Protein AF-A0A540WSQ6-F1 (afdb_monomer_lite)

Secondary structure (DSSP, 8-state):
-PPPHHHHHHHTTT--B--GGGGEEEEETTEEEEEBTTS-EEEEETTEEE-------SS--SEEEEEEETTTTEEEEEEE-SS-EEEEEEEBTS-EEEEEE-GGGHHHHHHHHHHTT-EEEBTTEEETTEE-EEEEEEEETTEEEEEEEEEETTEEEEEEEEEETTEEEEEEEEEE-SSHHHHHHHHHHHHHHHHHTT-EEEEEE-PBPSS--PPPP--SPPPPPPPPPPPSSHHHHHHHHHHHHHHHHHHS-SSEEEGGG--TTTSHHHHHHTT--SHHHHHHHTTTTTGGGS-------S-HHHHHHHHT--EEEEE---TTS--EE-SS-TTS-EEEEEE-SSS--HHHHHHT-SS--TTGGG-EEE--S--SS-EEEEETTS--TT---EEEEE-SSS----SSPPPGGGPPPHHHHHHHHHHHHHHHHHHHHHTTSPP---

Structure (mmCIF, N/CA/C/O backbone):
data_AF-A0A540WSQ6-F1
#
_entry.id   AF-A0A540WSQ6-F1
#
loop_
_atom_site.group_PDB
_atom_site.id
_atom_site.type_symbol
_atom_site.label_atom_id
_atom_site.label_alt_id
_atom_site.label_comp_id
_atom_site.label_asym_id
_atom_site.label_entity_id
_atom_site.label_seq_id
_atom_site.pdbx_PDB_ins_code
_atom_site.Cartn_x
_atom_site.Cartn_y
_atom_site.Cartn_z
_atom_site.occupancy
_atom_site.B_iso_or_equiv
_atom_site.auth_seq_id
_atom_site.auth_comp_id
_atom_site.auth_asym_id
_atom_site.auth_atom_id
_atom_site.pdbx_PDB_model_num
ATOM 1 N N . MET A 1 1 ? -1.402 -20.600 -2.752 1.00 56.25 1 MET A N 1
ATOM 2 C CA . MET A 1 1 ? -0.302 -21.273 -2.029 1.00 56.25 1 MET A CA 1
ATOM 3 C C . MET A 1 1 ? 0.990 -20.962 -2.748 1.00 56.25 1 MET A C 1
ATOM 5 O O . MET A 1 1 ? 1.060 -21.170 -3.953 1.00 56.25 1 MET A O 1
ATOM 9 N N . ALA A 1 2 ? 1.966 -20.437 -2.019 1.00 74.31 2 ALA A N 1
ATOM 10 C CA . ALA A 1 2 ? 3.270 -20.096 -2.560 1.00 74.31 2 ALA A CA 1
ATOM 11 C C . ALA A 1 2 ? 4.067 -21.390 -2.856 1.00 74.31 2 ALA A C 1
ATOM 13 O O . ALA A 1 2 ? 4.065 -22.320 -2.050 1.00 74.31 2 ALA A O 1
ATOM 14 N N . ARG A 1 3 ? 4.742 -21.471 -4.008 1.00 85.25 3 ARG A N 1
ATOM 15 C CA . ARG A 1 3 ? 5.598 -22.597 -4.429 1.00 85.25 3 ARG A CA 1
ATOM 16 C C . ARG A 1 3 ? 6.716 -22.873 -3.419 1.00 85.25 3 ARG A C 1
ATOM 18 O O . ARG A 1 3 ? 7.177 -21.964 -2.738 1.00 85.25 3 ARG A O 1
ATOM 25 N N . SER A 1 4 ? 7.208 -24.102 -3.307 1.00 87.50 4 SER A N 1
ATOM 26 C CA . SER A 1 4 ? 8.385 -24.386 -2.470 1.00 87.50 4 SER A CA 1
ATOM 27 C C . SER A 1 4 ? 9.673 -23.820 -3.092 1.00 87.50 4 SER A C 1
ATOM 29 O O . SER A 1 4 ? 9.722 -23.513 -4.283 1.00 87.50 4 SER A O 1
ATOM 31 N N . TYR A 1 5 ? 10.753 -23.736 -2.307 1.00 87.62 5 TYR A N 1
ATOM 32 C CA . TYR A 1 5 ? 12.087 -23.401 -2.829 1.00 87.62 5 TYR A CA 1
ATOM 33 C C . TYR A 1 5 ? 12.516 -24.357 -3.957 1.00 87.62 5 TYR A C 1
ATOM 35 O O . TYR A 1 5 ? 13.033 -23.916 -4.981 1.00 87.62 5 TYR A O 1
ATOM 43 N N . SER A 1 6 ? 12.263 -25.665 -3.800 1.00 89.56 6 SER A N 1
ATOM 44 C CA . SER A 1 6 ? 12.565 -26.669 -4.830 1.00 89.56 6 SER A CA 1
ATOM 45 C C . SER A 1 6 ? 11.785 -26.424 -6.121 1.00 89.56 6 SER A C 1
ATOM 47 O O . SER A 1 6 ? 12.381 -26.453 -7.192 1.00 89.56 6 SER A O 1
ATOM 49 N N . ALA A 1 7 ? 10.497 -26.087 -6.024 1.00 91.06 7 ALA A N 1
ATOM 50 C CA . ALA A 1 7 ? 9.671 -25.780 -7.186 1.00 91.06 7 ALA A CA 1
ATOM 51 C C . ALA A 1 7 ? 10.151 -24.511 -7.912 1.00 91.06 7 ALA A C 1
ATOM 53 O O . ALA A 1 7 ? 10.242 -24.503 -9.134 1.00 91.06 7 ALA A O 1
ATOM 54 N N . ILE A 1 8 ? 10.535 -23.450 -7.191 1.00 91.12 8 ILE A N 1
ATOM 55 C CA . ILE A 1 8 ? 11.112 -22.245 -7.823 1.00 91.12 8 ILE A CA 1
ATOM 56 C C . ILE A 1 8 ? 12.451 -22.575 -8.500 1.00 91.12 8 ILE A C 1
ATOM 58 O O . ILE A 1 8 ? 12.732 -22.107 -9.603 1.00 91.12 8 ILE A O 1
ATOM 62 N N . ARG A 1 9 ? 13.273 -23.428 -7.882 1.00 92.00 9 ARG A N 1
ATOM 63 C CA . ARG A 1 9 ? 14.527 -23.896 -8.481 1.00 92.00 9 ARG A CA 1
ATOM 64 C C . ARG A 1 9 ? 14.282 -24.675 -9.777 1.00 92.00 9 ARG A C 1
ATOM 66 O O . ARG A 1 9 ? 15.043 -24.508 -10.727 1.00 92.00 9 ARG A O 1
ATOM 73 N N . GLU A 1 10 ? 13.229 -25.485 -9.840 1.00 92.88 10 GLU A N 1
ATOM 74 C CA . GLU A 1 10 ? 12.800 -26.162 -11.071 1.00 92.88 10 GLU A CA 1
ATOM 75 C C . GLU A 1 10 ? 12.379 -25.159 -12.152 1.00 92.88 10 GLU A C 1
ATOM 77 O O . GLU A 1 10 ? 12.841 -25.279 -13.288 1.00 92.88 10 GLU A O 1
ATOM 82 N N . LEU A 1 11 ? 11.618 -24.110 -11.800 1.00 91.88 11 LEU A N 1
ATOM 83 C CA . LEU A 1 11 ? 11.307 -23.009 -12.727 1.00 91.88 11 LEU A CA 1
ATOM 84 C C . LEU A 1 11 ? 12.580 -22.322 -13.247 1.00 91.88 11 LEU A C 1
ATOM 86 O O . LEU A 1 11 ? 12.644 -21.939 -14.414 1.00 91.88 11 LEU A O 1
ATOM 90 N N . ASN A 1 12 ? 13.624 -22.230 -12.416 1.00 92.31 12 ASN A N 1
ATOM 91 C CA . ASN A 1 12 ? 14.951 -21.751 -12.807 1.00 92.31 12 ASN A CA 1
ATOM 92 C C . ASN A 1 12 ? 15.839 -22.828 -13.469 1.00 92.31 12 ASN A C 1
ATOM 94 O O . ASN A 1 12 ? 17.070 -22.737 -13.435 1.00 92.31 12 ASN A O 1
ATOM 98 N N . ARG A 1 13 ? 15.246 -23.876 -14.058 1.00 93.19 13 ARG A N 1
ATOM 99 C CA . ARG A 1 13 ? 15.958 -24.965 -14.758 1.00 93.19 13 ARG A CA 1
ATOM 100 C C . ARG A 1 13 ? 16.996 -25.679 -13.882 1.00 93.19 13 ARG A C 1
ATOM 102 O O . ARG A 1 13 ? 18.056 -26.081 -14.353 1.00 93.19 13 ARG A O 1
ATOM 109 N N . GLY A 1 14 ? 16.735 -25.786 -12.582 1.00 91.00 14 GLY A N 1
ATOM 110 C CA . GLY A 1 14 ? 17.633 -26.411 -11.611 1.00 91.00 14 GLY A CA 1
ATOM 111 C C . GLY A 1 14 ? 18.791 -25.526 -11.127 1.00 91.00 14 GLY A C 1
ATOM 112 O O . GLY A 1 14 ? 19.521 -25.951 -10.221 1.00 91.00 14 GLY A O 1
ATOM 113 N N . ARG A 1 15 ? 18.960 -24.310 -11.675 1.00 92.19 15 ARG A N 1
ATOM 114 C CA . ARG A 1 15 ? 20.013 -23.360 -11.271 1.00 92.19 15 ARG A CA 1
ATOM 115 C C . ARG A 1 15 ? 19.752 -22.799 -9.877 1.00 92.19 15 ARG A C 1
ATOM 117 O O . ARG A 1 15 ? 18.607 -22.682 -9.445 1.00 92.19 15 ARG A O 1
ATOM 124 N N . ALA A 1 16 ? 20.828 -22.445 -9.179 1.00 89.81 16 ALA A N 1
ATOM 125 C CA . ALA A 1 16 ? 20.742 -21.875 -7.842 1.00 89.81 16 ALA A CA 1
ATOM 126 C C . ALA A 1 16 ? 19.920 -20.573 -7.839 1.00 89.81 16 ALA A C 1
ATOM 128 O O . ALA A 1 16 ? 20.029 -19.735 -8.737 1.00 89.81 16 ALA A O 1
ATOM 129 N N . ILE A 1 17 ? 19.093 -20.424 -6.809 1.00 90.75 17 ILE A N 1
ATOM 130 C CA . ILE A 1 17 ? 18.329 -19.210 -6.514 1.00 90.75 17 ILE A CA 1
ATOM 131 C C . ILE A 1 17 ? 18.864 -18.601 -5.217 1.00 90.75 17 ILE A C 1
ATOM 133 O O . ILE A 1 17 ? 19.523 -19.306 -4.443 1.00 90.75 17 ILE A O 1
ATOM 137 N N . ALA A 1 18 ? 18.629 -17.306 -4.994 1.00 86.69 18 ALA A N 1
ATOM 138 C CA . ALA A 1 18 ? 19.075 -16.625 -3.778 1.00 86.69 18 ALA A CA 1
ATOM 139 C C . ALA A 1 18 ? 18.636 -17.414 -2.527 1.00 86.69 18 ALA A C 1
ATOM 141 O O . ALA A 1 18 ? 17.606 -18.074 -2.573 1.00 86.69 18 ALA A O 1
ATOM 142 N N . PRO A 1 19 ? 19.393 -17.431 -1.421 1.00 78.25 19 PRO A N 1
ATOM 143 C CA . PRO A 1 19 ? 18.962 -18.105 -0.197 1.00 78.25 19 PRO A CA 1
ATOM 144 C C . PRO A 1 19 ? 18.008 -17.236 0.647 1.00 78.25 19 PRO A C 1
ATOM 146 O O . PRO A 1 19 ? 18.044 -16.006 0.585 1.00 78.25 19 PRO A O 1
ATOM 149 N N . GLY A 1 20 ? 17.201 -17.887 1.492 1.00 72.56 20 GLY A N 1
ATOM 150 C CA . GLY A 1 20 ? 16.363 -17.240 2.513 1.00 72.56 20 GLY A CA 1
ATOM 151 C C . GLY A 1 20 ? 15.148 -16.481 1.970 1.00 72.56 20 GLY A C 1
ATOM 152 O O . GLY A 1 20 ? 14.646 -16.766 0.887 1.00 72.56 20 GLY A O 1
ATOM 153 N N . ASP A 1 21 ? 14.678 -15.484 2.715 1.00 65.19 21 ASP A N 1
ATOM 154 C CA . ASP A 1 21 ? 13.449 -14.738 2.384 1.00 65.19 21 ASP A CA 1
ATOM 155 C C . ASP A 1 21 ? 13.592 -13.863 1.130 1.00 65.19 21 ASP A C 1
ATOM 157 O O . ASP A 1 21 ? 12.608 -13.435 0.535 1.00 65.19 21 ASP A O 1
ATOM 161 N N . ARG A 1 22 ? 14.831 -13.644 0.672 1.00 65.88 22 ARG A N 1
ATOM 162 C CA . ARG A 1 22 ? 15.140 -12.894 -0.551 1.00 65.88 22 ARG A CA 1
ATOM 163 C C . ARG A 1 22 ? 14.907 -13.690 -1.831 1.00 65.88 22 ARG A C 1
ATOM 165 O O . ARG A 1 22 ? 15.049 -13.119 -2.903 1.00 65.88 22 ARG A O 1
ATOM 172 N N . VAL A 1 23 ? 14.571 -14.981 -1.757 1.00 73.44 23 VAL A N 1
ATOM 173 C CA . VAL A 1 23 ? 14.301 -15.799 -2.954 1.00 73.44 23 VAL A CA 1
ATOM 174 C C . VAL A 1 23 ? 13.172 -15.197 -3.776 1.00 73.44 23 VAL A C 1
ATOM 176 O O . VAL A 1 23 ? 13.278 -15.104 -4.994 1.00 73.44 23 VAL A O 1
ATOM 179 N N . ARG A 1 24 ? 12.062 -14.851 -3.122 1.00 75.31 24 ARG A N 1
ATOM 180 C CA . ARG A 1 24 ? 10.765 -14.692 -3.774 1.00 75.31 24 ARG A CA 1
ATOM 181 C C . ARG A 1 24 ? 10.317 -13.252 -3.687 1.00 75.31 24 ARG A C 1
ATOM 183 O O . ARG A 1 24 ? 10.196 -12.699 -2.602 1.00 75.31 24 ARG A O 1
ATOM 190 N N . VAL A 1 25 ? 10.038 -12.693 -4.850 1.00 77.81 25 VAL A N 1
ATOM 191 C CA . VAL A 1 25 ? 9.473 -11.357 -4.980 1.00 77.81 25 VAL A CA 1
ATOM 192 C C . VAL A 1 25 ? 7.959 -11.453 -5.070 1.00 77.81 25 VAL A C 1
ATOM 194 O O . VAL A 1 25 ? 7.256 -10.727 -4.383 1.00 77.81 25 VAL A O 1
ATOM 197 N N . TRP A 1 26 ? 7.456 -12.375 -5.892 1.00 87.62 26 TRP A N 1
ATOM 198 C CA . TRP A 1 26 ? 6.026 -12.533 -6.122 1.00 87.62 26 TRP A CA 1
ATOM 199 C C . TRP A 1 26 ? 5.721 -13.912 -6.701 1.00 87.62 26 TRP A C 1
ATOM 201 O O . TRP A 1 26 ? 6.522 -14.445 -7.467 1.00 87.62 26 TRP A O 1
ATOM 211 N N . ASP A 1 27 ? 4.603 -14.529 -6.321 1.00 87.12 27 ASP A N 1
ATOM 212 C CA . ASP A 1 27 ? 4.316 -15.908 -6.719 1.00 87.12 27 ASP A CA 1
ATOM 213 C C . ASP A 1 27 ? 2.820 -16.219 -6.741 1.00 87.12 27 ASP A C 1
ATOM 215 O O . ASP A 1 27 ? 2.157 -16.339 -5.709 1.00 87.12 27 ASP A O 1
ATOM 219 N N . VAL A 1 28 ? 2.309 -16.383 -7.954 1.00 86.81 28 VAL A N 1
ATOM 220 C CA . VAL A 1 28 ? 0.940 -16.779 -8.272 1.00 86.81 28 VAL A CA 1
ATOM 221 C C . VAL A 1 28 ? 0.972 -17.948 -9.267 1.00 86.81 28 VAL A C 1
ATOM 223 O O . VAL A 1 28 ? 1.992 -18.186 -9.917 1.00 86.81 28 VAL A O 1
ATOM 226 N N . PRO A 1 29 ? -0.116 -18.724 -9.423 1.00 86.06 29 PRO A N 1
ATOM 227 C CA . PRO A 1 29 ? -0.096 -19.927 -10.260 1.00 86.06 29 PRO A CA 1
ATOM 228 C C . PRO A 1 29 ? 0.453 -19.718 -11.683 1.00 86.06 29 PRO A C 1
ATOM 230 O O . PRO A 1 29 ? 1.185 -20.569 -12.176 1.00 86.06 29 PRO A O 1
ATOM 233 N N . GLU A 1 30 ? 0.201 -18.571 -12.311 1.00 88.31 30 GLU A N 1
ATOM 234 C CA . GLU A 1 30 ? 0.633 -18.285 -13.690 1.00 88.31 30 GLU A CA 1
ATOM 235 C C . GLU A 1 30 ? 1.926 -17.456 -13.796 1.00 88.31 30 GLU A C 1
ATOM 237 O O . GLU A 1 30 ? 2.443 -17.267 -14.899 1.00 88.31 30 GLU A O 1
ATOM 242 N N . GLU A 1 31 ? 2.465 -16.970 -12.672 1.00 91.75 31 GLU A N 1
ATOM 243 C CA . GLU A 1 31 ? 3.589 -16.032 -12.657 1.00 91.75 31 GLU A CA 1
ATOM 244 C C . GLU A 1 31 ? 4.442 -16.178 -11.385 1.00 91.75 31 GLU A C 1
ATOM 246 O O . GLU A 1 31 ? 3.918 -16.197 -10.274 1.00 91.75 31 GLU A O 1
ATOM 251 N N . CYS A 1 32 ? 5.766 -16.247 -11.523 1.00 92.56 32 CYS A N 1
ATOM 252 C CA . CYS A 1 32 ? 6.690 -16.304 -10.392 1.00 92.56 32 CYS A CA 1
ATOM 253 C C . CYS A 1 32 ? 7.906 -15.407 -10.634 1.00 92.56 32 CYS A C 1
ATOM 255 O O . CYS A 1 32 ? 8.623 -15.573 -11.620 1.00 92.56 32 CYS A O 1
ATOM 257 N N . TRP A 1 33 ? 8.131 -14.446 -9.741 1.00 93.31 33 TRP A N 1
ATOM 258 C CA . TRP A 1 33 ? 9.252 -13.512 -9.770 1.00 93.31 33 TRP A CA 1
ATOM 259 C C . TRP A 1 33 ? 10.188 -13.838 -8.611 1.00 93.31 33 TRP A C 1
ATOM 261 O O . TRP A 1 33 ? 9.767 -13.904 -7.451 1.00 93.31 33 TRP A O 1
ATOM 271 N N . PHE A 1 34 ? 11.463 -14.046 -8.912 1.00 92.38 34 PHE A N 1
ATOM 272 C CA . PHE A 1 34 ? 12.434 -14.507 -7.925 1.00 92.38 34 PHE A CA 1
ATOM 273 C C . PHE A 1 34 ? 13.844 -14.018 -8.245 1.00 92.38 34 PHE A C 1
ATOM 275 O O . PHE A 1 34 ? 14.152 -13.681 -9.386 1.00 92.38 34 PHE A O 1
ATOM 282 N N . TYR A 1 35 ? 14.708 -13.982 -7.236 1.00 92.00 35 TYR A N 1
ATOM 283 C CA . TYR A 1 35 ? 16.120 -13.672 -7.416 1.00 92.00 35 TYR A CA 1
ATOM 284 C C . TYR A 1 35 ? 16.938 -14.949 -7.624 1.00 92.00 35 TYR A C 1
ATOM 286 O O . TYR A 1 35 ? 16.806 -15.927 -6.881 1.00 92.00 35 TYR A O 1
ATOM 294 N N . ASP A 1 36 ? 17.815 -14.943 -8.625 1.00 90.81 36 ASP A N 1
ATOM 295 C CA . ASP A 1 36 ? 18.825 -15.990 -8.776 1.00 90.81 36 ASP A CA 1
ATOM 296 C C . ASP A 1 36 ? 19.957 -15.851 -7.734 1.00 90.81 36 ASP A C 1
ATOM 298 O O . ASP A 1 36 ? 19.990 -14.909 -6.938 1.00 90.81 36 ASP A O 1
ATOM 302 N N . SER A 1 37 ? 20.908 -16.789 -7.720 1.00 89.19 37 SER A N 1
ATOM 303 C CA . SER A 1 37 ? 22.056 -16.743 -6.799 1.00 89.19 37 SER A CA 1
ATOM 304 C C . SER A 1 37 ? 22.975 -15.525 -6.979 1.00 89.19 37 SER A C 1
ATOM 306 O O . SER A 1 37 ? 23.792 -15.248 -6.106 1.00 89.19 37 SER A O 1
ATOM 308 N N . GLU A 1 38 ? 22.856 -14.796 -8.090 1.00 87.38 38 GLU A N 1
ATOM 309 C CA . GLU A 1 38 ? 23.600 -13.564 -8.376 1.00 87.38 38 GLU A CA 1
ATOM 310 C C . GLU A 1 38 ? 22.791 -12.303 -8.015 1.00 87.38 38 GLU A C 1
ATOM 312 O O . GLU A 1 38 ? 23.204 -11.180 -8.314 1.00 87.38 38 GLU A O 1
ATOM 317 N N . ASN A 1 39 ? 21.644 -12.461 -7.342 1.00 85.88 39 ASN A N 1
ATOM 318 C CA . ASN A 1 39 ? 20.689 -11.393 -7.038 1.00 85.88 39 ASN A CA 1
ATOM 319 C C . ASN A 1 39 ? 20.174 -10.664 -8.289 1.00 85.88 39 ASN A C 1
ATOM 321 O O . ASN A 1 39 ? 19.888 -9.462 -8.235 1.00 85.88 39 ASN A O 1
ATOM 325 N N . ARG A 1 40 ? 20.044 -11.363 -9.421 1.00 88.75 40 ARG A N 1
ATOM 326 C CA . ARG A 1 40 ? 19.318 -10.861 -10.592 1.00 88.75 40 ARG A CA 1
ATOM 327 C C . ARG A 1 40 ? 17.868 -11.295 -10.498 1.00 88.75 40 ARG A C 1
ATOM 329 O O . ARG A 1 40 ? 17.590 -12.443 -10.153 1.00 88.75 40 ARG A O 1
ATOM 336 N N . LEU A 1 41 ? 16.957 -10.372 -10.793 1.00 91.88 41 LEU A N 1
ATOM 337 C CA . LEU A 1 41 ? 15.547 -10.714 -10.901 1.00 91.88 41 LEU A CA 1
ATOM 338 C C . LEU A 1 41 ? 15.364 -11.649 -12.104 1.00 91.88 41 LEU A C 1
ATOM 340 O O . LEU A 1 41 ? 15.999 -11.462 -13.137 1.00 91.88 41 LEU A O 1
ATOM 344 N N . GLN A 1 42 ? 14.525 -12.657 -11.933 1.00 93.38 42 GLN A N 1
ATOM 345 C CA . GLN A 1 42 ? 14.106 -13.623 -12.934 1.00 93.38 42 GLN A CA 1
ATOM 346 C C . GLN A 1 42 ? 12.580 -13.655 -12.912 1.00 93.38 42 GLN A C 1
ATOM 348 O O . GLN A 1 42 ? 11.970 -13.531 -11.843 1.00 93.38 42 GLN A O 1
ATOM 353 N N . VAL A 1 43 ? 11.960 -13.829 -14.076 1.00 94.06 43 VAL A N 1
ATOM 354 C CA . VAL A 1 43 ? 10.500 -13.907 -14.180 1.00 94.06 43 VAL A CA 1
ATOM 355 C C . VAL A 1 43 ? 10.116 -15.165 -14.931 1.00 94.06 43 VAL A C 1
ATOM 357 O O . VAL A 1 43 ? 10.388 -15.296 -16.117 1.00 94.06 43 VAL A O 1
ATOM 360 N N . TRP A 1 44 ? 9.442 -16.085 -14.258 1.00 93.88 44 TRP A N 1
ATOM 361 C CA . TRP A 1 44 ? 8.727 -17.163 -14.920 1.00 93.88 44 TRP A CA 1
ATOM 362 C C . TRP A 1 44 ? 7.285 -16.723 -15.179 1.00 93.88 44 TRP A C 1
ATOM 364 O O . TRP A 1 44 ? 6.576 -16.336 -14.251 1.00 93.88 44 TRP A O 1
ATOM 374 N N . THR A 1 45 ? 6.851 -16.769 -16.435 1.00 90.81 45 THR A N 1
ATOM 375 C CA . THR A 1 45 ? 5.500 -16.385 -16.861 1.00 90.81 45 THR A CA 1
ATOM 376 C C . THR A 1 45 ? 5.036 -17.314 -17.972 1.00 90.81 45 THR A C 1
ATOM 378 O O . THR A 1 45 ? 5.796 -17.576 -18.906 1.00 90.81 45 THR A O 1
ATOM 381 N N . ARG A 1 46 ? 3.808 -17.844 -17.867 1.00 85.06 46 ARG A N 1
ATOM 382 C CA . ARG A 1 46 ? 3.191 -18.719 -18.890 1.00 85.06 46 ARG A CA 1
ATOM 383 C C . ARG A 1 46 ? 4.161 -19.777 -19.439 1.00 85.06 46 ARG A C 1
ATOM 385 O O . ARG A 1 46 ? 4.425 -19.832 -20.637 1.00 85.06 46 ARG A O 1
ATOM 392 N N . GLU A 1 47 ? 4.747 -20.564 -18.537 1.00 84.25 47 GLU A N 1
ATOM 393 C CA . GLU A 1 47 ? 5.687 -21.658 -18.855 1.00 84.25 47 GLU A CA 1
ATOM 394 C C . GLU A 1 47 ? 7.053 -21.230 -19.415 1.00 84.25 47 GLU A C 1
ATOM 396 O O . GLU A 1 47 ? 7.914 -22.073 -19.662 1.00 84.25 47 GLU A O 1
ATOM 401 N N . THR A 1 48 ? 7.312 -19.929 -19.535 1.00 89.81 48 THR A N 1
ATOM 402 C CA . THR A 1 48 ? 8.575 -19.395 -20.045 1.00 89.81 48 THR A CA 1
ATOM 403 C C . THR A 1 48 ? 9.360 -18.712 -18.934 1.00 89.81 48 THR A C 1
ATOM 405 O O . THR A 1 48 ? 8.854 -17.830 -18.244 1.00 89.81 48 THR A O 1
ATOM 408 N N . LEU A 1 49 ? 10.633 -19.088 -18.785 1.00 92.00 49 LEU A N 1
ATOM 409 C CA . LEU A 1 49 ? 11.577 -18.357 -17.946 1.00 92.00 49 LEU A CA 1
ATOM 410 C C . LEU A 1 49 ? 12.185 -17.195 -18.739 1.00 92.00 49 LEU A C 1
ATOM 412 O O . LEU A 1 49 ? 12.892 -17.411 -19.725 1.00 92.00 49 LEU A O 1
ATOM 416 N N . LEU A 1 50 ? 11.919 -15.980 -18.281 1.00 90.31 50 LEU A N 1
ATOM 417 C CA . LEU A 1 50 ? 12.542 -14.747 -18.733 1.00 90.31 50 LEU A CA 1
ATOM 418 C C . LEU A 1 50 ? 13.746 -14.462 -17.847 1.00 90.31 50 LEU A C 1
ATOM 420 O O . LEU A 1 50 ? 13.609 -14.217 -16.644 1.00 90.31 50 LEU A O 1
ATOM 424 N N . GLU A 1 51 ? 14.919 -14.503 -18.467 1.00 82.50 51 GLU A N 1
ATOM 425 C CA . GLU A 1 51 ? 16.169 -14.212 -17.786 1.00 82.50 51 GLU A CA 1
ATOM 426 C C . GLU A 1 51 ? 16.484 -12.724 -17.806 1.00 82.50 51 GLU A C 1
ATOM 428 O O . GLU A 1 51 ? 16.091 -12.016 -18.737 1.00 82.50 51 GLU A O 1
ATOM 433 N N . PHE A 1 52 ? 17.213 -12.250 -16.789 1.00 79.69 52 PHE A N 1
ATOM 434 C CA . PHE A 1 52 ? 17.750 -10.895 -16.799 1.00 79.69 52 PHE A CA 1
ATOM 435 C C . PHE A 1 52 ? 18.497 -10.645 -18.110 1.00 79.69 52 PHE A C 1
ATOM 437 O O . PHE A 1 52 ? 19.524 -11.266 -18.388 1.00 79.69 52 PHE A O 1
ATOM 444 N N . ASN A 1 53 ? 17.983 -9.706 -18.895 1.00 76.50 53 ASN A N 1
ATOM 445 C CA . ASN A 1 53 ? 18.596 -9.294 -20.137 1.00 76.50 53 ASN A CA 1
ATOM 446 C C . ASN A 1 53 ? 18.489 -7.777 -20.251 1.00 76.50 53 ASN A C 1
ATOM 448 O O . ASN A 1 53 ? 17.386 -7.234 -20.195 1.00 76.50 53 ASN A O 1
ATOM 452 N N . ALA A 1 54 ? 19.628 -7.102 -20.386 1.00 78.88 54 ALA A N 1
ATOM 453 C CA . ALA A 1 54 ? 19.642 -5.690 -20.731 1.00 78.88 54 ALA A CA 1
ATOM 454 C C . ALA A 1 54 ? 19.270 -5.572 -22.210 1.00 78.88 54 ALA A C 1
ATOM 456 O O . ALA A 1 54 ? 19.970 -6.095 -23.079 1.00 78.88 54 ALA A O 1
ATOM 457 N N . MET A 1 55 ? 18.149 -4.918 -22.497 1.00 85.75 55 MET A N 1
ATOM 458 C CA . MET A 1 55 ? 17.654 -4.763 -23.859 1.00 85.75 55 MET A CA 1
ATOM 459 C C . MET A 1 55 ? 17.711 -3.285 -24.239 1.00 85.75 55 MET A C 1
ATOM 461 O O . MET A 1 55 ? 16.847 -2.536 -23.786 1.00 85.75 55 MET A O 1
ATOM 465 N N . PRO A 1 56 ? 18.699 -2.849 -25.043 1.00 85.12 56 PRO A N 1
ATOM 466 C CA . PRO A 1 56 ? 18.748 -1.461 -25.484 1.00 85.12 56 PRO A CA 1
ATOM 467 C C . PRO A 1 56 ? 17.516 -1.144 -26.337 1.00 85.12 56 PRO A C 1
ATOM 469 O O . PRO A 1 56 ? 17.105 -1.964 -27.172 1.00 85.12 56 PRO A O 1
ATOM 472 N N . ALA A 1 57 ? 16.931 0.036 -26.139 1.00 89.69 57 ALA A N 1
ATOM 473 C CA . ALA A 1 57 ? 15.828 0.500 -26.959 1.00 89.69 57 ALA A CA 1
ATOM 474 C C . ALA A 1 57 ? 16.270 0.651 -28.424 1.00 89.69 57 ALA A C 1
ATOM 476 O O . ALA A 1 57 ? 17.334 1.213 -28.700 1.00 89.69 57 ALA A O 1
ATOM 477 N N . PRO A 1 58 ? 15.448 0.186 -29.382 1.00 93.06 58 PRO A N 1
ATOM 478 C CA . PRO A 1 58 ? 15.752 0.326 -30.804 1.00 93.06 58 PRO A CA 1
ATOM 479 C C . PRO A 1 58 ? 15.572 1.766 -31.308 1.00 93.06 58 PRO A C 1
ATOM 481 O O . PRO A 1 58 ? 16.197 2.158 -32.288 1.00 93.06 58 PRO A O 1
ATOM 484 N N . SER A 1 59 ? 14.716 2.551 -30.653 1.00 95.44 59 SER A N 1
ATOM 485 C CA . SER A 1 59 ? 14.406 3.943 -30.986 1.00 95.44 59 SER A CA 1
ATOM 486 C C . SER A 1 59 ? 13.862 4.662 -29.750 1.00 95.44 59 SER A C 1
ATOM 488 O O . SER A 1 59 ? 13.686 4.053 -28.694 1.00 95.44 59 SER A O 1
ATOM 490 N N . VAL A 1 60 ? 13.524 5.946 -29.879 1.00 96.56 60 VAL A N 1
ATOM 491 C CA . VAL A 1 60 ? 12.692 6.636 -28.883 1.00 96.56 60 VAL A CA 1
ATOM 492 C C . VAL A 1 60 ? 11.348 5.907 -28.773 1.00 96.56 60 VAL A C 1
ATOM 494 O O . VAL A 1 60 ? 10.761 5.528 -29.792 1.00 96.56 60 VAL A O 1
ATOM 497 N N . ALA A 1 61 ? 10.883 5.665 -27.545 1.00 96.31 61 ALA A N 1
ATOM 498 C CA . ALA A 1 61 ? 9.588 5.034 -27.319 1.00 96.31 61 ALA A CA 1
ATOM 499 C C . ALA A 1 61 ? 8.468 6.003 -27.714 1.00 96.31 61 ALA A C 1
ATOM 501 O O . ALA A 1 61 ? 8.479 7.171 -27.330 1.00 96.31 61 ALA A O 1
ATOM 502 N N . ARG A 1 62 ? 7.482 5.514 -28.466 1.00 95.19 62 ARG A N 1
ATOM 503 C CA . ARG A 1 62 ? 6.321 6.319 -28.874 1.00 95.19 62 ARG A CA 1
ATOM 504 C C . ARG A 1 62 ? 5.298 6.451 -27.750 1.00 95.19 62 ARG A C 1
ATOM 506 O O . ARG A 1 62 ? 4.584 7.443 -27.667 1.00 95.19 62 ARG A O 1
ATOM 513 N N . GLN A 1 63 ? 5.204 5.420 -26.914 1.00 93.00 63 GLN A N 1
ATOM 514 C CA . GLN A 1 63 ? 4.248 5.325 -25.819 1.00 93.00 63 GLN A CA 1
ATOM 515 C C . GLN A 1 63 ? 4.750 4.324 -24.777 1.00 93.00 63 GLN A C 1
ATOM 517 O O . GLN A 1 63 ? 5.490 3.392 -25.100 1.00 93.00 63 GLN A O 1
ATOM 522 N N . ARG A 1 64 ? 4.304 4.487 -23.529 1.00 94.25 64 ARG A N 1
ATOM 523 C CA . ARG A 1 64 ? 4.494 3.501 -22.463 1.00 94.25 64 ARG A CA 1
ATOM 524 C C . ARG A 1 64 ? 3.170 3.172 -21.789 1.00 94.25 64 ARG A C 1
ATOM 526 O O . ARG A 1 64 ? 2.429 4.078 -21.410 1.00 94.25 64 ARG A O 1
ATOM 533 N N . HIS A 1 65 ? 2.926 1.886 -21.576 1.00 92.88 65 HIS A N 1
ATOM 534 C CA . HIS A 1 65 ? 1.959 1.411 -20.592 1.00 92.88 65 HIS A CA 1
ATOM 535 C C . HIS A 1 65 ? 2.706 1.163 -19.288 1.00 92.88 65 HIS A C 1
ATOM 537 O O . HIS A 1 65 ? 3.691 0.428 -19.286 1.00 92.88 65 HIS A O 1
ATOM 543 N N . PHE A 1 66 ? 2.260 1.765 -18.190 1.00 93.88 66 PHE A N 1
ATOM 544 C CA . PHE A 1 66 ? 2.832 1.518 -16.872 1.00 93.88 66 PHE A CA 1
ATOM 545 C C . PHE A 1 66 ? 1.768 0.893 -15.981 1.00 93.88 66 PHE A C 1
ATOM 547 O O . PHE A 1 66 ? 0.687 1.448 -15.814 1.00 93.88 66 PHE A O 1
ATOM 554 N N . LEU A 1 67 ? 2.073 -0.271 -15.427 1.00 93.12 67 LEU A N 1
ATOM 555 C CA . LEU A 1 67 ? 1.203 -1.062 -14.576 1.00 93.12 67 LEU A CA 1
ATOM 556 C C . LEU A 1 67 ? 1.871 -1.216 -13.215 1.00 93.12 67 LEU A C 1
ATOM 558 O O . LEU A 1 67 ? 3.058 -1.529 -13.144 1.00 93.12 67 LEU A O 1
ATOM 562 N N . VAL A 1 68 ? 1.128 -1.025 -12.128 1.00 90.06 68 VAL A N 1
ATOM 563 C CA . VAL A 1 68 ? 1.689 -1.072 -10.772 1.00 90.06 68 VAL A CA 1
ATOM 564 C C . VAL A 1 68 ? 0.827 -1.903 -9.829 1.00 90.06 68 VAL A C 1
ATOM 566 O O . VAL A 1 68 ? -0.389 -1.732 -9.753 1.00 90.06 68 VAL A O 1
ATOM 569 N N . SER A 1 69 ? 1.466 -2.788 -9.069 1.00 87.56 69 SER A N 1
ATOM 570 C CA . SER A 1 69 ? 0.887 -3.382 -7.868 1.00 87.56 69 SER A CA 1
ATOM 571 C C . SER A 1 69 ? 1.525 -2.700 -6.666 1.00 87.56 69 SER A C 1
ATOM 573 O O . SER A 1 69 ? 2.626 -3.044 -6.240 1.00 87.56 69 SER A O 1
ATOM 575 N N . ARG A 1 70 ? 0.859 -1.657 -6.159 1.00 77.75 70 ARG A N 1
ATOM 576 C CA . ARG A 1 70 ? 1.405 -0.807 -5.091 1.00 77.75 70 ARG A CA 1
ATOM 577 C C . ARG A 1 70 ? 1.618 -1.560 -3.788 1.00 77.75 70 ARG A C 1
ATOM 579 O O . ARG A 1 70 ? 2.623 -1.334 -3.128 1.00 77.75 70 ARG A O 1
ATOM 586 N N . LEU A 1 71 ? 0.687 -2.451 -3.455 1.00 76.62 71 LEU A N 1
ATOM 587 C CA . LEU A 1 71 ? 0.747 -3.259 -2.243 1.00 76.62 71 LEU A CA 1
ATOM 588 C C . LEU A 1 71 ? 1.981 -4.167 -2.231 1.00 76.62 71 LEU A C 1
ATOM 590 O O . LEU A 1 71 ? 2.670 -4.270 -1.226 1.00 76.62 71 LEU A O 1
ATOM 594 N N . GLU A 1 72 ? 2.262 -4.776 -3.380 1.00 80.75 72 GLU A N 1
ATOM 595 C CA . GLU A 1 72 ? 3.382 -5.698 -3.571 1.00 80.75 72 GLU A CA 1
ATOM 596 C C . GLU A 1 72 ? 4.695 -4.962 -3.890 1.00 80.75 72 GLU A C 1
ATOM 598 O O . GLU A 1 72 ? 5.754 -5.577 -3.997 1.00 80.75 72 GLU A O 1
ATOM 603 N N . GLY A 1 73 ? 4.640 -3.644 -4.114 1.00 85.88 73 GLY A N 1
ATOM 604 C CA . GLY A 1 73 ? 5.782 -2.861 -4.577 1.00 85.88 73 GLY A CA 1
ATOM 605 C C . GLY A 1 73 ? 6.301 -3.307 -5.948 1.00 85.88 73 GLY A C 1
ATOM 606 O O . GLY A 1 73 ? 7.505 -3.252 -6.184 1.00 85.88 73 GLY A O 1
ATOM 607 N N . LEU A 1 74 ? 5.427 -3.762 -6.851 1.00 91.56 74 LEU A N 1
ATOM 608 C CA . LEU A 1 74 ? 5.798 -4.289 -8.171 1.00 91.56 74 LEU A CA 1
ATOM 609 C C . LEU A 1 74 ? 5.338 -3.368 -9.291 1.00 91.56 74 LEU A C 1
ATOM 611 O O . LEU A 1 74 ? 4.316 -2.688 -9.180 1.00 91.56 74 LEU A O 1
ATOM 615 N N . PHE A 1 75 ? 6.043 -3.413 -10.415 1.00 94.75 75 PHE A N 1
ATOM 616 C CA . PHE A 1 75 ? 5.620 -2.751 -11.637 1.00 94.75 75 PHE A CA 1
ATOM 617 C C . PHE A 1 75 ? 5.897 -3.591 -12.882 1.00 94.75 75 PHE A C 1
ATOM 619 O O . PHE A 1 75 ? 6.827 -4.401 -12.937 1.00 94.75 75 PHE A O 1
ATOM 626 N N . VAL A 1 76 ? 5.082 -3.343 -13.900 1.00 95.69 76 VAL A N 1
ATOM 627 C CA . VAL A 1 76 ? 5.284 -3.798 -15.269 1.00 95.69 76 VAL A CA 1
ATOM 628 C C . VAL A 1 76 ? 5.168 -2.587 -16.176 1.00 95.69 76 VAL A C 1
ATOM 630 O O . VAL A 1 76 ? 4.185 -1.861 -16.144 1.00 95.69 76 VAL A O 1
ATOM 633 N N . GLU A 1 77 ? 6.170 -2.365 -17.003 1.00 96.62 77 GLU A N 1
ATOM 634 C CA . GLU A 1 77 ? 6.173 -1.313 -18.003 1.00 96.62 77 GLU A CA 1
ATOM 635 C C . GLU A 1 77 ? 6.289 -1.936 -19.387 1.00 96.62 77 GLU A C 1
ATOM 637 O O . GLU A 1 77 ? 7.113 -2.822 -19.597 1.00 96.62 77 GLU A O 1
ATOM 642 N N . VAL A 1 78 ? 5.491 -1.469 -20.341 1.00 96.81 78 VAL A N 1
ATOM 643 C CA . VAL A 1 78 ? 5.587 -1.861 -21.748 1.00 96.81 78 VAL A CA 1
ATOM 644 C C . VAL A 1 78 ? 5.860 -0.612 -22.574 1.00 96.81 78 VAL A C 1
ATOM 646 O O . VAL A 1 78 ? 4.973 0.222 -22.746 1.00 96.81 78 VAL A O 1
ATOM 649 N N . ALA A 1 79 ? 7.090 -0.476 -23.065 1.00 96.88 79 ALA A N 1
ATOM 650 C CA . ALA A 1 79 ? 7.495 0.594 -23.969 1.00 96.88 79 ALA A CA 1
ATOM 651 C C . ALA A 1 79 ? 7.272 0.165 -25.423 1.00 96.88 79 ALA A C 1
ATOM 653 O O . ALA A 1 79 ? 7.741 -0.902 -25.829 1.00 96.88 79 ALA A O 1
ATOM 654 N N . LEU A 1 80 ? 6.549 0.985 -26.187 1.00 96.94 80 LEU A N 1
ATOM 655 C CA . LEU A 1 80 ? 6.190 0.731 -27.581 1.00 96.94 80 LEU A CA 1
ATOM 656 C C . LEU A 1 80 ? 7.130 1.464 -28.539 1.00 96.94 80 LEU A C 1
ATOM 658 O O . LEU A 1 80 ? 7.377 2.663 -28.392 1.00 96.94 80 LEU A O 1
ATOM 662 N N . TYR A 1 81 ? 7.590 0.744 -29.557 1.00 95.44 81 TYR A N 1
ATOM 663 C CA . TYR A 1 81 ? 8.454 1.228 -30.633 1.00 95.44 81 TYR A CA 1
ATOM 664 C C . TYR A 1 81 ? 7.809 0.947 -31.998 1.00 95.44 81 TYR A C 1
ATOM 666 O O . TYR A 1 81 ? 6.662 0.505 -32.070 1.00 95.44 81 TYR A O 1
ATOM 674 N N . GLU A 1 82 ? 8.534 1.215 -33.088 1.00 90.12 82 GLU A N 1
ATOM 675 C CA . GLU A 1 82 ? 8.019 1.023 -34.450 1.00 90.12 82 GLU A CA 1
ATOM 676 C C . GLU A 1 82 ? 7.646 -0.425 -34.759 1.00 90.12 82 GLU A C 1
ATOM 678 O O . GLU A 1 82 ? 6.512 -0.689 -35.154 1.00 90.12 82 GLU A O 1
ATOM 683 N N . ASP A 1 83 ? 8.571 -1.344 -34.484 1.00 87.75 83 ASP A N 1
ATOM 684 C CA . ASP A 1 83 ? 8.480 -2.746 -34.901 1.00 87.75 83 ASP A CA 1
ATOM 685 C C . ASP A 1 83 ? 8.371 -3.722 -33.719 1.00 87.75 83 ASP A C 1
ATOM 687 O O . ASP A 1 83 ? 8.579 -4.931 -33.854 1.00 87.75 83 ASP A O 1
ATOM 691 N N . GLY A 1 84 ? 8.083 -3.222 -32.516 1.00 94.19 84 GLY A N 1
ATOM 692 C CA . GLY A 1 84 ? 8.050 -4.064 -31.327 1.00 94.19 84 GLY A CA 1
ATOM 693 C C . GLY A 1 84 ? 7.828 -3.310 -30.029 1.00 94.19 84 GLY A C 1
ATOM 694 O O . GLY A 1 84 ? 7.698 -2.089 -29.998 1.00 94.19 84 GLY A O 1
ATOM 695 N N . ALA A 1 85 ? 7.819 -4.068 -28.939 1.00 96.88 85 ALA A N 1
ATOM 696 C CA . ALA A 1 85 ? 7.744 -3.543 -27.590 1.00 96.88 85 ALA A CA 1
ATOM 697 C C . ALA A 1 85 ? 8.807 -4.183 -26.691 1.00 96.88 85 ALA A C 1
ATOM 699 O O . ALA A 1 85 ? 9.214 -5.334 -26.890 1.00 96.88 85 ALA A O 1
ATOM 700 N N . ILE A 1 86 ? 9.235 -3.441 -25.673 1.00 96.25 86 ILE A N 1
ATOM 701 C CA . ILE A 1 86 ? 10.041 -3.970 -24.570 1.00 96.25 86 ILE A CA 1
ATOM 702 C C . ILE A 1 86 ? 9.180 -3.931 -23.316 1.00 96.25 86 ILE A C 1
ATOM 704 O O . ILE A 1 86 ? 8.689 -2.876 -22.921 1.00 96.25 86 ILE A O 1
ATOM 708 N N . CYS A 1 87 ? 9.001 -5.094 -22.695 1.00 95.88 87 CYS A N 1
ATOM 709 C CA . CYS A 1 87 ? 8.361 -5.205 -21.396 1.00 95.88 87 CYS A CA 1
ATOM 710 C C . CYS A 1 87 ? 9.422 -5.307 -20.302 1.00 95.88 87 CYS A C 1
ATOM 712 O O . CYS A 1 87 ? 10.215 -6.249 -20.295 1.00 95.88 87 CYS A O 1
ATOM 714 N N . THR A 1 88 ? 9.402 -4.352 -19.380 1.00 95.62 88 THR A N 1
ATOM 715 C CA . THR A 1 88 ? 10.229 -4.293 -18.178 1.00 95.62 88 THR A CA 1
ATOM 716 C C . THR A 1 88 ? 9.377 -4.693 -16.978 1.00 95.62 88 THR A C 1
ATOM 718 O O . THR A 1 88 ? 8.304 -4.140 -16.766 1.00 95.62 88 THR A O 1
ATOM 721 N N . ARG A 1 89 ? 9.849 -5.641 -16.172 1.00 95.38 89 ARG A N 1
ATOM 722 C CA . ARG A 1 89 ? 9.190 -6.104 -14.941 1.00 95.38 89 ARG A CA 1
ATOM 723 C C . ARG A 1 89 ? 10.133 -5.897 -13.777 1.00 95.38 89 ARG A C 1
ATOM 725 O O . ARG A 1 89 ? 11.317 -6.199 -13.918 1.00 95.38 89 ARG A O 1
ATOM 732 N N . GLY A 1 90 ? 9.646 -5.419 -12.642 1.00 93.88 90 GLY A N 1
ATOM 733 C CA . GLY A 1 90 ? 10.517 -5.251 -11.489 1.00 93.88 90 GLY A CA 1
ATOM 734 C C . GLY A 1 90 ? 9.835 -4.792 -10.221 1.00 93.88 90 GLY A C 1
ATOM 735 O O . GLY A 1 90 ? 8.631 -4.550 -10.175 1.00 93.88 90 GLY A O 1
ATOM 736 N N . MET A 1 91 ? 10.647 -4.669 -9.179 1.00 90.69 91 MET A N 1
ATOM 737 C CA . MET A 1 91 ? 10.230 -4.081 -7.912 1.00 90.69 91 MET A CA 1
ATOM 738 C C . MET A 1 91 ? 10.479 -2.575 -7.924 1.00 90.69 91 MET A C 1
ATOM 740 O O . MET A 1 91 ? 11.507 -2.115 -8.427 1.00 90.69 91 MET A O 1
ATOM 744 N N . LEU A 1 92 ? 9.585 -1.808 -7.308 1.00 89.56 92 LEU A N 1
ATOM 745 C CA . LEU A 1 92 ? 9.816 -0.399 -7.016 1.00 89.56 92 LEU A CA 1
ATOM 746 C C . LEU A 1 92 ? 11.038 -0.273 -6.089 1.00 89.56 92 LEU A C 1
ATOM 748 O O . LEU A 1 92 ? 11.064 -0.843 -5.002 1.00 89.56 92 LEU A O 1
ATOM 752 N N . GLY A 1 93 ? 12.076 0.433 -6.536 1.00 88.00 93 GLY A N 1
ATOM 753 C CA . GLY A 1 93 ? 13.368 0.542 -5.851 1.00 88.00 93 GLY A CA 1
ATOM 754 C C . GLY A 1 93 ? 14.247 -0.719 -5.908 1.00 88.00 93 GLY A C 1
ATOM 755 O O . GLY A 1 93 ? 15.323 -0.729 -5.312 1.00 88.00 93 GLY A O 1
ATOM 756 N N . GLY A 1 94 ? 13.822 -1.779 -6.606 1.00 87.38 94 GLY A N 1
ATOM 757 C CA . GLY A 1 94 ? 14.579 -3.023 -6.785 1.00 87.38 94 GLY A CA 1
ATOM 758 C C . GLY A 1 94 ? 14.950 -3.309 -8.241 1.00 87.38 94 GLY A C 1
ATOM 759 O O . GLY A 1 94 ? 14.729 -2.486 -9.123 1.00 87.38 94 GLY A O 1
ATOM 760 N N . ARG A 1 95 ? 15.544 -4.478 -8.506 1.00 89.12 95 ARG A N 1
ATOM 761 C CA . ARG A 1 95 ? 16.014 -4.819 -9.859 1.00 89.12 95 ARG A CA 1
ATOM 762 C C . ARG A 1 95 ? 14.863 -5.092 -10.825 1.00 89.12 95 ARG A C 1
ATOM 764 O O . ARG A 1 95 ? 13.745 -5.408 -10.416 1.00 89.12 95 ARG A O 1
ATOM 771 N N . VAL A 1 96 ? 15.187 -5.027 -12.113 1.00 92.62 96 VAL A N 1
ATOM 772 C CA . VAL A 1 96 ? 14.266 -5.294 -13.221 1.00 92.62 96 VAL A CA 1
ATOM 773 C C . VAL A 1 96 ? 14.736 -6.446 -14.102 1.00 92.62 96 VAL A C 1
ATOM 775 O O . VAL A 1 96 ? 15.897 -6.840 -14.063 1.00 92.62 96 VAL A O 1
ATOM 778 N N . THR A 1 97 ? 13.831 -6.963 -14.926 1.00 93.50 97 THR A N 1
ATOM 779 C CA . THR A 1 97 ? 14.087 -7.862 -16.058 1.00 93.50 97 THR A CA 1
ATOM 780 C C . THR A 1 97 ? 13.347 -7.344 -17.280 1.00 93.50 97 THR A C 1
ATOM 782 O O . THR A 1 97 ? 12.214 -6.878 -17.154 1.00 93.50 97 THR A O 1
ATOM 785 N N . GLN A 1 98 ? 13.967 -7.432 -18.457 1.00 94.38 98 GLN A N 1
ATOM 786 C CA . GLN A 1 98 ? 13.371 -6.984 -19.714 1.00 94.38 98 GLN A CA 1
ATOM 787 C C . GLN A 1 98 ? 13.170 -8.149 -20.687 1.00 94.38 98 GLN A C 1
ATOM 789 O O . GLN A 1 98 ? 13.932 -9.113 -20.702 1.00 94.38 98 GLN A O 1
ATOM 794 N N . SER A 1 99 ? 12.138 -8.047 -21.521 1.00 94.00 99 SER A N 1
ATOM 795 C CA . SER A 1 99 ? 11.843 -9.009 -22.586 1.00 94.00 99 SER A CA 1
ATOM 796 C C . SER A 1 99 ? 11.231 -8.313 -23.798 1.00 94.00 99 SER A C 1
ATOM 798 O O . SER A 1 99 ? 10.422 -7.397 -23.631 1.00 94.00 99 SER A O 1
ATOM 800 N N . ARG A 1 100 ? 11.515 -8.807 -25.006 1.00 93.62 100 ARG A N 1
ATOM 801 C CA . ARG A 1 100 ? 10.793 -8.398 -26.220 1.00 93.62 100 ARG A CA 1
ATOM 802 C C . ARG A 1 100 ? 9.368 -8.930 -26.212 1.00 93.62 100 ARG A C 1
ATOM 804 O O . ARG A 1 100 ? 9.131 -10.081 -25.856 1.00 93.62 100 ARG A O 1
ATOM 811 N N . VAL A 1 101 ? 8.446 -8.092 -26.662 1.00 93.06 101 VAL A N 1
ATOM 812 C CA . VAL A 1 101 ? 7.032 -8.414 -26.843 1.00 93.06 101 VAL A CA 1
ATOM 813 C C . VAL A 1 101 ? 6.636 -7.962 -28.244 1.00 93.06 101 VAL A C 1
ATOM 815 O O . VAL A 1 101 ? 7.035 -6.886 -28.696 1.00 93.06 101 VAL A O 1
ATOM 818 N N . ARG A 1 102 ? 5.890 -8.799 -28.968 1.00 93.94 102 ARG A N 1
ATOM 819 C CA . ARG A 1 102 ? 5.326 -8.396 -30.263 1.00 93.94 102 ARG A CA 1
ATOM 820 C C . ARG A 1 102 ? 4.224 -7.377 -30.015 1.00 93.94 102 ARG A C 1
ATOM 822 O O . ARG A 1 102 ? 3.477 -7.522 -29.053 1.00 93.94 102 ARG A O 1
ATOM 829 N N . LEU A 1 103 ? 4.076 -6.396 -30.903 1.00 94.19 103 LEU A N 1
ATOM 830 C CA . LEU A 1 103 ? 3.026 -5.378 -30.766 1.00 94.19 103 LEU A CA 1
ATOM 831 C C . LEU A 1 103 ? 1.627 -6.004 -30.637 1.00 94.19 103 LEU A C 1
ATOM 833 O O . LEU A 1 103 ? 0.840 -5.560 -29.811 1.00 94.19 103 LEU A O 1
ATOM 837 N N . SER A 1 104 ? 1.362 -7.094 -31.367 1.00 94.88 104 SER A N 1
ATOM 838 C CA . SER A 1 104 ? 0.098 -7.846 -31.303 1.00 94.88 104 SER A CA 1
ATOM 839 C C . SER A 1 104 ? -0.231 -8.435 -29.929 1.00 94.88 104 SER A C 1
ATOM 841 O O . SER A 1 104 ? -1.384 -8.754 -29.664 1.00 94.88 104 SER A O 1
ATOM 843 N N . ASP A 1 105 ? 0.773 -8.616 -29.069 1.00 93.94 105 ASP A N 1
ATOM 844 C CA . ASP A 1 105 ? 0.634 -9.302 -27.785 1.00 93.94 105 ASP A CA 1
ATOM 845 C C . ASP A 1 105 ? 0.553 -8.312 -26.605 1.00 93.94 105 ASP A C 1
ATOM 847 O O . ASP A 1 105 ? 0.341 -8.733 -25.466 1.00 93.94 105 ASP A O 1
ATOM 851 N N . VAL A 1 106 ? 0.721 -7.004 -26.853 1.00 93.94 106 VAL A N 1
ATOM 852 C CA . VAL A 1 106 ? 0.763 -5.960 -25.812 1.00 93.94 106 VAL A CA 1
ATOM 853 C C . VAL A 1 106 ? -0.543 -5.902 -25.030 1.00 93.94 106 VAL A C 1
ATOM 855 O O . VAL A 1 106 ? -0.510 -5.987 -23.805 1.00 93.94 106 VAL A O 1
ATOM 858 N N . ASP A 1 107 ? -1.688 -5.828 -25.708 1.00 92.62 107 ASP A N 1
ATOM 859 C CA . ASP A 1 107 ? -2.989 -5.723 -25.035 1.00 92.62 107 ASP A CA 1
ATOM 860 C C . ASP A 1 107 ? -3.280 -6.963 -24.185 1.00 92.62 107 ASP A C 1
ATOM 862 O O . ASP A 1 107 ? -3.722 -6.860 -23.040 1.00 92.62 107 ASP A O 1
ATOM 866 N N . ALA A 1 108 ? -2.943 -8.149 -24.699 1.00 92.75 108 ALA A N 1
ATOM 867 C CA . ALA A 1 108 ? -3.078 -9.401 -23.962 1.00 92.75 108 ALA A CA 1
ATOM 868 C C . ALA A 1 108 ? -2.159 -9.458 -22.728 1.00 92.75 108 ALA A C 1
ATOM 870 O O . ALA A 1 108 ? -2.515 -10.082 -21.725 1.00 92.75 108 ALA A O 1
ATOM 871 N N . LEU A 1 109 ? -0.983 -8.824 -22.787 1.00 93.06 109 LEU A N 1
ATOM 872 C CA . LEU A 1 109 ? -0.054 -8.710 -21.664 1.00 93.06 109 LEU A CA 1
ATOM 873 C C . LEU A 1 109 ? -0.538 -7.697 -20.620 1.00 93.06 109 LEU A C 1
ATOM 875 O O . LEU A 1 109 ? -0.469 -7.971 -19.423 1.00 93.06 109 LEU A O 1
ATOM 879 N N . VAL A 1 110 ? -1.057 -6.549 -21.055 1.00 91.62 110 VAL A N 1
ATOM 880 C CA . VAL A 1 110 ? -1.642 -5.541 -20.162 1.00 91.62 110 VAL A CA 1
ATOM 881 C C . VAL A 1 110 ? -2.850 -6.127 -19.433 1.00 91.62 110 VAL A C 1
ATOM 883 O O . VAL A 1 110 ? -2.922 -6.057 -18.206 1.00 91.62 110 VAL A O 1
ATOM 886 N N . LEU A 1 111 ? -3.745 -6.798 -20.164 1.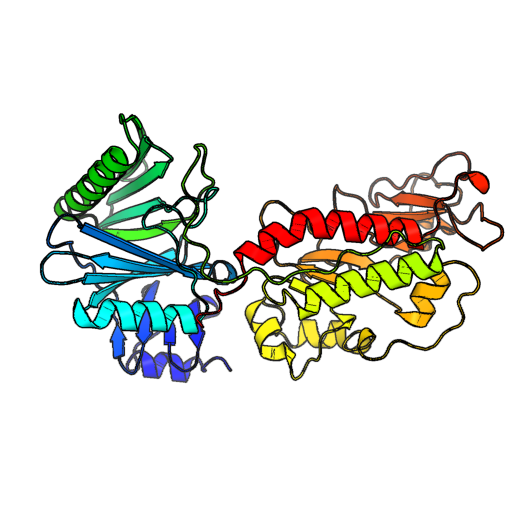00 90.00 111 LEU A N 1
ATOM 887 C CA . LEU A 1 111 ? -4.904 -7.484 -19.595 1.00 90.00 111 LEU A CA 1
ATOM 888 C C . LEU A 1 111 ? -4.495 -8.585 -18.609 1.00 90.00 111 LEU A C 1
ATOM 890 O O . LEU A 1 111 ? -5.122 -8.752 -17.565 1.00 90.00 111 LEU A O 1
ATOM 894 N N . HIS A 1 112 ? -3.428 -9.329 -18.913 1.00 91.56 112 HIS A N 1
ATOM 895 C CA . HIS A 1 112 ? -2.880 -10.352 -18.020 1.00 91.56 112 HIS A CA 1
ATOM 896 C C . HIS A 1 112 ? -2.516 -9.782 -16.655 1.00 91.56 112 HIS A C 1
ATOM 898 O O . HIS A 1 112 ? -3.029 -10.254 -15.644 1.00 91.56 112 HIS A O 1
ATOM 904 N N . TYR A 1 113 ? -1.686 -8.740 -16.624 1.00 91.44 113 TYR A N 1
ATOM 905 C CA . TYR A 1 113 ? -1.284 -8.120 -15.363 1.00 91.44 113 TYR A CA 1
ATOM 906 C C . TYR A 1 113 ? -2.437 -7.391 -14.673 1.00 91.44 113 TYR A C 1
ATOM 908 O O . TYR A 1 113 ? -2.494 -7.413 -13.445 1.00 91.44 113 TYR A O 1
ATOM 916 N N . GLY A 1 114 ? -3.396 -6.847 -15.430 1.00 87.56 114 GLY A N 1
ATOM 917 C CA . GLY A 1 114 ? -4.659 -6.349 -14.881 1.00 87.56 114 GLY A CA 1
ATOM 918 C C . GLY A 1 114 ? -5.404 -7.420 -14.077 1.00 87.56 114 GLY A C 1
ATOM 919 O O . GLY A 1 114 ? -5.741 -7.200 -12.916 1.00 87.56 114 GLY A O 1
ATOM 920 N N . ARG A 1 115 ? -5.560 -8.633 -14.632 1.00 85.62 115 ARG A N 1
ATOM 921 C CA . ARG A 1 115 ? -6.173 -9.776 -13.920 1.00 85.62 115 ARG A CA 1
ATOM 922 C C . ARG A 1 115 ? -5.368 -10.237 -12.704 1.00 85.62 115 ARG A C 1
ATOM 924 O O . ARG A 1 115 ? -5.944 -10.772 -11.762 1.00 85.62 115 ARG A O 1
ATOM 931 N N . LEU A 1 116 ? -4.053 -10.020 -12.706 1.00 85.50 116 LEU A N 1
ATOM 932 C CA . LEU A 1 116 ? -3.185 -10.296 -11.559 1.00 85.50 116 LEU A CA 1
ATOM 933 C C . LEU A 1 116 ? -3.155 -9.155 -10.522 1.00 85.50 116 LEU A C 1
ATOM 935 O O . LEU A 1 116 ? -2.408 -9.239 -9.549 1.00 85.50 116 LEU A O 1
ATOM 939 N N . GLY A 1 117 ? -3.976 -8.113 -10.698 1.00 81.25 117 GLY A N 1
ATOM 940 C CA . GLY A 1 117 ? -4.156 -7.025 -9.735 1.00 81.25 117 GLY A CA 1
ATOM 941 C C . GLY A 1 117 ? -3.241 -5.816 -9.938 1.00 81.25 117 GLY A C 1
ATOM 942 O O . GLY A 1 117 ? -3.130 -4.985 -9.037 1.00 81.25 117 GLY A O 1
ATOM 943 N N . PHE A 1 118 ? -2.573 -5.695 -11.088 1.00 88.12 118 PHE A N 1
ATOM 944 C CA . PHE A 1 118 ? -1.834 -4.481 -11.432 1.00 88.12 118 PHE A CA 1
ATOM 945 C C . PHE A 1 118 ? -2.777 -3.403 -11.972 1.00 88.12 118 PHE A C 1
ATOM 947 O O . PHE A 1 118 ? -3.717 -3.686 -12.709 1.00 88.12 118 PHE A O 1
ATOM 954 N N . HIS A 1 119 ? -2.472 -2.148 -11.657 1.00 82.81 119 HIS A N 1
ATOM 955 C CA . HIS A 1 119 ? -3.278 -0.986 -12.021 1.00 82.81 119 HIS A CA 1
ATOM 956 C C . HIS A 1 119 ? -2.606 -0.202 -13.128 1.00 82.81 119 HIS A C 1
ATOM 958 O O . HIS A 1 119 ? -1.400 0.038 -13.060 1.00 82.81 119 HIS A O 1
ATOM 964 N N . SER A 1 120 ? -3.390 0.258 -14.098 1.00 85.12 120 SER A N 1
ATOM 965 C CA . SER A 1 120 ? -2.889 1.131 -15.157 1.00 85.12 120 SER A CA 1
ATOM 966 C C . SER A 1 120 ? -2.625 2.536 -14.624 1.00 85.12 120 SER A C 1
ATOM 968 O O . SER A 1 120 ? -3.537 3.237 -14.197 1.00 85.12 120 SER A O 1
ATOM 970 N N . GLY A 1 121 ? -1.366 2.951 -14.681 1.00 83.56 121 GLY A N 1
ATOM 971 C CA . GLY A 1 121 ? -0.964 4.347 -14.616 1.00 83.56 121 GLY A CA 1
ATOM 972 C C . GLY A 1 121 ? -0.833 4.954 -16.011 1.00 83.56 121 GLY A C 1
ATOM 973 O O . GLY A 1 121 ? -0.962 4.281 -17.037 1.00 83.56 121 GLY A O 1
ATOM 974 N N . LEU A 1 122 ? -0.514 6.243 -16.047 1.00 87.44 122 LEU A N 1
ATOM 975 C CA . LEU A 1 122 ? 0.051 6.862 -17.239 1.00 87.44 122 LEU A CA 1
ATOM 976 C C . LEU A 1 122 ? 1.541 6.523 -17.317 1.00 87.44 122 LEU A C 1
ATOM 978 O O . LEU A 1 122 ? 2.183 6.230 -16.307 1.00 87.44 122 LEU A O 1
ATOM 982 N N . GLY A 1 123 ? 2.119 6.624 -18.515 1.00 90.44 123 GLY A N 1
ATOM 983 C CA . GLY A 1 123 ? 3.535 6.323 -18.733 1.00 90.44 123 GLY A CA 1
ATOM 984 C C . GLY A 1 123 ? 4.488 7.082 -17.801 1.00 90.44 123 GLY A C 1
ATOM 985 O O . GLY A 1 123 ? 5.575 6.596 -17.535 1.00 90.44 123 GLY A O 1
ATOM 986 N N . TRP A 1 124 ? 4.108 8.237 -17.251 1.00 94.56 124 TRP A N 1
ATOM 987 C CA . TRP A 1 124 ? 4.993 9.055 -16.411 1.00 94.56 124 TRP A CA 1
ATOM 988 C C . TRP A 1 124 ? 4.438 9.386 -15.022 1.00 94.56 124 TRP A C 1
ATOM 990 O O . TRP A 1 124 ? 5.116 10.052 -14.240 1.00 94.56 124 TRP A O 1
ATOM 1000 N N . ASN A 1 125 ? 3.248 8.891 -14.675 1.00 92.12 125 ASN A N 1
ATOM 1001 C CA . ASN A 1 125 ? 2.655 9.070 -13.353 1.00 92.12 125 ASN A CA 1
ATOM 1002 C C . ASN A 1 125 ? 1.597 7.990 -13.069 1.00 92.12 125 ASN A C 1
ATOM 1004 O O . ASN A 1 125 ? 0.782 7.656 -13.924 1.00 92.12 125 ASN A O 1
ATOM 1008 N N . VAL A 1 126 ? 1.613 7.432 -11.857 1.00 86.81 126 VAL A N 1
ATOM 1009 C CA . VAL A 1 126 ? 0.677 6.368 -11.438 1.00 86.81 126 VAL A CA 1
ATOM 1010 C C . VAL A 1 126 ? -0.642 6.922 -10.896 1.00 86.81 126 VAL A C 1
ATOM 1012 O O . VAL A 1 126 ? -1.620 6.196 -10.785 1.00 86.81 126 VAL A O 1
ATOM 1015 N N . SER A 1 127 ? -0.657 8.200 -10.536 1.00 84.06 127 SER A N 1
ATOM 1016 C CA . SER A 1 127 ? -1.813 8.979 -10.087 1.00 84.06 127 SER A CA 1
ATOM 1017 C C . SER A 1 127 ? -1.494 10.465 -10.291 1.00 84.06 127 SER A C 1
ATOM 1019 O O . SER A 1 127 ? -0.377 10.808 -10.689 1.00 84.06 127 SER A O 1
ATOM 1021 N N . SER A 1 128 ? -2.439 11.368 -10.027 1.00 85.38 128 SER A N 1
ATOM 1022 C CA . SER A 1 128 ? -2.186 12.819 -10.103 1.00 85.38 128 SER A CA 1
ATOM 1023 C C . SER A 1 128 ? -1.149 13.309 -9.080 1.00 85.38 128 SER A C 1
ATOM 1025 O O . SER A 1 128 ? -0.486 14.313 -9.301 1.00 85.38 128 SER A O 1
ATOM 1027 N N . ASN A 1 129 ? -0.971 12.578 -7.976 1.00 86.62 129 ASN A N 1
ATOM 1028 C CA . ASN A 1 129 ? -0.076 12.921 -6.867 1.00 86.62 129 ASN A CA 1
ATOM 1029 C C . ASN A 1 129 ? 1.230 12.097 -6.828 1.00 86.62 129 ASN A C 1
ATOM 1031 O O . ASN A 1 129 ? 2.028 12.271 -5.904 1.00 86.62 129 ASN A O 1
ATOM 1035 N N . ARG A 1 130 ? 1.465 11.172 -7.772 1.00 89.12 130 ARG A N 1
ATOM 1036 C CA . ARG A 1 130 ? 2.645 10.285 -7.769 1.00 89.12 130 ARG A CA 1
ATOM 1037 C C . ARG A 1 130 ? 3.191 10.061 -9.172 1.00 89.12 130 ARG A C 1
ATOM 1039 O O . ARG A 1 130 ? 2.493 9.558 -10.053 1.00 89.12 130 ARG A O 1
ATOM 1046 N N . LEU A 1 131 ? 4.471 10.362 -9.344 1.00 94.06 131 LEU A N 1
ATOM 1047 C CA . LEU A 1 131 ? 5.179 10.249 -10.618 1.00 94.06 131 LEU A CA 1
ATOM 1048 C C . LEU A 1 131 ? 5.703 8.829 -10.845 1.00 94.06 131 LEU A C 1
ATOM 1050 O O . LEU A 1 131 ? 5.718 8.010 -9.931 1.00 94.06 131 LEU A O 1
ATOM 1054 N N . VAL A 1 132 ? 6.195 8.563 -12.051 1.00 95.75 132 VAL A N 1
ATOM 1055 C CA . VAL A 1 132 ? 7.109 7.453 -12.335 1.00 95.75 132 VAL A CA 1
ATOM 1056 C C . VAL A 1 132 ? 8.502 8.042 -12.534 1.00 95.75 132 VAL A C 1
ATOM 1058 O O . VAL A 1 132 ? 8.726 8.848 -13.438 1.00 95.75 132 VAL A O 1
ATOM 1061 N N . ARG A 1 133 ? 9.446 7.645 -11.680 1.00 96.88 133 ARG A N 1
ATOM 1062 C CA . ARG A 1 133 ? 10.870 7.962 -11.820 1.00 96.88 133 ARG A CA 1
ATOM 1063 C C . ARG A 1 133 ? 11.620 6.702 -12.215 1.00 96.88 133 ARG A C 1
ATOM 1065 O O . ARG A 1 133 ? 11.602 5.728 -11.466 1.00 96.88 133 ARG A O 1
ATOM 1072 N N . ARG A 1 134 ? 12.305 6.747 -13.352 1.00 97.25 134 ARG A N 1
ATOM 1073 C CA . ARG A 1 134 ? 13.110 5.641 -13.884 1.00 97.25 134 ARG A CA 1
ATOM 1074 C C . ARG A 1 134 ? 14.562 5.849 -13.523 1.00 97.25 134 ARG A C 1
ATOM 1076 O O . ARG A 1 134 ? 15.047 6.964 -13.661 1.00 97.25 134 ARG A O 1
ATOM 1083 N N . GLU A 1 135 ? 15.240 4.797 -13.093 1.00 95.56 135 GLU A N 1
ATOM 1084 C CA . GLU A 1 135 ? 16.688 4.782 -12.915 1.00 95.56 135 GLU A CA 1
ATOM 1085 C C . GLU A 1 135 ? 17.318 3.869 -13.960 1.00 95.56 135 GLU A C 1
ATOM 1087 O O . GLU A 1 135 ? 16.951 2.697 -14.096 1.00 95.56 135 GLU A O 1
ATOM 1092 N N . LEU A 1 136 ? 18.294 4.419 -14.671 1.00 95.06 136 LEU A N 1
ATOM 1093 C CA . LEU A 1 136 ? 19.178 3.695 -15.562 1.00 95.06 136 LEU A CA 1
ATOM 1094 C C . LEU A 1 136 ? 20.575 3.691 -14.947 1.00 95.06 136 LEU A C 1
ATOM 1096 O O . LEU A 1 136 ? 20.983 4.658 -14.303 1.00 95.06 136 LEU A O 1
ATOM 1100 N N . ARG A 1 137 ? 21.322 2.602 -15.128 1.00 91.81 137 ARG A N 1
ATOM 1101 C CA . ARG A 1 137 ? 22.628 2.428 -14.490 1.00 91.81 137 ARG A CA 1
ATOM 1102 C C . ARG A 1 137 ? 23.612 1.697 -15.393 1.00 91.81 137 ARG A C 1
ATOM 1104 O O . ARG A 1 137 ? 23.257 0.713 -16.036 1.00 91.81 137 ARG A O 1
ATOM 1111 N N . VAL A 1 138 ? 24.872 2.128 -15.365 1.00 88.12 138 VAL A N 1
ATOM 1112 C CA . VAL A 1 138 ? 26.011 1.294 -15.770 1.00 88.12 138 VAL A CA 1
ATOM 1113 C C . VAL A 1 138 ? 26.552 0.606 -14.521 1.00 88.12 138 VAL A C 1
ATOM 1115 O O . VAL A 1 138 ? 26.881 1.268 -13.533 1.00 88.12 138 VAL A O 1
ATOM 1118 N N . THR A 1 139 ? 26.652 -0.723 -14.556 1.00 67.75 139 THR A N 1
ATOM 1119 C CA . THR A 1 139 ? 27.324 -1.495 -13.502 1.00 67.75 139 THR A CA 1
ATOM 1120 C C . THR A 1 139 ? 28.549 -2.175 -14.096 1.00 67.75 139 THR A C 1
ATOM 1122 O O . THR A 1 139 ? 28.478 -3.310 -14.554 1.00 67.75 139 THR A O 1
ATOM 1125 N N . GLN A 1 140 ? 29.669 -1.456 -14.115 1.00 72.75 140 GLN A N 1
ATOM 1126 C CA . GLN A 1 140 ? 30.988 -2.014 -14.408 1.00 72.75 140 GLN A CA 1
ATOM 1127 C C . GLN A 1 140 ? 31.790 -2.075 -13.105 1.00 72.75 140 GLN A C 1
ATOM 1129 O O . GLN A 1 140 ? 31.593 -1.255 -12.205 1.00 72.75 140 GLN A O 1
ATOM 1134 N N . SER A 1 141 ? 32.689 -3.049 -12.970 1.00 66.00 141 SER A N 1
ATOM 1135 C CA . SER A 1 141 ? 33.553 -3.137 -11.788 1.00 66.00 141 SER A CA 1
ATOM 1136 C C . SER A 1 141 ? 34.338 -1.834 -11.596 1.00 66.00 141 SER A C 1
ATOM 1138 O O . SER A 1 141 ? 35.071 -1.417 -12.487 1.00 66.00 141 SER A O 1
ATOM 1140 N N . GLY A 1 142 ? 34.176 -1.187 -10.436 1.00 68.50 142 GLY A N 1
ATOM 1141 C CA . GLY A 1 142 ? 34.879 0.053 -10.075 1.00 68.50 142 GLY A CA 1
ATOM 1142 C C . GLY A 1 142 ? 34.250 1.364 -10.570 1.00 68.50 142 GLY A C 1
ATOM 1143 O O . GLY A 1 142 ? 34.728 2.430 -10.184 1.00 68.50 142 GLY A O 1
ATOM 1144 N N . LEU A 1 143 ? 33.170 1.312 -11.361 1.00 72.31 143 LEU A N 1
ATOM 1145 C CA . LEU A 1 143 ? 32.443 2.494 -11.830 1.00 72.31 143 LEU A CA 1
ATOM 1146 C C . LEU A 1 143 ? 30.935 2.297 -11.665 1.00 72.31 143 LEU A C 1
ATOM 1148 O O . LEU A 1 143 ? 30.325 1.429 -12.293 1.00 72.31 143 LEU A O 1
ATOM 1152 N N . LEU A 1 144 ? 30.321 3.157 -10.857 1.00 83.75 144 LEU A N 1
ATOM 1153 C CA . LEU A 1 144 ? 28.871 3.250 -10.746 1.00 83.75 144 LEU A CA 1
ATOM 1154 C C . LEU A 1 144 ? 28.448 4.591 -11.329 1.00 83.75 144 LEU A C 1
ATOM 1156 O O . LEU A 1 144 ? 28.807 5.641 -10.807 1.00 83.75 144 LEU A O 1
ATOM 1160 N N . ARG A 1 145 ? 27.673 4.552 -12.407 1.00 91.88 145 ARG A N 1
ATOM 1161 C CA . ARG A 1 145 ? 26.955 5.719 -12.923 1.00 91.88 145 ARG A CA 1
ATOM 1162 C C . ARG A 1 145 ? 25.479 5.376 -12.944 1.00 91.88 145 ARG A C 1
ATOM 1164 O O . ARG A 1 145 ? 25.122 4.373 -13.559 1.00 91.88 145 ARG A O 1
ATOM 1171 N N . SER A 1 146 ? 24.652 6.190 -12.304 1.00 94.25 146 SER A N 1
ATOM 1172 C CA . SER A 1 146 ? 23.203 6.114 -12.441 1.00 94.25 146 SER A CA 1
ATOM 1173 C C . SER A 1 146 ? 22.614 7.455 -12.844 1.00 94.25 146 SER A C 1
ATOM 1175 O O . SER A 1 146 ? 23.140 8.520 -12.532 1.00 94.25 146 SER A O 1
ATOM 1177 N N . GLU A 1 147 ? 21.526 7.376 -13.590 1.00 96.62 147 GLU A N 1
ATOM 1178 C CA . GLU A 1 147 ? 20.781 8.511 -14.105 1.00 96.62 147 GLU A CA 1
ATOM 1179 C C . GLU A 1 147 ? 19.317 8.242 -13.798 1.00 96.62 147 GLU A C 1
ATOM 1181 O O . GLU A 1 147 ? 18.789 7.184 -14.151 1.00 96.62 147 GLU A O 1
ATOM 1186 N N . THR A 1 148 ? 18.663 9.181 -13.126 1.00 97.25 148 THR A N 1
ATOM 1187 C CA . THR A 1 148 ? 17.224 9.109 -12.894 1.00 97.25 148 THR A CA 1
ATOM 1188 C C . THR A 1 148 ? 16.501 10.140 -13.731 1.00 97.25 148 THR A C 1
ATOM 1190 O O . THR A 1 148 ? 16.976 11.265 -13.847 1.00 97.25 148 THR A O 1
ATOM 1193 N N . VAL A 1 149 ? 15.362 9.758 -14.304 1.00 98.12 149 VAL A N 1
ATOM 1194 C CA . VAL A 1 149 ? 14.536 10.615 -15.161 1.00 98.12 149 VAL A CA 1
ATOM 1195 C C . VAL A 1 149 ? 13.089 10.558 -14.676 1.00 98.12 149 VAL A C 1
ATOM 1197 O O . VAL A 1 149 ? 12.548 9.478 -14.421 1.00 98.12 149 VAL A O 1
ATOM 1200 N N . SER A 1 150 ? 12.454 11.720 -14.538 1.00 97.69 150 SER A N 1
ATOM 1201 C CA . SER A 1 150 ? 11.035 11.867 -14.187 1.00 97.69 150 SER A CA 1
ATOM 1202 C C . SER A 1 150 ? 10.446 13.128 -14.818 1.00 97.69 150 SER A C 1
ATOM 1204 O O . SER A 1 150 ? 11.187 14.071 -15.088 1.00 97.69 150 SER A O 1
ATOM 1206 N N . VAL A 1 151 ? 9.127 13.156 -15.023 1.00 97.50 151 VAL A N 1
ATOM 1207 C CA . VAL A 1 151 ? 8.414 14.336 -15.536 1.00 97.50 151 VAL A CA 1
ATOM 1208 C C . VAL A 1 151 ? 7.316 14.733 -14.562 1.00 97.50 151 VAL A C 1
ATOM 1210 O O . VAL A 1 151 ? 6.424 13.930 -14.294 1.00 97.50 151 VAL A O 1
ATOM 1213 N N . ASP A 1 152 ? 7.367 15.969 -14.076 1.00 96.38 152 ASP A N 1
ATOM 1214 C CA . ASP A 1 152 ? 6.420 16.553 -13.122 1.00 96.38 152 ASP A CA 1
ATOM 1215 C C . ASP A 1 152 ? 5.772 17.787 -13.762 1.00 96.38 152 ASP A C 1
ATOM 1217 O O . ASP A 1 152 ? 6.450 18.790 -13.991 1.00 96.38 152 ASP A O 1
ATOM 1221 N N . GLY A 1 153 ? 4.500 17.693 -14.162 1.00 94.94 153 GLY A N 1
ATOM 1222 C CA . GLY A 1 153 ? 3.868 18.738 -14.971 1.00 94.94 153 GLY A CA 1
ATOM 1223 C C . GLY A 1 153 ? 4.616 18.949 -16.296 1.00 94.94 153 GLY A C 1
ATOM 1224 O O . GLY A 1 153 ? 4.805 17.992 -17.055 1.00 94.94 153 GLY A O 1
ATOM 1225 N N . ALA A 1 154 ? 5.056 20.185 -16.549 1.00 96.94 154 ALA A N 1
ATOM 1226 C CA . ALA A 1 154 ? 5.872 20.587 -17.704 1.00 96.94 154 ALA A CA 1
ATOM 1227 C C . ALA A 1 154 ? 7.385 20.642 -17.403 1.00 96.94 154 ALA A C 1
ATOM 1229 O O . ALA A 1 154 ? 8.137 21.328 -18.093 1.00 96.94 154 ALA A O 1
ATOM 1230 N N . VAL A 1 155 ? 7.852 19.946 -16.362 1.00 97.50 155 VAL A N 1
ATOM 1231 C CA . VAL A 1 155 ? 9.265 19.935 -15.962 1.00 97.50 155 VAL A CA 1
ATOM 1232 C C . VAL A 1 155 ? 9.857 18.541 -16.131 1.00 97.50 155 VAL A C 1
ATOM 1234 O O . VAL A 1 155 ? 9.398 17.577 -15.514 1.00 97.50 155 VAL A O 1
ATOM 1237 N N . LEU A 1 156 ? 10.929 18.446 -16.918 1.00 97.88 156 LEU A N 1
ATOM 1238 C CA . LEU A 1 156 ? 11.816 17.286 -16.930 1.00 97.88 156 LEU A CA 1
ATOM 1239 C C . LEU A 1 156 ? 12.801 17.408 -15.772 1.00 97.88 156 LEU A C 1
ATOM 1241 O O . LEU A 1 156 ? 13.499 18.410 -15.640 1.00 97.88 156 LEU A O 1
ATOM 1245 N N . HIS A 1 157 ? 12.884 16.372 -14.951 1.00 97.69 157 HIS A N 1
ATOM 1246 C CA . HIS A 1 157 ? 13.812 16.305 -13.838 1.00 97.69 157 HIS A CA 1
ATOM 1247 C C . HIS A 1 157 ? 14.767 15.125 -14.019 1.00 97.69 157 HIS A C 1
ATOM 1249 O O . HIS A 1 157 ? 14.325 13.972 -14.094 1.00 97.69 157 HIS A O 1
ATOM 1255 N N . THR A 1 158 ? 16.064 15.436 -14.060 1.00 97.06 158 THR A N 1
ATOM 1256 C CA . THR A 1 158 ? 17.155 14.467 -14.192 1.00 97.06 158 THR A CA 1
ATOM 1257 C C . THR A 1 158 ? 18.087 14.553 -12.986 1.00 97.06 158 THR A C 1
ATOM 1259 O O . THR A 1 158 ? 18.478 15.647 -12.584 1.00 97.06 158 THR A O 1
ATOM 1262 N N . VAL A 1 159 ? 18.472 13.407 -12.420 1.00 96.06 159 VAL A N 1
ATOM 1263 C CA . VAL A 1 159 ? 19.526 13.335 -11.392 1.00 96.06 159 VAL A CA 1
ATOM 1264 C C . VAL A 1 159 ? 20.602 12.364 -11.842 1.00 96.06 159 VAL A C 1
ATOM 1266 O O . VAL A 1 159 ? 20.314 11.184 -12.044 1.00 96.06 159 VAL A O 1
ATOM 1269 N N . SER A 1 160 ? 21.832 12.850 -11.942 1.00 94.69 160 SER A N 1
ATOM 1270 C CA . SER A 1 160 ? 23.005 12.079 -12.340 1.00 94.69 160 SER A CA 1
ATOM 1271 C C . SER A 1 160 ? 23.873 11.810 -11.117 1.00 94.69 160 SER A C 1
ATOM 1273 O O . SER A 1 160 ? 24.308 12.741 -10.440 1.00 94.69 160 SER A O 1
ATOM 1275 N N . VAL A 1 161 ? 24.150 10.540 -10.832 1.00 92.38 161 VAL A N 1
ATOM 1276 C CA . VAL A 1 161 ? 25.039 10.114 -9.746 1.00 92.38 161 VAL A CA 1
ATOM 1277 C C . VAL A 1 161 ? 26.208 9.343 -10.334 1.00 92.38 161 VAL A C 1
ATOM 1279 O O . VAL A 1 161 ? 26.026 8.381 -11.081 1.00 92.38 161 VAL A O 1
ATOM 1282 N N . ARG A 1 162 ? 27.426 9.729 -9.960 1.00 89.44 162 ARG A N 1
ATOM 1283 C CA . ARG A 1 162 ? 28.646 9.021 -10.347 1.00 89.44 162 ARG A CA 1
ATOM 1284 C C . ARG A 1 162 ? 29.464 8.690 -9.110 1.00 89.44 162 ARG A C 1
ATOM 1286 O O . ARG A 1 162 ? 29.710 9.550 -8.272 1.00 89.44 162 ARG A O 1
ATOM 1293 N N . VAL A 1 163 ? 29.895 7.439 -9.015 1.00 84.25 163 VAL A N 1
ATOM 1294 C CA . VAL A 1 163 ? 30.856 6.969 -8.022 1.00 84.25 163 VAL A CA 1
ATOM 1295 C C . VAL A 1 163 ? 32.073 6.428 -8.754 1.00 84.25 163 VAL A C 1
ATOM 1297 O O . VAL A 1 163 ? 31.962 5.503 -9.565 1.00 84.25 163 VAL A O 1
ATOM 1300 N N . ALA A 1 164 ? 33.225 7.022 -8.464 1.00 80.25 164 ALA A N 1
ATOM 1301 C CA . ALA A 1 164 ? 34.527 6.596 -8.954 1.00 80.25 164 ALA A CA 1
ATOM 1302 C C . ALA A 1 164 ? 35.453 6.415 -7.744 1.00 80.25 164 ALA A C 1
ATOM 1304 O O . ALA A 1 164 ? 35.839 7.382 -7.090 1.00 80.25 164 ALA A O 1
ATOM 1305 N N . GLY A 1 165 ? 35.767 5.164 -7.397 1.00 80.06 165 GLY A N 1
ATOM 1306 C CA . GLY A 1 165 ? 36.467 4.861 -6.146 1.00 80.06 165 GLY A CA 1
ATOM 1307 C C . GLY A 1 165 ? 35.627 5.234 -4.918 1.00 80.06 165 GLY A C 1
ATOM 1308 O O . GLY A 1 165 ? 34.542 4.688 -4.729 1.00 80.06 165 GLY A O 1
ATOM 1309 N N . LEU A 1 166 ? 36.137 6.148 -4.085 1.00 78.69 166 LEU A N 1
ATOM 1310 C CA . LEU A 1 166 ? 35.463 6.641 -2.872 1.00 78.69 166 LEU A CA 1
ATOM 1311 C C . LEU A 1 166 ? 34.680 7.944 -3.096 1.00 78.69 166 LEU A C 1
ATOM 1313 O O . LEU A 1 166 ? 33.907 8.352 -2.230 1.00 78.69 166 LEU A O 1
ATOM 1317 N N . GLU A 1 167 ? 34.869 8.606 -4.236 1.00 82.12 167 GLU A N 1
ATOM 1318 C CA . GLU A 1 167 ? 34.210 9.875 -4.526 1.00 82.12 167 GLU A CA 1
ATOM 1319 C C . GLU A 1 167 ? 32.824 9.635 -5.117 1.00 82.12 167 GLU A C 1
ATOM 1321 O O . GLU A 1 167 ? 32.671 8.898 -6.094 1.00 82.12 167 GLU A O 1
ATOM 1326 N N . LYS A 1 168 ? 31.815 10.288 -4.533 1.00 88.94 168 LYS A N 1
ATOM 1327 C CA . LYS A 1 168 ? 30.439 10.313 -5.029 1.00 88.94 168 LYS A CA 1
ATOM 1328 C C . LYS A 1 168 ? 30.076 11.739 -5.424 1.00 88.94 168 LYS A C 1
ATOM 1330 O O . LYS A 1 168 ? 30.016 12.616 -4.566 1.00 88.94 168 LYS A O 1
ATOM 1335 N N . THR A 1 169 ? 29.768 11.951 -6.697 1.00 90.00 169 THR A N 1
ATOM 1336 C CA . THR A 1 169 ? 29.211 13.207 -7.204 1.00 90.00 169 THR A CA 1
ATOM 1337 C C . THR A 1 169 ? 27.743 13.024 -7.570 1.00 90.00 169 THR A C 1
ATOM 1339 O O . THR A 1 169 ? 27.323 11.951 -8.011 1.00 90.00 169 THR A O 1
ATOM 1342 N N . SER A 1 170 ? 26.947 14.067 -7.336 1.00 93.38 170 SER A N 1
ATOM 1343 C CA . SER A 1 170 ? 25.521 14.108 -7.658 1.00 93.38 170 SER A CA 1
ATOM 1344 C C . SER A 1 170 ? 25.196 15.456 -8.281 1.00 93.38 170 SER A C 1
ATOM 1346 O O . SER A 1 170 ? 25.568 16.488 -7.727 1.00 93.38 170 SER A O 1
ATOM 1348 N N . GLN A 1 171 ? 24.490 15.441 -9.405 1.00 95.31 171 GLN A N 1
ATOM 1349 C CA . GLN A 1 171 ? 24.008 16.633 -10.092 1.00 95.31 171 GLN A CA 1
ATOM 1350 C C . GLN A 1 171 ? 22.507 16.492 -10.336 1.00 95.31 171 GLN A C 1
ATOM 1352 O O . GLN A 1 171 ? 22.048 15.434 -10.755 1.00 95.31 171 GLN A O 1
ATOM 1357 N N . GLU A 1 172 ? 21.756 17.553 -10.058 1.00 96.06 172 GLU A N 1
ATOM 1358 C CA . GLU A 1 172 ? 20.318 17.639 -10.309 1.00 96.06 172 GLU A CA 1
ATOM 1359 C C . GLU A 1 172 ? 20.056 18.721 -11.359 1.00 96.06 172 GLU A C 1
ATOM 1361 O O . GLU A 1 172 ? 20.598 19.823 -11.270 1.00 96.06 172 GLU A O 1
ATOM 1366 N N . GLU A 1 173 ? 19.225 18.403 -12.348 1.00 96.69 173 GLU A N 1
ATOM 1367 C CA . GLU A 1 173 ? 18.799 19.321 -13.400 1.00 96.69 173 GLU A CA 1
ATOM 1368 C C . GLU A 1 173 ? 17.273 19.299 -13.532 1.00 96.69 173 GLU A C 1
ATOM 1370 O O . GLU A 1 173 ? 16.652 18.237 -13.621 1.00 96.69 173 GLU A O 1
ATOM 1375 N N . ARG A 1 174 ? 16.668 20.490 -13.555 1.00 97.19 174 ARG A N 1
ATOM 1376 C CA . ARG A 1 174 ? 15.232 20.696 -13.768 1.00 97.19 174 ARG A CA 1
ATOM 1377 C C . ARG A 1 174 ? 15.050 21.588 -14.988 1.00 97.19 174 ARG A C 1
ATOM 1379 O O . ARG A 1 174 ? 15.347 22.779 -14.926 1.00 97.19 174 ARG A O 1
ATOM 1386 N N . THR A 1 175 ? 14.551 21.016 -16.072 1.00 97.81 175 THR A N 1
ATOM 1387 C CA . THR A 1 175 ? 14.378 21.708 -17.349 1.00 97.81 175 THR A CA 1
ATOM 1388 C C . THR A 1 175 ? 12.889 21.985 -17.566 1.00 97.81 175 THR A C 1
ATOM 1390 O O . THR A 1 175 ? 12.120 21.032 -17.725 1.00 97.81 175 THR A O 1
ATOM 1393 N N . PRO A 1 176 ? 12.446 23.255 -17.526 1.00 97.19 176 PRO A N 1
ATOM 1394 C CA . PRO A 1 176 ? 11.061 23.609 -17.808 1.00 97.19 176 PRO A CA 1
ATOM 1395 C C . PRO A 1 176 ? 10.781 23.602 -19.316 1.00 97.19 176 PRO A C 1
ATOM 1397 O O . PRO A 1 176 ? 11.631 23.993 -20.116 1.00 97.19 176 PRO A O 1
ATOM 1400 N N . PHE A 1 177 ? 9.567 23.205 -19.684 1.00 97.94 177 PHE A N 1
ATOM 1401 C CA . PHE A 1 177 ? 9.028 23.230 -21.045 1.00 97.94 177 PHE A CA 1
ATOM 1402 C C . PHE A 1 177 ? 7.738 24.052 -21.092 1.00 97.94 177 PHE A C 1
ATOM 1404 O O . PHE A 1 177 ? 7.167 24.377 -20.048 1.00 97.94 177 PHE A O 1
ATOM 1411 N N . ALA A 1 178 ? 7.269 24.399 -22.295 1.00 96.88 178 ALA A N 1
ATOM 1412 C CA . ALA A 1 178 ? 6.027 25.155 -22.437 1.00 96.88 178 ALA A CA 1
ATOM 1413 C C . ALA A 1 178 ? 4.800 24.286 -22.125 1.00 96.88 178 ALA A C 1
ATOM 1415 O O . ALA A 1 178 ? 3.799 24.784 -21.611 1.00 96.88 178 ALA A O 1
ATOM 1416 N N . THR A 1 179 ? 4.885 22.986 -22.418 1.00 96.81 179 THR A N 1
ATOM 1417 C CA . THR A 1 179 ? 3.811 22.015 -22.186 1.00 96.81 179 THR A CA 1
ATOM 1418 C C . THR A 1 179 ? 4.330 20.737 -21.535 1.00 96.81 179 THR A C 1
ATOM 1420 O O . THR A 1 179 ? 5.522 20.419 -21.575 1.00 96.81 179 THR A O 1
ATOM 1423 N N . ARG A 1 180 ? 3.413 19.968 -20.937 1.00 95.06 180 ARG A N 1
ATOM 1424 C CA . ARG A 1 180 ? 3.725 18.639 -20.406 1.00 95.06 180 ARG A CA 1
ATOM 1425 C C . ARG A 1 180 ? 4.168 17.700 -21.520 1.00 95.06 180 ARG A C 1
ATOM 1427 O O . ARG A 1 180 ? 5.143 16.980 -21.349 1.00 95.06 180 ARG A O 1
ATOM 1434 N N . GLU A 1 181 ? 3.480 17.721 -22.649 1.00 95.62 181 GLU A N 1
ATOM 1435 C CA . GLU A 1 181 ? 3.745 16.875 -23.809 1.00 95.62 181 GLU A CA 1
ATOM 1436 C C . GLU A 1 181 ? 5.178 17.063 -24.325 1.00 95.62 181 GLU A C 1
ATOM 1438 O O . GLU A 1 181 ? 5.869 16.078 -24.583 1.00 95.62 181 GLU A O 1
ATOM 1443 N N . GLU A 1 182 ? 5.667 18.304 -24.384 1.00 97.62 182 GLU A N 1
ATOM 1444 C CA . GLU A 1 182 ? 7.067 18.597 -24.713 1.00 97.62 182 GLU A CA 1
ATOM 1445 C C . GLU A 1 182 ? 8.044 17.989 -23.700 1.00 97.62 182 GLU A C 1
ATOM 1447 O O . GLU A 1 182 ? 9.029 17.358 -24.094 1.00 97.62 182 GLU A O 1
ATOM 1452 N N . ALA A 1 183 ? 7.756 18.117 -22.400 1.00 97.38 183 ALA A N 1
ATOM 1453 C CA . ALA A 1 183 ? 8.583 17.524 -21.353 1.00 97.38 183 ALA A CA 1
ATOM 1454 C C . ALA A 1 183 ? 8.604 15.986 -21.436 1.00 97.38 183 ALA A C 1
ATOM 1456 O O . ALA A 1 183 ? 9.651 15.374 -21.221 1.00 97.38 183 ALA A O 1
ATOM 1457 N N . LEU A 1 184 ? 7.478 15.352 -21.792 1.00 96.56 184 LEU A N 1
ATOM 1458 C CA . LEU A 1 184 ? 7.391 13.905 -22.016 1.00 96.56 184 LEU A CA 1
ATOM 1459 C C . LEU A 1 184 ? 8.254 13.465 -23.207 1.00 96.56 184 LEU A C 1
ATOM 1461 O O . LEU A 1 184 ? 9.024 12.514 -23.078 1.00 96.56 184 LEU A O 1
ATOM 1465 N N . ILE A 1 185 ? 8.175 14.172 -24.339 1.00 97.19 185 ILE A N 1
ATOM 1466 C CA . IL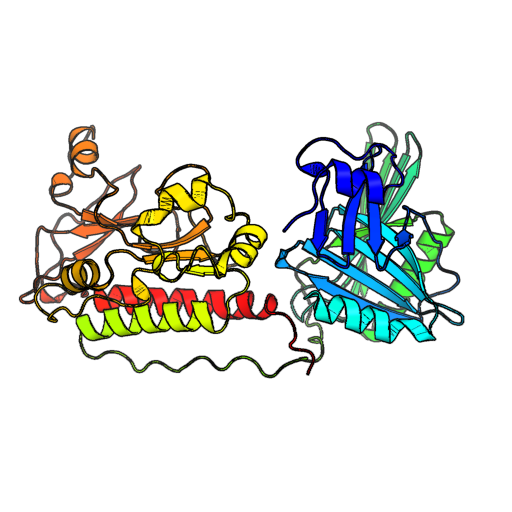E A 1 185 ? 8.999 13.893 -25.528 1.00 97.19 185 ILE A CA 1
ATOM 1467 C C . ILE A 1 185 ? 10.489 14.022 -25.186 1.00 97.19 185 ILE A C 1
ATOM 1469 O O . ILE A 1 185 ? 11.281 13.131 -25.503 1.00 97.19 185 ILE A O 1
ATOM 1473 N N . ALA A 1 186 ? 10.873 15.095 -24.489 1.00 98.06 186 ALA A N 1
ATOM 1474 C CA . ALA A 1 186 ? 12.249 15.306 -24.053 1.00 98.06 186 ALA A CA 1
ATOM 1475 C C . ALA A 1 186 ? 12.732 14.203 -23.095 1.00 98.06 186 ALA A C 1
ATOM 1477 O O . ALA A 1 186 ? 13.878 13.756 -23.188 1.00 98.06 186 ALA A O 1
ATOM 1478 N N . ALA A 1 187 ? 11.861 13.721 -22.206 1.00 98.00 187 ALA A N 1
ATOM 1479 C CA . ALA A 1 187 ? 12.177 12.639 -21.283 1.00 98.00 187 ALA A CA 1
ATOM 1480 C C . ALA A 1 187 ? 12.411 11.303 -22.004 1.00 98.00 187 ALA A C 1
ATOM 1482 O O . ALA A 1 187 ? 13.385 10.612 -21.703 1.00 98.00 187 ALA A O 1
ATOM 1483 N N . GLU A 1 188 ? 11.569 10.949 -22.980 1.00 97.62 188 GLU A N 1
ATOM 1484 C CA . GLU A 1 188 ? 11.760 9.740 -23.794 1.00 97.62 188 GLU A CA 1
ATOM 1485 C C . GLU A 1 188 ? 13.047 9.815 -24.623 1.00 97.62 188 GLU A C 1
ATOM 1487 O O . GLU A 1 188 ? 13.806 8.844 -24.682 1.00 97.62 188 GLU A O 1
ATOM 1492 N N . GLN A 1 189 ? 13.351 10.985 -25.194 1.00 97.94 189 GLN A N 1
ATOM 1493 C CA . GLN A 1 189 ? 14.615 11.214 -25.892 1.00 97.94 189 GLN A CA 1
ATOM 1494 C C . GLN A 1 189 ? 15.816 11.067 -24.947 1.00 97.94 189 GLN A C 1
ATOM 1496 O O . GLN A 1 189 ? 16.825 10.464 -25.318 1.00 97.94 189 GLN A O 1
ATOM 1501 N N . ARG A 1 190 ? 15.719 11.583 -23.713 1.00 97.62 190 ARG A N 1
ATOM 1502 C CA . ARG A 1 190 ? 16.776 11.444 -22.703 1.00 97.62 190 ARG A CA 1
ATOM 1503 C C . ARG A 1 190 ? 17.002 9.982 -22.333 1.00 97.62 190 ARG A C 1
ATOM 1505 O O . ARG A 1 190 ? 18.155 9.562 -22.302 1.00 97.62 190 ARG A O 1
ATOM 1512 N N . LEU A 1 191 ? 15.940 9.210 -22.091 1.00 96.81 191 LEU A N 1
ATOM 1513 C CA . LEU A 1 191 ? 16.047 7.774 -21.813 1.00 96.81 191 LEU A CA 1
ATOM 1514 C C . LEU A 1 191 ? 16.741 7.033 -22.957 1.00 96.81 191 LEU A C 1
ATOM 1516 O O . LEU A 1 191 ? 17.686 6.290 -22.710 1.00 96.81 191 LEU A O 1
ATOM 1520 N N . PHE A 1 192 ? 16.324 7.285 -24.201 1.00 96.56 192 PHE A N 1
ATOM 1521 C CA . PHE A 1 192 ? 16.949 6.678 -25.373 1.00 96.56 192 PHE A CA 1
ATOM 1522 C C . PHE A 1 192 ? 18.446 7.008 -25.456 1.00 96.56 192 PHE A C 1
ATOM 1524 O O . PHE A 1 192 ? 19.262 6.100 -25.590 1.00 96.56 192 PHE A O 1
ATOM 1531 N N . ASN A 1 193 ? 18.824 8.282 -25.300 1.00 96.75 193 ASN A N 1
ATOM 1532 C CA . ASN A 1 193 ? 20.228 8.702 -25.333 1.00 96.75 193 ASN A CA 1
ATOM 1533 C C . ASN A 1 193 ? 21.061 8.008 -24.243 1.00 96.75 193 ASN A C 1
ATOM 1535 O O . ASN A 1 193 ? 22.160 7.540 -24.522 1.00 96.75 193 ASN A O 1
ATOM 1539 N N . LEU A 1 194 ? 20.528 7.888 -23.023 1.00 95.25 194 LEU A N 1
ATOM 1540 C CA . LEU A 1 194 ? 21.204 7.203 -21.917 1.00 95.25 194 LEU A CA 1
ATOM 1541 C C . LEU A 1 194 ? 21.443 5.716 -22.203 1.00 95.25 194 LEU A C 1
ATOM 1543 O O . LEU A 1 194 ? 22.492 5.181 -21.845 1.00 95.25 194 LEU A O 1
ATOM 1547 N N . GLU A 1 195 ? 20.502 5.047 -22.865 1.00 93.75 195 GLU A N 1
ATOM 1548 C CA . GLU A 1 195 ? 20.691 3.658 -23.285 1.00 93.75 195 GLU A CA 1
ATOM 1549 C C . GLU A 1 195 ? 21.735 3.529 -24.402 1.00 93.75 195 GLU A C 1
ATOM 1551 O O . GLU A 1 195 ? 22.552 2.609 -24.363 1.00 93.75 195 GLU A O 1
ATOM 1556 N N . GLN A 1 196 ? 21.790 4.485 -25.340 1.00 93.38 196 GLN A N 1
ATOM 1557 C CA . GLN A 1 196 ? 22.863 4.545 -26.346 1.00 93.38 196 GLN A CA 1
ATOM 1558 C C . GLN A 1 196 ? 24.241 4.831 -25.721 1.00 93.38 196 GLN A C 1
ATOM 1560 O O . GLN A 1 196 ? 25.260 4.367 -26.226 1.00 93.38 196 GLN A O 1
ATOM 1565 N N . GLU A 1 197 ? 24.285 5.539 -24.588 1.00 92.06 197 GLU A N 1
ATOM 1566 C CA . GLU A 1 197 ? 25.492 5.723 -23.767 1.00 92.06 197 GLU A CA 1
ATOM 1567 C C . GLU A 1 197 ? 25.885 4.459 -22.967 1.00 92.06 197 GLU A C 1
ATOM 1569 O O . GLU A 1 197 ? 26.898 4.459 -22.263 1.00 92.06 197 GLU A O 1
ATOM 1574 N N . GLY A 1 198 ? 25.105 3.376 -23.059 1.00 91.12 198 GLY A N 1
ATOM 1575 C CA . GLY A 1 198 ? 25.387 2.088 -22.424 1.00 91.12 198 GLY A CA 1
ATOM 1576 C C . GLY A 1 198 ? 24.794 1.913 -21.025 1.00 91.12 198 GLY A C 1
ATOM 1577 O O . GLY A 1 198 ? 25.137 0.943 -20.343 1.00 91.12 198 GLY A O 1
ATOM 1578 N N . LEU A 1 199 ? 23.919 2.816 -20.568 1.00 93.00 199 LEU A N 1
ATOM 1579 C CA . LEU A 1 199 ? 23.147 2.580 -19.351 1.00 93.00 199 LEU A CA 1
ATOM 1580 C C . LEU A 1 199 ? 22.010 1.596 -19.635 1.00 93.00 199 LEU A C 1
ATOM 1582 O O . LEU A 1 199 ? 21.469 1.534 -20.732 1.00 93.00 199 LEU A O 1
ATOM 1586 N N . SER A 1 200 ? 21.618 0.822 -18.629 1.00 92.12 200 SER A N 1
ATOM 1587 C CA . SER A 1 200 ? 20.482 -0.095 -18.738 1.00 92.12 200 SER A CA 1
ATOM 1588 C C . SER A 1 200 ? 19.467 0.183 -17.645 1.00 92.12 200 SER A C 1
ATOM 1590 O O . SER A 1 200 ? 19.836 0.641 -16.560 1.00 92.12 200 SER A O 1
ATOM 1592 N N . ALA A 1 201 ? 18.195 -0.107 -17.918 1.00 92.44 201 ALA A N 1
ATOM 1593 C CA . ALA A 1 201 ? 17.134 -0.002 -16.925 1.00 92.44 201 ALA A CA 1
ATOM 1594 C C . ALA A 1 201 ? 17.514 -0.767 -15.647 1.00 92.44 201 ALA A C 1
ATOM 1596 O O . ALA A 1 201 ? 17.923 -1.929 -15.697 1.00 92.44 201 ALA A O 1
ATOM 1597 N N . PHE A 1 202 ? 17.393 -0.098 -14.502 1.00 91.38 202 PHE A N 1
ATOM 1598 C CA . PHE A 1 202 ? 17.762 -0.657 -13.207 1.00 91.38 202 PHE A CA 1
ATOM 1599 C C . PHE A 1 202 ? 16.561 -0.778 -12.276 1.00 91.38 202 PHE A C 1
ATOM 1601 O O . PHE A 1 202 ? 16.326 -1.864 -11.751 1.00 91.38 202 PHE A O 1
ATOM 1608 N N . THR A 1 203 ? 15.805 0.309 -12.090 1.00 91.38 203 THR A N 1
ATOM 1609 C CA . THR A 1 203 ? 14.608 0.327 -11.239 1.00 91.38 203 THR A CA 1
ATOM 1610 C C . THR A 1 203 ? 13.636 1.450 -11.609 1.00 91.38 203 THR A C 1
ATOM 1612 O O . THR A 1 203 ? 13.959 2.343 -12.393 1.00 91.38 203 THR A O 1
ATOM 1615 N N . CYS A 1 204 ? 12.443 1.414 -11.017 1.00 94.56 204 CYS A N 1
ATOM 1616 C CA . CYS A 1 204 ? 11.502 2.528 -10.979 1.00 94.56 204 CYS A CA 1
ATOM 1617 C C . CYS A 1 204 ? 11.158 2.885 -9.531 1.00 94.56 204 CYS A C 1
ATOM 1619 O O . CYS A 1 204 ? 11.212 2.047 -8.640 1.00 94.56 204 CYS A O 1
ATOM 1621 N N . SER A 1 205 ? 10.747 4.123 -9.291 1.00 93.31 205 SER A N 1
ATOM 1622 C CA . SER A 1 205 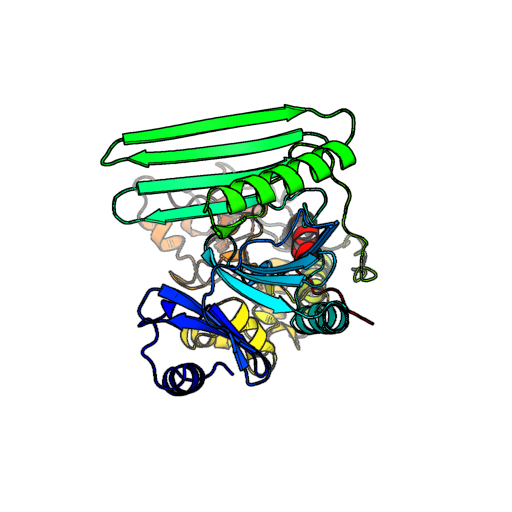? 10.169 4.563 -8.018 1.00 93.31 205 SER A CA 1
ATOM 1623 C C . SER A 1 205 ? 8.995 5.505 -8.270 1.00 93.31 205 SER A C 1
ATOM 1625 O O . SER A 1 205 ? 8.867 6.062 -9.362 1.00 93.31 205 SER A O 1
ATOM 1627 N N . THR A 1 206 ? 8.138 5.690 -7.263 1.00 92.06 206 THR A N 1
ATOM 1628 C CA . THR A 1 206 ? 6.936 6.529 -7.372 1.00 92.06 206 THR A CA 1
ATOM 1629 C C . THR A 1 206 ? 6.954 7.701 -6.384 1.00 92.06 206 THR A C 1
ATOM 1631 O O . THR A 1 206 ? 6.229 7.678 -5.381 1.00 92.06 206 THR A O 1
ATOM 1634 N N . PRO A 1 207 ? 7.813 8.717 -6.595 1.00 92.12 207 PRO A N 1
ATOM 1635 C CA . PRO A 1 207 ? 7.887 9.866 -5.698 1.00 92.12 207 PRO A CA 1
ATOM 1636 C C . PRO A 1 207 ? 6.597 10.711 -5.755 1.00 92.12 207 PRO A C 1
ATOM 1638 O O . PRO A 1 207 ? 5.868 10.647 -6.749 1.00 92.12 207 PRO A O 1
ATOM 1641 N N . PRO A 1 208 ? 6.297 11.506 -4.707 1.00 90.69 208 PRO A N 1
ATOM 1642 C CA . PRO A 1 208 ? 5.222 12.495 -4.769 1.00 90.69 208 PRO A CA 1
ATOM 1643 C C . PRO A 1 208 ? 5.441 13.493 -5.911 1.00 90.69 208 PRO A C 1
ATOM 1645 O O . PRO A 1 208 ? 6.573 13.920 -6.146 1.00 90.69 208 PRO A O 1
ATOM 1648 N N . ALA A 1 209 ? 4.355 13.852 -6.591 1.00 90.81 209 ALA A N 1
ATOM 1649 C CA . ALA A 1 209 ? 4.324 14.962 -7.536 1.00 90.81 209 ALA A CA 1
ATOM 1650 C C . ALA A 1 209 ? 4.352 16.301 -6.785 1.00 90.81 209 ALA A C 1
ATOM 1652 O O . ALA A 1 209 ? 3.830 16.399 -5.670 1.00 90.81 209 ALA A O 1
ATOM 1653 N N . ARG A 1 210 ? 4.975 17.316 -7.385 1.00 92.44 210 ARG A N 1
ATOM 1654 C CA . ARG A 1 210 ? 4.959 18.703 -6.894 1.00 92.44 210 ARG A CA 1
ATOM 1655 C C . ARG A 1 210 ? 4.079 19.598 -7.757 1.00 92.44 210 ARG A C 1
ATOM 1657 O O . ARG A 1 210 ? 3.580 20.593 -7.247 1.00 92.44 210 ARG A O 1
ATOM 1664 N N . GLU A 1 211 ? 3.883 19.226 -9.017 1.00 89.44 211 GLU A N 1
ATOM 1665 C CA . GLU A 1 211 ? 3.008 19.916 -9.957 1.00 89.44 211 GLU A CA 1
ATOM 1666 C C . GLU A 1 211 ? 1.689 19.153 -10.137 1.00 89.44 211 GLU A C 1
ATOM 1668 O O . GLU A 1 211 ? 1.566 17.963 -9.816 1.00 89.44 211 GLU A O 1
ATOM 1673 N N . GLU A 1 212 ? 0.693 19.829 -10.705 1.00 84.56 212 GLU A N 1
ATOM 1674 C CA . GLU A 1 212 ? -0.542 19.177 -11.125 1.00 84.56 212 GLU A CA 1
ATOM 1675 C C . GLU A 1 212 ? -0.256 18.221 -12.293 1.00 84.56 212 GLU A C 1
ATOM 1677 O O . GLU A 1 212 ? 0.244 18.613 -13.350 1.00 84.56 212 GLU A O 1
ATOM 1682 N N . ASN A 1 213 ? -0.553 16.936 -12.095 1.00 89.94 213 A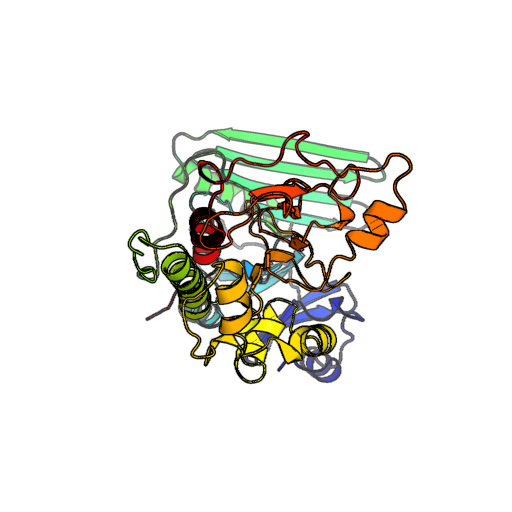SN A N 1
ATOM 1683 C CA . ASN A 1 213 ? -0.420 15.911 -13.123 1.00 89.94 213 ASN A CA 1
ATOM 1684 C C . ASN A 1 213 ? -1.791 15.286 -13.416 1.00 89.94 213 ASN A C 1
ATOM 1686 O O . ASN A 1 213 ? -2.598 15.111 -12.497 1.00 89.94 213 ASN A O 1
ATOM 1690 N N . PRO A 1 214 ? -2.062 14.896 -14.675 1.00 89.00 214 PRO A N 1
ATOM 1691 C CA . PRO A 1 214 ? -3.331 14.277 -15.034 1.00 89.00 214 PRO A CA 1
ATOM 1692 C C . PRO A 1 214 ? -3.528 12.961 -14.278 1.00 89.00 214 PRO A C 1
ATOM 1694 O O . PRO A 1 214 ? -2.602 12.157 -14.153 1.00 89.00 214 PRO A O 1
ATOM 1697 N N . ALA A 1 215 ? -4.744 12.712 -13.798 1.00 81.62 215 ALA A N 1
ATOM 1698 C CA . ALA A 1 215 ? -5.096 11.405 -13.261 1.00 81.62 215 ALA A CA 1
ATOM 1699 C C . ALA A 1 215 ? -5.168 10.371 -14.405 1.00 81.62 215 ALA A C 1
ATOM 1701 O O . ALA A 1 215 ? -5.684 10.695 -15.480 1.00 81.62 215 ALA A O 1
ATOM 1702 N N . PRO A 1 216 ? -4.686 9.129 -14.207 1.00 78.25 216 PRO A N 1
ATOM 1703 C CA . PRO A 1 216 ? -4.963 8.044 -15.138 1.00 78.25 216 PRO A CA 1
ATOM 1704 C C . PRO A 1 216 ? -6.480 7.872 -15.314 1.00 78.25 216 PRO A C 1
ATOM 1706 O O . PRO A 1 216 ? -7.228 8.100 -14.357 1.00 78.25 216 PRO A O 1
ATOM 1709 N N . PRO A 1 217 ? -6.959 7.467 -16.503 1.00 68.38 217 PRO A N 1
ATOM 1710 C CA . PRO A 1 217 ? -8.378 7.216 -16.711 1.00 68.38 217 PRO A CA 1
ATOM 1711 C C . PRO A 1 217 ? -8.884 6.181 -15.697 1.00 68.38 217 PRO A C 1
ATOM 1713 O O . PRO A 1 217 ? -8.350 5.078 -15.601 1.00 68.38 217 PRO A O 1
ATOM 1716 N N . SER A 1 218 ? -9.901 6.564 -14.919 1.00 58.59 218 SER A N 1
ATOM 1717 C CA . SER A 1 218 ? -10.539 5.716 -13.907 1.00 58.59 218 SER A CA 1
ATOM 1718 C C . SER A 1 218 ? -11.092 4.450 -14.559 1.00 58.59 218 SER A C 1
ATOM 1720 O O . SER A 1 218 ? -12.041 4.531 -15.336 1.00 58.59 218 SER A O 1
ATOM 1722 N N . GLN A 1 219 ? -10.522 3.284 -14.247 1.00 53.69 219 GLN A N 1
ATOM 1723 C CA . GLN A 1 219 ? -10.928 2.017 -14.872 1.00 53.69 219 GLN A CA 1
ATOM 1724 C C . GLN A 1 219 ? -12.135 1.341 -14.201 1.00 53.69 219 GLN A C 1
ATOM 1726 O O . GLN A 1 219 ? -12.675 0.395 -14.764 1.00 53.69 219 GLN A O 1
ATOM 1731 N N . SER A 1 220 ? -12.627 1.826 -13.054 1.00 53.69 220 SER A N 1
ATOM 1732 C CA . SER A 1 220 ? -13.831 1.260 -12.425 1.00 53.69 220 SER A CA 1
ATOM 1733 C C . SER A 1 220 ? -14.658 2.320 -11.693 1.00 53.69 220 SER A C 1
ATOM 1735 O O . SER A 1 220 ? -14.078 3.247 -11.123 1.00 53.69 220 SER A O 1
ATOM 1737 N N . PRO A 1 221 ? -16.000 2.206 -11.668 1.00 54.62 221 PRO A N 1
ATOM 1738 C CA . PRO A 1 221 ? -16.811 2.988 -10.747 1.00 54.62 221 PRO A CA 1
ATOM 1739 C C . PRO A 1 221 ? -16.395 2.640 -9.316 1.00 54.62 221 PRO A C 1
ATOM 1741 O O . PRO A 1 221 ? -16.294 1.470 -8.943 1.00 54.62 221 PRO A O 1
ATOM 1744 N N . TRP A 1 222 ? -16.098 3.670 -8.530 1.00 65.19 222 TRP A N 1
ATOM 1745 C CA . TRP A 1 222 ? -15.686 3.512 -7.142 1.00 65.19 222 TRP A CA 1
ATOM 1746 C C . TRP A 1 222 ? -16.763 2.780 -6.347 1.00 65.19 222 TRP A C 1
ATOM 1748 O O . TRP A 1 222 ? -17.950 3.065 -6.501 1.00 65.19 222 TRP A O 1
ATOM 1758 N N . VAL A 1 223 ? -16.348 1.883 -5.450 1.00 72.81 223 VAL A N 1
ATOM 1759 C CA . VAL A 1 223 ? -17.277 1.277 -4.497 1.00 72.81 223 VAL A CA 1
ATOM 1760 C C . VAL A 1 223 ? -17.879 2.388 -3.636 1.00 72.81 223 VAL A C 1
ATOM 1762 O O . VAL A 1 223 ? -17.165 3.095 -2.909 1.00 72.81 223 VAL A O 1
ATOM 1765 N N . GLU A 1 224 ? -19.193 2.564 -3.754 1.00 81.06 224 GLU A N 1
ATOM 1766 C CA . GLU A 1 224 ? -19.937 3.531 -2.963 1.00 81.06 224 GLU A CA 1
ATOM 1767 C C . GLU A 1 224 ? -20.019 3.032 -1.518 1.00 81.06 224 GLU A C 1
ATOM 1769 O O . GLU A 1 224 ? -20.483 1.921 -1.219 1.00 81.06 224 GLU A O 1
ATOM 1774 N N . LEU A 1 225 ? -19.501 3.857 -0.613 1.00 85.50 225 LEU A N 1
ATOM 1775 C CA . LEU A 1 225 ? -19.586 3.613 0.814 1.00 85.50 225 LEU A CA 1
ATOM 1776 C C . LEU A 1 225 ? -20.803 4.351 1.360 1.00 85.50 225 LEU A C 1
ATOM 1778 O O . LEU A 1 225 ? -21.111 5.459 0.926 1.00 85.50 225 LEU A O 1
ATOM 1782 N N . SER A 1 226 ? -21.469 3.746 2.330 1.00 84.94 226 SER A N 1
ATOM 1783 C CA . SER A 1 226 ? -22.709 4.262 2.887 1.00 84.94 226 SER A CA 1
ATOM 1784 C C . SER A 1 226 ? -22.439 5.569 3.629 1.00 84.94 226 SER A C 1
ATOM 1786 O O . SER A 1 226 ? -21.436 5.717 4.344 1.00 84.94 226 SER A O 1
ATOM 1788 N N . SER A 1 227 ? -23.349 6.529 3.473 1.00 81.75 227 SER A N 1
ATOM 1789 C CA . SER A 1 227 ? -23.461 7.651 4.399 1.00 81.75 227 SER A CA 1
ATOM 1790 C C . SER A 1 227 ? -24.069 7.134 5.697 1.00 81.75 227 SER A C 1
ATOM 1792 O O . SER A 1 227 ? -25.144 6.534 5.671 1.00 81.75 227 SER A O 1
ATOM 1794 N N . VAL A 1 228 ? -23.408 7.365 6.826 1.00 77.12 228 VAL A N 1
ATOM 1795 C CA . VAL A 1 228 ? -23.947 6.986 8.134 1.00 77.12 228 VAL A CA 1
ATOM 1796 C C . VAL A 1 228 ? -24.521 8.230 8.791 1.00 77.12 228 VAL A C 1
ATOM 1798 O O . VAL A 1 228 ? -23.828 9.237 8.933 1.00 77.12 228 VAL A O 1
ATOM 1801 N N . ALA A 1 229 ? -25.809 8.174 9.132 1.00 86.25 229 ALA A N 1
ATOM 1802 C CA . ALA A 1 229 ? -26.463 9.237 9.883 1.00 86.25 229 ALA A CA 1
ATOM 1803 C C . ALA A 1 229 ? -25.775 9.407 11.242 1.00 86.25 229 ALA A C 1
ATOM 1805 O O . ALA A 1 229 ? -25.288 8.436 11.823 1.00 86.25 229 ALA A O 1
ATOM 1806 N N . ARG A 1 230 ? -25.736 10.642 11.753 1.00 89.81 230 ARG A N 1
ATOM 1807 C CA . ARG A 1 230 ? -25.156 10.887 13.073 1.00 89.81 230 ARG A CA 1
ATOM 1808 C C . ARG A 1 230 ? -26.001 10.149 14.126 1.00 89.81 230 ARG A C 1
ATOM 1810 O O . ARG A 1 230 ? -27.209 10.387 14.165 1.00 89.81 230 ARG A O 1
ATOM 1817 N N . PRO A 1 231 ? -25.398 9.275 14.948 1.00 95.38 231 PRO A N 1
ATOM 1818 C CA . PRO A 1 231 ? -26.115 8.553 15.994 1.00 95.38 231 PRO A CA 1
ATOM 1819 C C . PRO A 1 231 ? -26.687 9.531 17.023 1.00 95.38 231 PRO A C 1
ATOM 1821 O O . PRO A 1 231 ? -26.114 10.600 17.251 1.00 95.38 231 PRO A O 1
ATOM 1824 N N . THR A 1 232 ? -27.812 9.168 17.641 1.00 95.88 232 THR A N 1
ATOM 1825 C CA . THR A 1 232 ? -28.486 10.020 18.637 1.00 95.88 232 THR A CA 1
ATOM 1826 C C . THR A 1 232 ? -28.221 9.582 20.071 1.00 95.88 232 THR A C 1
ATOM 1828 O O . THR A 1 232 ? -28.348 10.392 20.988 1.00 95.88 232 THR A O 1
ATOM 1831 N N . THR A 1 233 ? -27.785 8.336 20.268 1.00 96.31 233 THR A N 1
ATOM 1832 C CA . THR A 1 233 ? -27.378 7.794 21.571 1.00 96.31 233 THR A CA 1
ATOM 1833 C C . THR A 1 233 ? -25.959 7.223 21.532 1.00 96.31 233 THR A C 1
ATOM 1835 O O . THR A 1 233 ? -25.442 6.874 20.470 1.00 96.31 233 THR A O 1
ATOM 1838 N N . ALA A 1 234 ? -25.325 7.092 22.701 1.00 97.00 234 ALA A N 1
ATOM 1839 C CA . ALA A 1 234 ? -23.981 6.526 22.809 1.00 97.00 234 ALA A CA 1
ATOM 1840 C C . ALA A 1 234 ? -23.933 5.051 22.355 1.00 97.00 234 ALA A C 1
ATOM 1842 O O . ALA A 1 234 ? -23.009 4.650 21.655 1.00 97.00 234 ALA A O 1
ATOM 1843 N N . HIS A 1 235 ? -24.955 4.251 22.671 1.00 97.00 235 HIS A N 1
ATOM 1844 C CA . HIS A 1 235 ? -25.052 2.858 22.214 1.00 97.00 235 HIS A CA 1
ATOM 1845 C C . HIS A 1 235 ? -25.198 2.748 20.689 1.00 97.00 235 HIS A C 1
ATOM 1847 O O . HIS A 1 235 ? -24.467 1.989 20.055 1.00 97.00 235 HIS A O 1
ATOM 1853 N N . GLU A 1 236 ? -26.069 3.565 20.083 1.00 96.12 236 GLU A N 1
ATOM 1854 C CA . GLU A 1 236 ? -26.187 3.654 18.619 1.00 96.12 236 GLU A CA 1
ATOM 1855 C C . GLU A 1 236 ? -24.868 4.076 17.968 1.00 96.12 236 GLU A C 1
ATOM 1857 O O . GLU A 1 236 ? -24.536 3.609 16.881 1.00 96.12 236 GLU A O 1
ATOM 1862 N N . ALA A 1 237 ? -24.100 4.948 18.626 1.00 97.25 237 ALA A N 1
ATOM 1863 C CA . ALA A 1 237 ? -22.812 5.396 18.121 1.00 97.25 237 ALA A CA 1
ATOM 1864 C C . ALA A 1 237 ? -21.768 4.272 18.087 1.00 97.25 237 ALA A C 1
ATOM 1866 O O . ALA A 1 237 ? -21.016 4.178 17.113 1.00 97.25 237 ALA A O 1
ATOM 1867 N N . VAL A 1 238 ? -21.779 3.367 19.073 1.00 96.62 238 VAL A N 1
ATOM 1868 C CA . VAL A 1 238 ? -20.968 2.138 19.037 1.00 96.62 238 VAL A CA 1
ATOM 1869 C C . VAL A 1 238 ? -21.340 1.284 17.824 1.00 96.62 238 VAL A C 1
ATOM 1871 O O . VAL A 1 238 ? -20.465 0.908 17.042 1.00 96.62 238 VAL A O 1
ATOM 1874 N N . ASP A 1 239 ? -22.631 1.004 17.637 1.00 95.69 239 ASP A N 1
ATOM 1875 C CA . ASP A 1 239 ? -23.102 0.162 16.532 1.00 95.69 239 ASP A CA 1
ATOM 1876 C C . ASP A 1 239 ? -22.791 0.789 15.165 1.00 95.69 239 ASP A C 1
ATOM 1878 O O . ASP A 1 239 ? -22.336 0.103 14.248 1.00 95.69 239 ASP A O 1
ATOM 1882 N N . ALA A 1 240 ? -22.953 2.107 15.038 1.00 96.06 240 ALA A N 1
ATOM 1883 C CA . ALA A 1 240 ? -22.607 2.855 13.836 1.00 96.06 240 ALA A CA 1
ATOM 1884 C C . ALA A 1 240 ? -21.098 2.804 13.531 1.00 96.06 240 ALA A C 1
ATOM 1886 O O . ALA A 1 240 ? -20.707 2.639 12.373 1.00 96.06 240 ALA A O 1
ATOM 1887 N N . ALA A 1 241 ? -20.241 2.902 14.553 1.00 95.62 241 ALA A N 1
ATOM 1888 C CA . ALA A 1 241 ? -18.793 2.791 14.393 1.00 95.62 241 ALA A CA 1
ATOM 1889 C C . ALA A 1 241 ? -18.384 1.392 13.903 1.00 95.62 241 ALA A C 1
ATOM 1891 O O . ALA A 1 241 ? -17.628 1.264 12.936 1.00 95.62 241 ALA A O 1
ATOM 1892 N N . VAL A 1 242 ? -18.932 0.335 14.510 1.00 95.44 242 VAL A N 1
ATOM 1893 C CA . VAL A 1 242 ? -18.681 -1.055 14.094 1.00 95.44 242 VAL A CA 1
ATOM 1894 C C . VAL A 1 242 ? -19.208 -1.319 12.682 1.00 95.44 242 VAL A C 1
ATOM 1896 O O . VAL A 1 242 ? -18.525 -1.964 11.881 1.00 95.44 242 VAL A O 1
ATOM 1899 N N . ALA A 1 243 ? -20.376 -0.778 12.326 1.00 94.69 243 ALA A N 1
ATOM 1900 C CA . ALA A 1 243 ? -20.928 -0.893 10.979 1.00 94.69 243 ALA A CA 1
ATOM 1901 C C . ALA A 1 243 ? -20.019 -0.243 9.921 1.00 94.69 243 ALA A C 1
ATOM 1903 O O . ALA A 1 243 ? -19.808 -0.828 8.860 1.00 94.69 243 ALA A O 1
ATOM 1904 N N . LEU A 1 244 ? -19.421 0.919 10.215 1.00 94.44 244 LEU A N 1
ATOM 1905 C CA . LEU A 1 244 ? -18.449 1.572 9.329 1.00 94.44 244 LEU A CA 1
ATOM 1906 C C . LEU A 1 244 ? -17.188 0.723 9.123 1.00 94.44 244 LEU A C 1
ATOM 1908 O O . LEU A 1 244 ? -16.727 0.569 7.991 1.00 94.44 244 LEU A O 1
ATOM 1912 N N . LEU A 1 245 ? -16.637 0.157 10.200 1.00 94.38 245 LEU A N 1
ATOM 1913 C CA . LEU A 1 245 ? -15.475 -0.736 10.131 1.00 94.38 245 LEU A CA 1
ATOM 1914 C C . LEU A 1 245 ? -15.785 -1.996 9.314 1.00 94.38 245 LEU A C 1
ATOM 1916 O O . LEU A 1 245 ? -14.992 -2.399 8.459 1.00 94.38 245 LEU A O 1
ATOM 1920 N N . THR A 1 246 ? -16.964 -2.574 9.542 1.00 95.00 246 THR A N 1
ATOM 1921 C CA . THR A 1 246 ? -17.465 -3.749 8.823 1.00 95.00 246 THR A CA 1
ATOM 1922 C C . THR A 1 246 ? -17.642 -3.452 7.341 1.00 95.00 246 THR A C 1
ATOM 1924 O O . THR A 1 246 ? -17.151 -4.196 6.494 1.00 95.00 246 THR A O 1
ATOM 1927 N N . GLU A 1 247 ? -18.261 -2.321 7.005 1.00 93.75 247 GLU A N 1
ATOM 1928 C CA . GLU A 1 247 ? -18.412 -1.894 5.619 1.00 93.75 247 GLU A CA 1
ATOM 1929 C C . GLU A 1 247 ? -17.055 -1.799 4.917 1.00 93.75 247 GLU A C 1
ATOM 1931 O O . GLU A 1 247 ? -16.894 -2.374 3.843 1.00 93.75 247 GLU A O 1
ATOM 1936 N N . LEU A 1 248 ? -16.072 -1.117 5.515 1.00 91.56 248 LEU A N 1
ATOM 1937 C CA . LEU A 1 248 ? -14.741 -0.986 4.919 1.00 91.56 248 LEU A CA 1
ATOM 1938 C C . LEU A 1 248 ? -14.071 -2.346 4.738 1.00 91.56 248 LEU A C 1
ATOM 1940 O O . LEU A 1 248 ? -13.539 -2.614 3.664 1.00 91.56 248 LEU A O 1
ATOM 1944 N N . HIS A 1 249 ? -14.137 -3.212 5.756 1.00 92.25 249 HIS A N 1
ATOM 1945 C CA . HIS A 1 249 ? -13.555 -4.552 5.708 1.00 92.25 249 HIS A CA 1
ATOM 1946 C C . HIS A 1 249 ? -14.022 -5.334 4.475 1.00 92.25 249 HIS A C 1
ATOM 1948 O O . HIS A 1 249 ? -13.203 -5.993 3.832 1.00 92.25 249 HIS A O 1
ATOM 1954 N N . HIS A 1 250 ? -15.317 -5.259 4.157 1.00 90.88 250 HIS A N 1
ATOM 1955 C CA . HIS A 1 250 ? -15.921 -6.014 3.061 1.00 90.88 250 HIS A CA 1
ATOM 1956 C C . HIS A 1 250 ? -15.858 -5.290 1.711 1.00 90.88 250 HIS A C 1
ATOM 1958 O O . HIS A 1 250 ? -15.637 -5.932 0.687 1.00 90.88 250 HIS A O 1
ATOM 1964 N N . LYS A 1 251 ? -16.058 -3.967 1.685 1.00 89.38 251 LYS A N 1
ATOM 1965 C CA . LYS A 1 251 ? -16.142 -3.178 0.446 1.00 89.38 251 LYS A CA 1
ATOM 1966 C C . LYS A 1 251 ? -14.784 -2.731 -0.098 1.00 89.38 251 LYS A C 1
ATOM 1968 O O . LYS A 1 251 ? -14.683 -2.494 -1.298 1.00 89.38 251 LYS A O 1
ATOM 1973 N N . LEU A 1 252 ? -13.760 -2.597 0.748 1.00 87.00 252 LEU A N 1
ATOM 1974 C CA . LEU A 1 252 ? -12.408 -2.164 0.361 1.00 87.00 252 LEU A CA 1
ATOM 1975 C C . LEU A 1 252 ? -11.319 -3.103 0.918 1.00 87.00 252 LEU A C 1
ATOM 1977 O O . LEU A 1 252 ? -10.373 -2.644 1.548 1.00 87.00 252 LEU A O 1
ATOM 1981 N N . PRO A 1 253 ? -11.380 -4.421 0.663 1.00 86.31 253 PRO A N 1
ATOM 1982 C CA . PRO A 1 253 ? -10.612 -5.421 1.413 1.00 86.31 253 PRO A CA 1
ATOM 1983 C C . PRO A 1 253 ? -9.083 -5.355 1.228 1.00 86.31 253 PRO A C 1
ATOM 1985 O O . PRO A 1 253 ? -8.341 -6.005 1.969 1.00 86.31 253 PRO A O 1
ATOM 1988 N N . VAL A 1 254 ? -8.583 -4.614 0.236 1.00 83.81 254 VAL A N 1
ATOM 1989 C CA . VAL A 1 254 ? -7.144 -4.496 -0.046 1.00 83.81 254 VAL A CA 1
ATOM 1990 C C . VAL A 1 254 ? -6.482 -3.427 0.827 1.00 83.81 254 VAL A C 1
ATOM 1992 O O . VAL A 1 254 ? -6.961 -2.300 0.910 1.00 83.81 254 VAL A O 1
ATOM 1995 N N . GLY A 1 255 ? -5.341 -3.769 1.437 1.00 82.69 255 GLY A N 1
ATOM 1996 C CA . GLY A 1 255 ? -4.503 -2.835 2.202 1.00 82.69 255 GLY A CA 1
ATOM 1997 C C . GLY A 1 255 ? -4.867 -2.681 3.679 1.00 82.69 255 GLY A C 1
ATOM 1998 O O . GLY A 1 255 ? -4.133 -2.027 4.415 1.00 82.69 255 GLY A O 1
ATOM 1999 N N . HIS A 1 256 ? -5.948 -3.309 4.141 1.00 88.94 256 HIS A N 1
ATOM 2000 C CA . HIS A 1 256 ? -6.345 -3.311 5.549 1.00 88.94 256 HIS A CA 1
ATOM 2001 C C . HIS A 1 256 ? -7.226 -4.520 5.886 1.00 88.94 256 HIS A C 1
ATOM 2003 O O . HIS A 1 256 ? -7.716 -5.198 4.983 1.00 88.94 256 HIS A O 1
ATOM 2009 N N . PHE A 1 257 ? -7.472 -4.754 7.175 1.00 91.19 257 PHE A N 1
ATOM 2010 C CA . PHE A 1 257 ? -8.539 -5.621 7.679 1.00 91.19 257 PHE A CA 1
ATOM 2011 C C . PHE A 1 257 ? -8.889 -5.295 9.136 1.00 91.19 257 PHE A C 1
ATOM 2013 O O . PHE A 1 257 ? -8.155 -4.606 9.838 1.00 91.19 257 PHE A O 1
ATOM 2020 N N . VAL A 1 258 ? -10.020 -5.829 9.587 1.00 93.06 258 VAL A N 1
ATOM 2021 C CA . VAL A 1 258 ? -10.448 -5.827 10.993 1.00 93.06 258 VAL A CA 1
ATOM 2022 C C . VAL A 1 258 ? -10.341 -7.261 11.484 1.00 93.06 258 VAL A C 1
ATOM 2024 O O . VAL A 1 258 ? -10.966 -8.135 10.883 1.00 93.06 258 VAL A O 1
ATOM 2027 N N . VAL A 1 259 ? -9.532 -7.504 12.516 1.00 92.31 259 VAL A N 1
ATOM 2028 C CA . VAL A 1 259 ? -9.228 -8.851 13.030 1.00 92.31 259 VAL A CA 1
ATOM 2029 C C . VAL A 1 259 ? -10.507 -9.599 13.397 1.00 92.31 259 VAL A C 1
ATOM 2031 O O . VAL A 1 259 ? -10.664 -10.762 13.044 1.00 92.31 259 VAL A O 1
ATOM 2034 N N . GLU A 1 260 ? -11.462 -8.926 14.031 1.00 94.31 260 GLU A N 1
ATOM 2035 C CA . GLU A 1 260 ? -12.708 -9.527 14.509 1.00 94.31 260 GLU A CA 1
ATOM 2036 C C . GLU A 1 260 ? -13.658 -9.991 13.393 1.00 94.31 260 GLU A C 1
ATOM 2038 O O . GLU A 1 260 ? -14.610 -10.729 13.652 1.00 94.31 260 GLU A O 1
ATOM 2043 N N . LEU A 1 261 ? -13.396 -9.588 12.147 1.00 95.12 261 LEU A N 1
ATOM 2044 C CA . LEU A 1 261 ? -14.147 -9.990 10.955 1.00 95.12 261 LEU A CA 1
ATOM 2045 C C . LEU A 1 261 ? -13.408 -11.018 10.091 1.00 95.12 261 LEU A C 1
ATOM 2047 O O . LEU A 1 261 ? -13.999 -11.538 9.150 1.00 95.12 261 LEU A O 1
ATOM 2051 N N . ILE A 1 262 ? -12.142 -11.316 10.396 1.00 93.12 262 ILE A N 1
ATOM 2052 C CA . ILE A 1 262 ? -11.352 -12.297 9.646 1.00 93.12 262 ILE A CA 1
ATOM 2053 C C . ILE A 1 262 ? -11.921 -13.700 9.848 1.00 93.12 262 ILE A C 1
ATOM 2055 O O . ILE A 1 262 ? -12.093 -14.153 10.983 1.00 93.12 262 ILE A O 1
ATOM 2059 N N . ASP A 1 263 ? -12.115 -14.411 8.739 1.00 89.12 263 ASP A N 1
ATOM 2060 C CA . ASP A 1 263 ? -12.252 -15.862 8.705 1.00 89.12 263 ASP A CA 1
ATOM 2061 C C . ASP A 1 263 ? -10.891 -16.461 8.298 1.00 89.12 263 ASP A C 1
ATOM 2063 O O . ASP A 1 263 ? -10.474 -16.329 7.144 1.00 89.12 263 ASP A O 1
ATOM 2067 N N . PRO A 1 264 ? -10.173 -17.159 9.199 1.00 81.19 264 PRO A N 1
ATOM 2068 C CA . PRO A 1 264 ? -8.839 -17.695 8.912 1.00 81.19 264 PRO A CA 1
ATOM 2069 C C . PRO A 1 264 ? -8.771 -18.645 7.712 1.00 81.19 264 PRO A C 1
ATOM 2071 O O . PRO A 1 264 ? -7.690 -18.851 7.153 1.00 81.19 264 PRO A O 1
ATOM 2074 N N . THR A 1 265 ? -9.898 -19.250 7.325 1.00 82.00 265 THR A N 1
ATOM 2075 C CA . THR A 1 265 ? -9.977 -20.139 6.165 1.00 82.00 265 THR A CA 1
ATOM 2076 C C . THR A 1 265 ? -10.173 -19.359 4.867 1.00 82.00 265 THR A C 1
ATOM 2078 O O . THR A 1 265 ? -9.479 -19.640 3.887 1.00 82.00 265 THR A O 1
ATOM 2081 N N . GLN A 1 266 ? -11.049 -18.351 4.865 1.00 87.50 266 GLN A N 1
ATOM 2082 C CA . GLN A 1 266 ? -11.387 -17.567 3.671 1.00 87.50 266 GLN A CA 1
ATOM 2083 C C . GLN A 1 266 ? -10.375 -16.444 3.406 1.00 87.50 266 GLN A C 1
ATOM 2085 O O . GLN A 1 266 ? -9.993 -16.205 2.260 1.00 87.50 266 GLN A O 1
ATOM 2090 N N . ASP A 1 267 ? -9.868 -15.800 4.457 1.00 88.12 267 ASP A N 1
ATOM 2091 C CA . ASP A 1 267 ? -8.954 -14.659 4.366 1.00 88.12 267 ASP A CA 1
ATOM 2092 C C . ASP A 1 267 ? -7.475 -15.058 4.305 1.00 88.12 267 ASP A C 1
ATOM 2094 O O . ASP A 1 267 ? -6.604 -14.189 4.235 1.00 88.12 267 ASP A O 1
ATOM 2098 N N . ARG A 1 268 ? -7.140 -16.356 4.288 1.00 85.44 268 ARG A N 1
ATOM 2099 C CA . ARG A 1 268 ? -5.741 -16.823 4.304 1.00 85.44 268 ARG A CA 1
ATOM 2100 C C . ARG A 1 268 ? -4.869 -16.128 3.254 1.00 85.44 268 ARG A C 1
ATOM 2102 O O . ARG A 1 268 ? -3.784 -15.658 3.577 1.00 85.44 268 ARG A O 1
ATOM 2109 N N . ALA A 1 269 ? -5.342 -16.040 2.011 1.00 82.19 269 ALA A N 1
ATOM 2110 C CA . ALA A 1 269 ? -4.587 -15.410 0.928 1.00 82.19 269 ALA A CA 1
ATOM 2111 C C . ALA A 1 269 ? -4.407 -13.895 1.135 1.00 82.19 269 ALA A C 1
ATOM 2113 O O . ALA A 1 269 ? -3.366 -13.347 0.780 1.00 82.19 269 ALA A O 1
ATOM 2114 N N . ARG A 1 270 ? -5.405 -13.221 1.720 1.00 84.12 270 ARG A N 1
ATOM 2115 C CA . ARG A 1 270 ? -5.350 -11.793 2.066 1.00 84.12 270 ARG A CA 1
ATOM 2116 C C . ARG A 1 270 ? -4.335 -11.547 3.180 1.00 84.12 270 ARG A C 1
ATOM 2118 O O . ARG A 1 270 ? -3.508 -10.649 3.052 1.00 84.12 270 ARG A O 1
ATOM 2125 N N . LEU A 1 271 ? -4.352 -12.379 4.221 1.00 84.06 271 LEU A N 1
ATOM 2126 C CA . LEU A 1 271 ? -3.387 -12.323 5.318 1.00 84.06 271 LEU A CA 1
ATOM 2127 C C . LEU A 1 271 ? -1.962 -12.595 4.825 1.00 84.06 271 LEU A C 1
ATOM 2129 O O . LEU A 1 271 ? -1.063 -11.823 5.139 1.00 84.06 271 LEU A O 1
ATOM 2133 N N . GLU A 1 272 ? -1.752 -13.645 4.019 1.00 79.56 272 GLU A N 1
ATOM 2134 C CA . GLU A 1 272 ? -0.451 -13.955 3.401 1.00 79.56 272 GLU A CA 1
ATOM 2135 C C . GLU A 1 272 ? 0.084 -12.749 2.614 1.00 79.56 272 GLU A C 1
ATOM 2137 O O . GLU A 1 272 ? 1.230 -12.351 2.810 1.00 79.56 272 GLU A O 1
ATOM 2142 N N . ARG A 1 273 ? -0.769 -12.114 1.801 1.00 76.12 273 ARG A N 1
ATOM 2143 C CA . ARG A 1 273 ? -0.417 -10.933 1.002 1.00 76.12 273 ARG A CA 1
ATOM 2144 C C . ARG A 1 273 ? -0.016 -9.722 1.839 1.00 76.12 273 ARG A C 1
ATOM 2146 O O . ARG A 1 273 ? 0.863 -8.963 1.460 1.00 76.12 273 ARG A O 1
ATOM 2153 N N . MET A 1 274 ? -0.674 -9.532 2.976 1.00 77.31 274 MET A N 1
ATOM 2154 C CA . MET A 1 274 ? -0.387 -8.420 3.880 1.00 77.31 274 MET A CA 1
ATOM 2155 C C . MET A 1 274 ? 0.755 -8.717 4.864 1.00 77.31 274 MET A C 1
ATOM 2157 O O . MET A 1 274 ? 1.024 -7.899 5.735 1.00 77.31 274 MET A O 1
ATOM 2161 N N . GLY A 1 275 ? 1.415 -9.878 4.761 1.00 77.06 275 GLY A N 1
ATOM 2162 C CA . GLY A 1 275 ? 2.484 -10.286 5.680 1.00 77.06 275 GLY A CA 1
ATOM 2163 C C . GLY A 1 275 ? 1.998 -10.846 7.025 1.00 77.06 275 GLY A C 1
ATOM 2164 O O . GLY A 1 275 ? 2.812 -11.139 7.894 1.00 77.06 275 GLY A O 1
ATOM 2165 N N . TYR A 1 276 ? 0.690 -11.063 7.188 1.00 78.62 276 TYR A N 1
ATOM 2166 C CA . TYR A 1 276 ? 0.043 -11.558 8.413 1.00 78.62 276 TYR A CA 1
ATOM 2167 C C . TYR A 1 276 ? -0.454 -13.009 8.300 1.00 78.62 276 TYR A C 1
ATOM 2169 O O . TYR A 1 276 ? -1.220 -13.489 9.130 1.00 78.62 276 TYR A O 1
ATOM 2177 N N . GLY A 1 277 ? -0.025 -13.745 7.270 1.00 75.69 277 GLY A N 1
ATOM 2178 C CA . GLY A 1 277 ? -0.390 -15.155 7.065 1.00 75.69 277 GLY A CA 1
ATOM 2179 C C . GLY A 1 277 ? 0.338 -16.147 7.982 1.00 75.69 277 GLY A C 1
ATOM 2180 O O . GLY A 1 277 ? 0.122 -17.356 7.872 1.00 75.69 277 GLY A O 1
ATOM 2181 N N . SER A 1 278 ? 1.224 -15.669 8.863 1.00 77.44 278 SER A N 1
ATOM 2182 C CA . SER A 1 278 ? 2.022 -16.523 9.744 1.00 77.44 278 SER A CA 1
ATOM 2183 C C . SER A 1 278 ? 1.146 -17.279 10.751 1.00 77.44 278 SER A C 1
ATOM 2185 O O . SER A 1 278 ? 0.032 -16.882 11.093 1.00 77.44 278 SER A O 1
ATOM 2187 N N . GLU A 1 279 ? 1.627 -18.429 11.221 1.00 82.38 279 GLU A N 1
ATOM 2188 C CA . GLU A 1 279 ? 0.973 -19.151 12.320 1.00 82.38 279 GLU A CA 1
ATOM 2189 C C . GLU A 1 279 ? 0.980 -18.340 13.619 1.00 82.38 279 GLU A C 1
ATOM 2191 O O . GLU A 1 279 ? -0.024 -18.323 14.321 1.00 82.38 279 GLU A O 1
ATOM 2196 N N . PHE A 1 280 ? 2.054 -17.586 13.872 1.00 81.44 280 PHE A N 1
ATOM 2197 C CA . PHE A 1 280 ? 2.168 -16.700 15.029 1.00 81.44 280 PHE A CA 1
ATOM 2198 C C . PHE A 1 280 ? 1.033 -15.668 15.093 1.00 81.44 280 PHE A C 1
ATOM 2200 O O . PHE A 1 280 ? 0.324 -15.609 16.095 1.00 81.44 280 PHE A O 1
ATOM 2207 N N . PHE A 1 281 ? 0.802 -14.917 14.007 1.00 83.12 281 PHE A N 1
ATOM 2208 C CA . PHE A 1 281 ? -0.281 -13.928 13.949 1.00 83.12 281 PHE A CA 1
ATOM 2209 C C . PHE A 1 281 ? -1.649 -14.579 14.189 1.00 83.12 281 PHE A C 1
ATOM 2211 O O . PHE A 1 281 ? -2.476 -14.079 14.949 1.00 83.12 281 PHE A O 1
ATOM 2218 N N . ARG A 1 282 ? -1.877 -15.741 13.566 1.00 84.75 282 ARG A N 1
ATOM 2219 C CA . ARG A 1 282 ? -3.146 -16.464 13.684 1.00 84.75 282 ARG A CA 1
ATOM 2220 C C . ARG A 1 282 ? -3.387 -17.007 15.091 1.00 84.75 282 ARG A C 1
ATOM 2222 O O . ARG A 1 282 ? -4.499 -16.887 15.585 1.00 84.75 282 ARG A O 1
ATOM 2229 N N . SER A 1 283 ? -2.365 -17.562 15.738 1.00 84.62 283 SER A N 1
ATOM 2230 C CA . SER A 1 283 ? -2.459 -18.058 17.115 1.00 84.62 283 SER A CA 1
ATOM 2231 C C . SER A 1 283 ? -2.724 -16.920 18.106 1.00 84.62 283 SER A C 1
ATOM 2233 O O . SER A 1 283 ? -3.570 -17.056 18.985 1.00 84.62 283 SER A O 1
ATOM 2235 N N . MET A 1 284 ? -2.073 -15.768 17.924 1.00 82.06 284 MET A N 1
ATOM 2236 C CA . MET A 1 284 ? -2.258 -14.597 18.786 1.00 82.06 284 MET A CA 1
ATOM 2237 C C . MET A 1 284 ? -3.700 -14.065 18.761 1.00 82.06 284 MET A C 1
ATOM 2239 O O . MET A 1 284 ? -4.258 -13.722 19.803 1.00 82.06 284 MET A O 1
ATOM 2243 N N . HIS A 1 285 ? -4.322 -14.018 17.581 1.00 85.94 285 HIS A N 1
ATOM 2244 C CA . HIS A 1 285 ? -5.662 -13.456 17.398 1.00 85.94 285 HIS A CA 1
ATOM 2245 C C . HIS A 1 285 ? -6.786 -14.499 17.337 1.00 85.94 285 HIS A C 1
ATOM 2247 O O . HIS A 1 285 ? -7.937 -14.136 17.095 1.00 85.94 285 HIS A O 1
ATOM 2253 N N . GLU A 1 286 ? -6.491 -15.773 17.608 1.00 88.25 286 GLU A N 1
ATOM 2254 C CA . GLU A 1 286 ? -7.428 -16.894 17.460 1.00 88.25 286 GLU A CA 1
ATOM 2255 C C . GLU A 1 286 ? -8.777 -16.641 18.152 1.00 88.25 286 GLU A C 1
ATOM 2257 O O . GLU A 1 286 ? -9.832 -16.877 17.572 1.00 88.25 286 GLU A O 1
ATOM 2262 N N . LYS A 1 287 ? -8.754 -16.077 19.366 1.00 87.56 287 LYS A N 1
ATOM 2263 C CA . LYS A 1 287 ? -9.965 -15.781 20.154 1.00 87.56 287 LYS A CA 1
ATOM 2264 C C . LYS A 1 287 ? -10.785 -14.592 19.638 1.00 87.56 287 LYS A C 1
ATOM 2266 O O . LYS A 1 287 ? -11.899 -14.379 20.112 1.00 87.56 287 LYS A O 1
ATOM 2271 N N . ARG A 1 288 ? -10.222 -13.779 18.742 1.00 88.38 288 ARG A N 1
ATOM 2272 C CA . ARG A 1 288 ? -10.860 -12.574 18.184 1.00 88.38 288 ARG A CA 1
ATOM 2273 C C . ARG A 1 288 ? -11.486 -12.856 16.820 1.00 88.38 288 ARG A C 1
ATOM 2275 O O . ARG A 1 288 ? -12.502 -12.250 16.494 1.00 88.38 288 ARG A O 1
ATOM 2282 N N . PHE A 1 289 ? -10.902 -13.763 16.036 1.00 91.19 289 PHE A N 1
ATOM 2283 C CA . PHE A 1 289 ? -11.359 -14.065 14.680 1.00 91.19 289 PHE A CA 1
ATOM 2284 C C . PHE A 1 289 ? -12.841 -14.434 14.617 1.00 91.19 289 PHE A C 1
ATOM 2286 O O . PHE A 1 289 ? -13.360 -15.187 15.438 1.00 91.19 289 PHE A O 1
ATOM 2293 N N . GLY A 1 290 ? -13.526 -13.879 13.619 1.00 89.25 290 GLY A N 1
ATOM 2294 C CA . GLY A 1 290 ? -14.940 -14.120 13.365 1.00 89.25 290 GLY A CA 1
ATOM 2295 C C . GLY A 1 290 ? -15.910 -13.599 14.431 1.00 89.25 290 GLY A C 1
ATOM 2296 O O . GLY A 1 290 ? -17.118 -13.750 14.243 1.00 89.25 290 GLY A O 1
ATOM 2297 N N . ARG A 1 291 ? -15.451 -12.968 15.521 1.00 90.44 291 ARG A N 1
ATOM 2298 C CA . ARG A 1 291 ? -16.316 -12.513 16.622 1.00 90.44 291 ARG A CA 1
ATOM 2299 C C . ARG A 1 291 ? -17.428 -11.571 16.159 1.00 90.44 291 ARG A C 1
ATOM 2301 O O . ARG A 1 291 ? -18.545 -11.642 16.660 1.00 90.44 291 ARG A O 1
ATOM 2308 N N . TRP A 1 292 ? -17.153 -10.718 15.176 1.00 93.69 292 TRP A N 1
ATOM 2309 C CA . TRP A 1 292 ? -18.134 -9.767 14.644 1.00 93.69 292 TRP A CA 1
ATOM 2310 C C . TRP A 1 292 ? -18.996 -10.335 13.515 1.00 93.69 292 TRP A C 1
ATOM 2312 O O . TRP A 1 292 ? -19.927 -9.670 13.071 1.00 93.69 292 TRP A O 1
ATOM 2322 N N . THR A 1 293 ? -18.750 -11.568 13.059 1.00 87.75 293 THR A N 1
ATOM 2323 C CA . THR A 1 293 ? -19.619 -12.206 12.050 1.00 87.75 293 THR A CA 1
ATOM 2324 C C . THR A 1 293 ? -21.011 -12.504 12.610 1.00 87.75 293 THR A C 1
ATOM 2326 O O . THR A 1 293 ? -21.996 -12.499 11.871 1.00 87.75 293 THR A O 1
ATOM 2329 N N . LYS A 1 294 ? -21.097 -12.741 13.926 1.00 85.56 294 LYS A N 1
ATOM 2330 C CA . LYS A 1 294 ? -22.333 -12.915 14.695 1.00 85.56 294 LYS A CA 1
ATOM 2331 C C . LYS A 1 294 ? -22.154 -12.280 16.082 1.00 85.56 294 LYS A C 1
ATOM 2333 O O . LYS A 1 294 ? -21.877 -13.010 17.033 1.00 85.56 294 LYS A O 1
ATOM 2338 N N . PRO A 1 295 ? -22.267 -10.944 16.200 1.00 85.94 295 PRO A N 1
ATOM 2339 C CA . PRO A 1 295 ? -22.109 -10.272 17.483 1.00 85.94 295 PRO A CA 1
ATOM 2340 C C . PRO A 1 295 ? -23.203 -10.720 18.458 1.00 85.94 295 PRO A C 1
ATOM 2342 O O . PRO A 1 295 ? -24.317 -11.062 18.046 1.00 85.94 295 PRO A O 1
ATOM 2345 N N . GLU A 1 296 ? -22.892 -10.712 19.752 1.00 84.62 296 GLU A N 1
ATOM 2346 C CA . GLU A 1 296 ? -23.842 -11.142 20.775 1.00 84.62 296 GLU A CA 1
ATOM 2347 C C . GLU A 1 296 ? -25.036 -10.183 20.853 1.00 84.62 296 GLU A C 1
ATOM 2349 O O . GLU A 1 296 ? -24.893 -8.959 20.831 1.00 84.62 296 GLU A O 1
ATOM 2354 N N . ALA A 1 297 ? -26.246 -10.730 20.966 1.00 88.50 297 ALA A N 1
ATOM 2355 C CA . ALA A 1 297 ? -27.419 -9.918 21.249 1.00 88.50 297 ALA A CA 1
ATOM 2356 C C . ALA A 1 297 ? -27.401 -9.529 22.733 1.00 88.50 297 ALA A C 1
ATOM 2358 O O . ALA A 1 297 ? -27.703 -10.348 23.597 1.00 88.50 297 ALA A O 1
ATOM 2359 N N . VAL A 1 298 ? -27.039 -8.279 23.017 1.00 90.94 298 VAL A N 1
ATOM 2360 C CA . VAL A 1 298 ? -26.993 -7.726 24.377 1.00 90.94 298 VAL A CA 1
ATOM 2361 C C . VAL A 1 298 ? -27.881 -6.491 24.486 1.00 90.94 298 VAL A C 1
ATOM 2363 O O . VAL A 1 298 ? -28.059 -5.759 23.510 1.00 90.94 298 VAL A O 1
ATOM 2366 N N . GLU A 1 299 ? -28.434 -6.257 25.674 1.00 90.94 299 GLU A N 1
ATOM 2367 C CA . GLU A 1 299 ? -29.218 -5.057 25.963 1.00 90.94 299 GLU A CA 1
ATOM 2368 C C . GLU A 1 299 ? -28.323 -3.808 26.038 1.00 90.94 299 GLU A C 1
ATOM 2370 O O . GLU A 1 299 ? -27.199 -3.843 26.552 1.00 90.94 299 GLU A O 1
ATOM 2375 N N . ALA A 1 300 ? -28.841 -2.688 25.531 1.00 90.56 300 ALA A N 1
ATOM 2376 C CA . ALA A 1 300 ? -28.195 -1.379 25.573 1.00 90.56 300 ALA A CA 1
ATOM 2377 C C . ALA A 1 300 ? -28.361 -0.741 26.965 1.00 90.56 300 ALA A C 1
ATOM 2379 O O . ALA A 1 300 ? -29.236 0.099 27.177 1.00 90.56 300 ALA A O 1
ATOM 2380 N N . ALA A 1 301 ? -27.552 -1.190 27.926 1.00 87.81 301 ALA A N 1
ATOM 2381 C CA . ALA A 1 301 ? -27.612 -0.765 29.323 1.00 87.81 301 ALA A CA 1
ATOM 2382 C C . ALA A 1 301 ? -26.223 -0.471 29.909 1.00 87.81 301 ALA A C 1
ATOM 2384 O O . ALA A 1 301 ? -25.259 -1.176 29.607 1.00 87.81 301 ALA A O 1
ATOM 2385 N N . GLY A 1 302 ? -26.154 0.489 30.833 1.00 91.75 302 GLY A N 1
ATOM 2386 C CA . GLY A 1 302 ? -24.897 0.949 31.429 1.00 91.75 302 GLY A CA 1
ATOM 2387 C C . GLY A 1 302 ? -24.096 1.831 30.474 1.00 91.75 302 GLY A C 1
ATOM 2388 O O . GLY A 1 302 ? -24.670 2.431 29.563 1.00 91.75 302 GLY A O 1
ATOM 2389 N N . SER A 1 303 ? -22.781 1.891 30.691 1.00 94.62 303 SER A N 1
ATOM 2390 C CA . SER A 1 303 ? -21.897 2.678 29.839 1.00 94.62 303 SER A CA 1
ATOM 2391 C C . SER A 1 303 ? -21.822 2.076 28.435 1.00 94.62 303 SER A C 1
ATOM 2393 O O . SER A 1 303 ? -21.843 0.854 28.241 1.00 94.62 303 SER A O 1
ATOM 2395 N N . SER A 1 304 ? -21.669 2.931 27.429 1.00 96.56 304 SER A N 1
ATOM 2396 C CA . SER A 1 304 ? -21.470 2.495 26.048 1.00 96.56 304 SER A CA 1
ATOM 2397 C C . SER A 1 304 ? -20.167 1.709 25.858 1.00 96.56 304 SER A C 1
ATOM 2399 O O . SER A 1 304 ? -20.091 0.873 24.954 1.00 96.56 304 SER A O 1
ATOM 2401 N N . PHE A 1 305 ? -19.173 1.894 26.734 1.00 93.50 305 PHE A N 1
ATOM 2402 C CA . PHE A 1 305 ? -17.989 1.037 26.793 1.00 93.50 305 PHE A CA 1
ATOM 2403 C C . PHE A 1 305 ? -18.340 -0.389 27.241 1.00 93.50 305 PHE A C 1
ATOM 2405 O O . PHE A 1 305 ? -17.990 -1.347 26.553 1.00 93.50 305 PHE A O 1
ATOM 2412 N N . ASP A 1 306 ? -19.101 -0.555 28.326 1.00 92.31 306 ASP A N 1
ATOM 2413 C CA . ASP A 1 306 ? -19.535 -1.880 28.793 1.00 92.31 306 ASP A CA 1
ATOM 2414 C C . ASP A 1 306 ? -20.411 -2.585 27.751 1.00 92.31 306 ASP A C 1
ATOM 2416 O O . ASP A 1 306 ? -20.277 -3.790 27.517 1.00 92.31 306 ASP A O 1
ATOM 2420 N N . TYR A 1 307 ? -21.289 -1.834 27.080 1.00 95.56 307 TYR A N 1
ATOM 2421 C CA . TYR A 1 307 ? -22.053 -2.339 25.943 1.00 95.56 307 TYR A CA 1
ATOM 2422 C C . TYR A 1 307 ? -21.142 -2.849 24.821 1.00 95.56 307 TYR A C 1
ATOM 2424 O O . TYR A 1 307 ? -21.312 -3.988 24.378 1.00 95.56 307 TYR A O 1
ATOM 2432 N N . PHE A 1 308 ? -20.150 -2.055 24.401 1.00 94.56 308 PHE A N 1
ATOM 2433 C CA . PHE A 1 308 ? -19.171 -2.462 23.392 1.00 94.56 308 PHE A CA 1
ATOM 2434 C C . PHE A 1 308 ? -18.429 -3.739 23.806 1.00 94.56 308 PHE A C 1
ATOM 2436 O O . PHE A 1 308 ? -18.358 -4.687 23.023 1.00 94.56 308 PHE A O 1
ATOM 2443 N N . MET A 1 309 ? -17.935 -3.810 25.044 1.00 91.38 309 MET A N 1
ATOM 2444 C CA . MET A 1 309 ? -17.185 -4.964 25.546 1.00 91.38 309 MET A CA 1
ATOM 2445 C C . MET A 1 309 ? -18.029 -6.245 25.596 1.00 91.38 309 MET A C 1
ATOM 2447 O O . MET A 1 309 ? -17.535 -7.322 25.255 1.00 91.38 309 MET A O 1
ATOM 2451 N N . ARG A 1 310 ? -19.310 -6.154 25.974 1.00 92.56 310 ARG A N 1
ATOM 2452 C CA . ARG A 1 310 ? -20.215 -7.316 25.965 1.00 92.56 310 ARG A CA 1
ATOM 2453 C C . ARG A 1 310 ? -20.573 -7.747 24.542 1.00 92.56 310 ARG A C 1
ATOM 2455 O O . ARG A 1 310 ? -20.486 -8.926 24.227 1.00 92.56 310 ARG A O 1
ATOM 2462 N N . ARG A 1 311 ? -20.937 -6.800 23.673 1.00 94.31 311 ARG A N 1
ATOM 2463 C CA . ARG A 1 311 ? -21.433 -7.088 22.317 1.00 94.31 311 ARG A CA 1
ATOM 2464 C C . ARG A 1 311 ? -20.338 -7.502 21.334 1.00 94.31 311 ARG A C 1
ATOM 2466 O O . ARG A 1 311 ? -20.499 -8.461 20.581 1.00 94.31 311 ARG A O 1
ATOM 2473 N N . TYR A 1 312 ? -19.250 -6.737 21.320 1.00 93.62 312 TYR A N 1
ATOM 2474 C CA . TYR A 1 312 ? -18.196 -6.768 20.302 1.00 93.62 312 TYR A CA 1
ATOM 2475 C C . TYR A 1 312 ? -16.841 -7.178 20.881 1.00 93.62 312 TYR A C 1
ATOM 2477 O O . TYR A 1 312 ? -16.056 -7.840 20.201 1.00 93.62 312 TYR A O 1
ATOM 2485 N N . GLY A 1 313 ? -16.580 -6.832 22.144 1.00 90.88 313 GLY A N 1
ATOM 2486 C CA . GLY A 1 313 ? -15.398 -7.227 22.906 1.00 90.88 313 GLY A CA 1
ATOM 2487 C C . GLY A 1 313 ? -14.135 -6.453 22.601 1.00 90.88 313 GLY A C 1
ATOM 2488 O O . GLY A 1 313 ? -13.571 -5.842 23.493 1.00 90.88 313 GLY A O 1
ATOM 2489 N N . THR A 1 314 ? -13.659 -6.516 21.368 1.00 90.62 314 THR A N 1
ATOM 2490 C CA . THR A 1 314 ? -12.450 -5.811 20.933 1.00 90.62 314 THR A CA 1
ATOM 2491 C C . THR A 1 314 ? -12.662 -5.249 19.541 1.00 90.62 314 THR A C 1
ATOM 2493 O O . THR A 1 314 ? -13.593 -5.653 18.845 1.00 90.62 314 THR A O 1
ATOM 2496 N N . ALA A 1 315 ? -11.813 -4.309 19.144 1.00 90.81 315 ALA A N 1
ATOM 2497 C CA . ALA A 1 315 ? -11.705 -3.860 17.763 1.00 90.81 315 ALA A CA 1
ATOM 2498 C C . ALA A 1 315 ? -10.226 -3.708 17.418 1.00 90.81 315 ALA A C 1
ATOM 2500 O O . ALA A 1 315 ? -9.582 -2.822 17.967 1.00 90.81 315 ALA A O 1
ATOM 2501 N N . THR A 1 316 ? -9.689 -4.509 16.503 1.00 89.31 316 THR A N 1
ATOM 2502 C CA . THR A 1 316 ? -8.305 -4.389 16.028 1.00 89.31 316 THR A CA 1
ATOM 2503 C C . THR A 1 316 ? -8.309 -4.154 14.516 1.00 89.31 316 THR A C 1
ATOM 2505 O O . THR A 1 316 ? -8.461 -5.076 13.711 1.00 89.31 316 THR A O 1
ATOM 2508 N N . TRP A 1 317 ? -8.135 -2.894 14.110 1.00 89.31 317 TRP A N 1
ATOM 2509 C CA . TRP A 1 317 ? -8.069 -2.480 12.708 1.00 89.31 317 TRP A CA 1
ATOM 2510 C C . TRP A 1 317 ? -6.615 -2.339 12.254 1.00 89.31 317 TRP A C 1
ATOM 2512 O O . TRP A 1 317 ? -5.937 -1.349 12.545 1.00 89.31 317 TRP A O 1
ATOM 2522 N N . VAL A 1 318 ? -6.156 -3.328 11.491 1.00 87.12 318 VAL A N 1
ATOM 2523 C CA . VAL A 1 318 ? -4.828 -3.370 10.870 1.00 87.12 318 VAL A CA 1
ATOM 2524 C C . VAL A 1 318 ? -4.882 -2.706 9.498 1.00 87.12 318 VAL A C 1
ATOM 2526 O O . VAL A 1 318 ? -5.765 -3.007 8.692 1.00 87.12 318 VAL A O 1
ATOM 2529 N N . ALA A 1 319 ? -3.918 -1.841 9.193 1.00 83.06 319 ALA A N 1
ATOM 2530 C CA . ALA A 1 319 ? -3.750 -1.267 7.861 1.00 83.06 319 ALA A CA 1
ATOM 2531 C C . ALA A 1 319 ? -2.267 -1.250 7.481 1.00 83.06 319 ALA A C 1
ATOM 2533 O O . ALA A 1 319 ? -1.417 -0.860 8.280 1.00 83.06 319 ALA A O 1
ATOM 2534 N N . MET A 1 320 ? -1.943 -1.648 6.249 1.00 74.56 320 MET A N 1
ATOM 2535 C CA . MET A 1 320 ? -0.598 -1.426 5.721 1.00 74.56 320 MET A CA 1
ATOM 2536 C C . MET A 1 320 ? -0.472 0.055 5.400 1.00 74.56 320 MET A C 1
ATOM 2538 O O . MET A 1 320 ? -1.114 0.538 4.471 1.00 74.56 320 MET A O 1
ATOM 2542 N N . ALA A 1 321 ? 0.286 0.765 6.235 1.00 57.53 321 ALA A N 1
ATOM 2543 C CA . ALA A 1 321 ? 0.325 2.217 6.282 1.00 57.53 321 ALA A CA 1
ATOM 2544 C C . ALA A 1 321 ? 0.513 2.838 4.884 1.00 57.53 321 ALA A C 1
ATOM 2546 O O . ALA A 1 321 ? 1.602 2.749 4.307 1.00 57.53 321 ALA A O 1
ATOM 2547 N N . PRO A 1 322 ? -0.496 3.529 4.330 1.00 54.09 322 PRO A N 1
ATOM 2548 C CA . PRO A 1 322 ? -0.200 4.555 3.354 1.00 54.09 322 PRO A CA 1
ATOM 2549 C C . PRO A 1 322 ? 0.525 5.688 4.087 1.00 54.09 322 PRO A C 1
ATOM 2551 O O . PRO A 1 322 ? 0.248 5.962 5.253 1.00 54.09 322 PRO A O 1
ATOM 2554 N N . SER A 1 323 ? 1.474 6.346 3.418 1.00 54.59 323 SER A N 1
ATOM 2555 C CA . SER A 1 323 ? 2.436 7.293 4.017 1.00 54.59 323 SER A CA 1
ATOM 2556 C C . SER A 1 323 ? 1.830 8.501 4.765 1.00 54.59 323 SER A C 1
ATOM 2558 O O . SER A 1 323 ? 2.568 9.368 5.215 1.00 54.59 323 SER A O 1
ATOM 2560 N N . ASN A 1 324 ? 0.504 8.610 4.834 1.00 57.19 324 ASN A N 1
ATOM 2561 C CA . ASN A 1 324 ? -0.275 9.708 5.394 1.00 57.19 324 ASN A CA 1
ATOM 2562 C C . ASN A 1 324 ? -1.206 9.303 6.558 1.00 57.19 324 ASN A C 1
ATOM 2564 O O . ASN A 1 324 ? -1.905 10.175 7.075 1.00 57.19 324 ASN A O 1
ATOM 2568 N N . VAL A 1 325 ? -1.253 8.026 6.961 1.00 64.38 325 VAL A N 1
ATOM 2569 C CA . VAL A 1 325 ? -2.070 7.572 8.100 1.00 64.38 325 VAL A CA 1
ATOM 2570 C C . VAL A 1 325 ? -1.162 7.032 9.193 1.00 64.38 325 VAL A C 1
ATOM 2572 O O . VAL A 1 325 ? -0.417 6.078 8.981 1.00 64.38 325 VAL A O 1
ATOM 2575 N N . THR A 1 326 ? -1.230 7.649 10.369 1.00 70.25 326 THR A N 1
ATOM 2576 C CA . THR A 1 326 ? -0.419 7.239 11.510 1.00 70.25 326 THR A CA 1
ATOM 2577 C C . THR A 1 326 ? -0.906 5.907 12.058 1.00 70.25 326 THR A C 1
ATOM 2579 O O . THR A 1 326 ? -2.052 5.778 12.490 1.00 70.25 326 THR A O 1
ATOM 2582 N N . THR A 1 327 ? -0.013 4.929 12.071 1.00 72.31 327 THR A N 1
ATOM 2583 C CA . THR A 1 327 ? -0.240 3.612 12.662 1.00 72.31 327 THR A CA 1
ATOM 2584 C C . THR A 1 327 ? 0.604 3.437 13.918 1.00 72.31 327 THR A C 1
ATOM 2586 O O . THR A 1 327 ? 1.686 4.011 14.006 1.00 72.31 327 THR A O 1
ATOM 2589 N N . HIS A 1 328 ? 0.160 2.599 14.848 1.00 70.06 328 HIS A N 1
ATOM 2590 C CA . HIS A 1 328 ? 0.971 2.101 15.964 1.00 70.06 328 HIS A CA 1
ATOM 2591 C C . HIS A 1 328 ? 1.235 0.614 15.788 1.00 70.06 328 HIS A C 1
ATOM 2593 O O . HIS A 1 328 ? 0.486 -0.071 15.092 1.00 70.06 328 HIS A O 1
ATOM 2599 N N . LEU A 1 329 ? 2.293 0.111 16.417 1.00 69.12 329 LEU A N 1
ATOM 2600 C CA . LEU A 1 329 ? 2.386 -1.325 16.650 1.00 69.12 329 LEU A CA 1
ATOM 2601 C C . LEU A 1 329 ? 1.226 -1.710 17.566 1.00 69.12 329 LEU A C 1
ATOM 2603 O O . LEU A 1 329 ? 1.006 -1.028 18.566 1.00 69.12 329 LEU A O 1
ATOM 2607 N N . SER A 1 330 ? 0.475 -2.752 17.210 1.00 66.88 330 SER A N 1
ATOM 2608 C CA . SER A 1 330 ? -0.510 -3.308 18.141 1.00 66.88 330 SER A CA 1
ATOM 2609 C C . SER A 1 330 ? 0.189 -3.621 19.467 1.00 66.88 330 SER A C 1
ATOM 2611 O O . SER A 1 330 ? 1.292 -4.181 19.458 1.00 66.88 330 SER A O 1
ATOM 2613 N N . GLY A 1 331 ? -0.440 -3.256 20.591 1.00 54.50 331 GLY A N 1
ATOM 2614 C CA . GLY A 1 331 ? 0.109 -3.427 21.948 1.00 54.50 331 GLY A CA 1
ATOM 2615 C C . GLY A 1 331 ? 0.446 -4.885 22.296 1.00 54.50 331 GLY A C 1
ATOM 2616 O O . GLY A 1 331 ? 1.185 -5.163 23.236 1.00 54.50 331 GLY A O 1
ATOM 2617 N N . ASN A 1 332 ? 0.001 -5.822 21.458 1.00 52.25 332 ASN A N 1
ATOM 2618 C CA . ASN A 1 332 ? 0.234 -7.259 21.529 1.00 52.25 332 ASN A CA 1
ATOM 2619 C C . ASN A 1 332 ? 1.594 -7.742 20.959 1.00 52.25 332 ASN A C 1
ATOM 2621 O O . ASN A 1 332 ? 1.707 -8.865 20.473 1.00 52.25 332 ASN A O 1
ATOM 2625 N N . VAL A 1 333 ? 2.664 -6.960 21.165 1.00 43.69 333 VAL A N 1
ATOM 2626 C CA . VAL A 1 333 ? 4.091 -7.345 21.031 1.00 43.69 333 VAL A CA 1
ATOM 2627 C C . VAL A 1 333 ? 4.674 -7.361 19.598 1.00 43.69 333 VAL A C 1
ATOM 2629 O O . VAL A 1 333 ? 4.005 -7.547 18.579 1.00 43.69 333 VAL A O 1
ATOM 2632 N N . SER A 1 334 ? 5.991 -7.134 19.535 1.00 38.25 334 SER A N 1
ATOM 2633 C CA . SER A 1 334 ? 6.877 -7.134 18.365 1.00 38.25 334 SER A CA 1
ATOM 2634 C C . SER A 1 334 ? 6.545 -8.236 17.347 1.00 38.25 334 SER A C 1
ATOM 2636 O O . SER A 1 334 ? 6.798 -9.419 17.564 1.00 38.25 334 SER A O 1
ATOM 2638 N N . GLY A 1 335 ? 6.003 -7.810 16.201 1.00 45.88 335 GLY A N 1
ATOM 2639 C CA . GLY A 1 335 ? 5.598 -8.668 15.080 1.00 45.88 335 GLY A CA 1
ATOM 2640 C C . GLY A 1 335 ? 4.098 -8.637 14.742 1.00 45.88 335 GLY A C 1
ATOM 2641 O O . GLY A 1 335 ? 3.726 -9.136 13.683 1.00 45.88 335 GLY A O 1
ATOM 2642 N N . GLY A 1 336 ? 3.246 -8.031 15.582 1.00 53.31 336 GLY A N 1
ATOM 2643 C CA . GLY A 1 336 ? 1.772 -8.043 15.478 1.00 53.31 336 GLY A CA 1
ATOM 2644 C C . GLY A 1 336 ? 1.105 -7.000 14.565 1.00 53.31 336 GLY A C 1
ATOM 2645 O O . GLY A 1 336 ? -0.109 -6.835 14.606 1.00 53.31 336 GLY A O 1
ATOM 2646 N N . GLY A 1 337 ? 1.868 -6.306 13.720 1.00 62.28 337 GLY A N 1
ATOM 2647 C CA . GLY A 1 337 ? 1.332 -5.402 12.700 1.00 62.28 337 GLY A CA 1
ATOM 2648 C C . GLY A 1 337 ? 1.050 -3.966 13.124 1.00 62.28 337 GLY A C 1
ATOM 2649 O O . GLY A 1 337 ? 1.089 -3.601 14.296 1.00 62.28 337 GLY A O 1
ATOM 2650 N N . SER A 1 338 ? 0.812 -3.136 12.109 1.00 76.62 338 SER A N 1
ATOM 2651 C CA . SER A 1 338 ? 0.533 -1.708 12.246 1.00 76.62 338 SER A CA 1
ATOM 2652 C C . SER A 1 338 ? -0.979 -1.455 12.257 1.00 76.62 338 SER A C 1
ATOM 2654 O O . SER A 1 338 ? -1.665 -1.656 11.252 1.00 76.62 338 SER A O 1
ATOM 2656 N N . CYS A 1 339 ? -1.505 -1.012 13.396 1.00 80.50 339 CYS A N 1
ATOM 2657 C CA . CYS A 1 339 ? -2.921 -0.732 13.606 1.00 80.50 339 CYS A CA 1
ATOM 2658 C C . CYS A 1 339 ? -3.223 0.765 13.517 1.00 80.50 339 CYS A C 1
ATOM 2660 O O . CYS A 1 339 ? -2.431 1.612 13.932 1.00 80.50 339 CYS A O 1
ATOM 2662 N N . VAL A 1 340 ? -4.398 1.097 12.983 1.00 82.94 340 VAL A N 1
ATOM 2663 C CA . VAL A 1 340 ? -4.951 2.466 12.998 1.00 82.94 340 VAL A CA 1
ATOM 2664 C C . VAL A 1 340 ? -5.945 2.670 14.139 1.00 82.94 340 VAL A C 1
ATOM 2666 O O . VAL A 1 340 ? -6.177 3.807 14.545 1.00 82.94 340 VAL A O 1
ATOM 2669 N N . LEU A 1 341 ? -6.489 1.577 14.678 1.00 86.62 341 LEU A N 1
ATOM 2670 C CA . LEU A 1 341 ? -7.374 1.527 15.837 1.00 86.62 341 LEU A CA 1
ATOM 2671 C C . LEU A 1 341 ? -7.204 0.171 16.529 1.00 86.62 341 LEU A C 1
ATOM 2673 O O . LEU A 1 341 ? -7.249 -0.863 15.865 1.00 86.62 341 LEU A O 1
ATOM 2677 N N . GLU A 1 342 ? -7.054 0.185 17.845 1.00 85.81 342 GLU A N 1
ATOM 2678 C CA . GLU A 1 342 ? -7.104 -1.000 18.699 1.00 85.81 342 GLU A CA 1
ATOM 2679 C C . GLU A 1 342 ? -7.916 -0.633 19.940 1.00 85.81 342 GLU A C 1
ATOM 2681 O O . GLU A 1 342 ? -7.565 0.349 20.565 1.00 85.81 342 GLU A O 1
ATOM 2686 N N . ILE A 1 343 ? -8.983 -1.360 20.281 1.00 87.25 343 ILE A N 1
ATOM 2687 C CA . ILE A 1 343 ? -9.752 -1.201 21.527 1.00 87.25 343 ILE A CA 1
ATOM 2688 C C . ILE A 1 343 ? -9.735 -2.544 22.264 1.00 87.25 343 ILE A C 1
ATOM 2690 O O . ILE A 1 343 ? -10.226 -3.542 21.725 1.00 87.25 343 ILE A O 1
ATOM 2694 N N . ASN A 1 344 ? -9.200 -2.568 23.488 1.00 79.38 344 ASN A N 1
ATOM 2695 C CA . ASN A 1 344 ? -9.218 -3.726 24.387 1.00 79.38 344 ASN A CA 1
ATOM 2696 C C . ASN A 1 344 ? -9.208 -3.272 25.863 1.00 79.38 344 ASN A C 1
ATOM 2698 O O . ASN A 1 344 ? -8.693 -2.204 26.176 1.00 79.38 344 ASN A O 1
ATOM 2702 N N . ALA A 1 345 ? -9.764 -4.088 26.763 1.00 65.44 345 ALA A N 1
ATOM 2703 C CA . ALA A 1 345 ? -9.900 -3.820 28.196 1.00 65.44 345 ALA A CA 1
ATOM 2704 C C . ALA A 1 345 ? -8.871 -4.538 29.094 1.00 65.44 345 ALA A C 1
ATOM 2706 O O . ALA A 1 345 ? -8.925 -4.378 30.312 1.00 65.44 345 ALA A O 1
ATOM 2707 N N . HIS A 1 346 ? -7.982 -5.379 28.547 1.00 60.66 346 HIS A N 1
ATOM 2708 C CA . HIS A 1 346 ? -7.241 -6.364 29.359 1.00 60.66 346 HIS A CA 1
ATOM 2709 C C . HIS A 1 346 ? -5.713 -6.294 29.300 1.00 60.66 346 HIS A C 1
ATOM 2711 O O . HIS A 1 346 ? -5.059 -7.161 29.872 1.00 60.66 346 HIS A O 1
ATOM 2717 N N . GLU A 1 347 ? -5.128 -5.314 28.616 1.00 59.72 347 GLU A N 1
ATOM 2718 C CA . GLU A 1 347 ? -3.705 -5.400 28.250 1.00 59.72 347 GLU A CA 1
ATOM 2719 C C . GLU A 1 347 ? -2.783 -4.481 29.055 1.00 59.72 347 GLU A C 1
ATOM 2721 O O . GLU A 1 347 ? -1.583 -4.736 29.104 1.00 59.72 347 GLU A O 1
ATOM 2726 N N . TYR A 1 348 ? -3.317 -3.472 29.750 1.00 66.06 348 TYR A N 1
ATOM 2727 C CA . TYR A 1 348 ? -2.493 -2.510 30.481 1.00 66.06 348 TYR A CA 1
ATOM 2728 C C . TYR A 1 348 ? -2.636 -2.668 31.999 1.00 66.06 348 TYR A C 1
ATOM 2730 O O . TYR A 1 348 ? -3.705 -2.421 32.564 1.00 66.06 348 TYR A O 1
ATOM 2738 N N . ASN A 1 349 ? -1.551 -3.044 32.685 1.00 72.06 349 ASN A N 1
ATOM 2739 C CA . ASN A 1 349 ? -1.517 -3.096 34.148 1.00 72.06 349 ASN A CA 1
ATOM 2740 C C . ASN A 1 349 ? -1.251 -1.699 34.732 1.00 72.06 349 ASN A C 1
ATOM 2742 O O . ASN A 1 349 ? -0.193 -1.423 35.293 1.00 72.06 349 ASN A O 1
ATOM 2746 N N . VAL A 1 350 ? -2.229 -0.799 34.588 1.00 76.69 350 VAL A N 1
ATOM 2747 C CA . VAL A 1 350 ? -2.149 0.598 35.065 1.00 76.69 350 VAL A CA 1
ATOM 2748 C C . VAL A 1 350 ? -1.853 0.666 36.563 1.00 76.69 350 VAL A C 1
ATOM 2750 O O . VAL A 1 350 ? -1.185 1.582 37.033 1.00 76.69 350 VAL A O 1
ATOM 2753 N N . LYS A 1 351 ? -2.325 -0.331 37.317 1.00 78.44 351 LYS A N 1
ATOM 2754 C CA . LYS A 1 351 ? -2.075 -0.436 38.749 1.00 78.44 351 LYS A CA 1
ATOM 2755 C C . LYS A 1 351 ? -0.586 -0.613 39.047 1.00 78.44 351 LYS A C 1
ATOM 2757 O O . LYS A 1 351 ? -0.053 0.129 39.859 1.00 78.44 351 LYS A O 1
ATOM 2762 N N . GLU A 1 352 ? 0.072 -1.552 38.372 1.00 80.81 352 GLU A N 1
ATOM 2763 C CA . GLU A 1 352 ? 1.515 -1.768 38.525 1.00 80.81 352 GLU A CA 1
ATOM 2764 C C . GLU A 1 352 ? 2.315 -0.551 38.061 1.00 80.81 352 GLU A C 1
ATOM 2766 O O . GLU A 1 352 ? 3.271 -0.174 38.729 1.00 80.81 352 GLU A O 1
ATOM 2771 N N . LEU A 1 353 ? 1.904 0.121 36.979 1.00 80.88 353 LEU A N 1
ATOM 2772 C C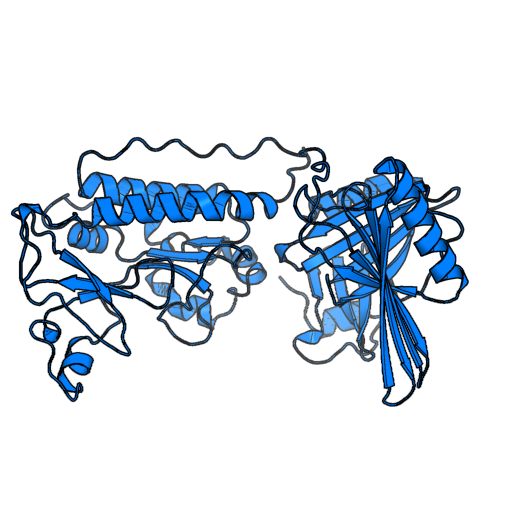A . LEU A 1 353 ? 2.540 1.380 36.587 1.00 80.88 353 LEU A CA 1
ATOM 2773 C C . LEU A 1 353 ? 2.432 2.419 37.710 1.00 80.88 353 LEU A C 1
ATOM 2775 O O . LEU A 1 353 ? 3.446 2.955 38.136 1.00 80.88 353 LEU A O 1
ATOM 2779 N N . ALA A 1 354 ? 1.224 2.661 38.224 1.00 82.06 354 ALA A N 1
ATOM 2780 C CA . ALA A 1 354 ? 0.987 3.642 39.280 1.00 82.06 354 ALA A CA 1
ATOM 2781 C C . ALA A 1 354 ? 1.760 3.337 40.577 1.00 82.06 354 ALA A C 1
ATOM 2783 O O . ALA A 1 354 ? 2.142 4.263 41.287 1.00 82.06 354 ALA A O 1
ATOM 2784 N N . GLU A 1 355 ? 1.990 2.058 40.887 1.00 83.69 355 GLU A N 1
ATOM 2785 C CA . GLU A 1 355 ? 2.764 1.611 42.053 1.00 83.69 355 GLU A CA 1
ATOM 2786 C C . GLU A 1 355 ? 4.281 1.814 41.895 1.00 83.69 355 GLU A C 1
ATOM 2788 O O . GLU A 1 355 ? 4.982 1.893 42.903 1.00 83.69 355 GLU A O 1
ATOM 2793 N N . ASN A 1 356 ? 4.786 1.908 40.661 1.00 82.31 356 ASN A N 1
ATOM 2794 C CA . ASN A 1 356 ? 6.216 2.017 40.354 1.00 82.31 356 ASN A CA 1
ATOM 2795 C C . ASN A 1 356 ? 6.664 3.434 39.951 1.00 82.31 356 ASN A C 1
ATOM 2797 O O . ASN A 1 356 ? 7.822 3.616 39.578 1.00 82.31 356 ASN A O 1
ATOM 2801 N N . LEU A 1 357 ? 5.777 4.432 40.002 1.00 82.62 357 LEU A N 1
ATOM 2802 C CA . LEU A 1 357 ? 6.152 5.826 39.762 1.00 82.62 357 LEU A CA 1
ATOM 2803 C C . LEU A 1 357 ? 6.875 6.411 40.979 1.00 82.62 357 LEU A C 1
ATOM 2805 O O . LEU A 1 357 ? 6.418 6.258 42.111 1.00 82.62 357 LEU A O 1
ATOM 2809 N N . ASP A 1 358 ? 7.963 7.144 40.727 1.00 81.19 358 ASP A N 1
ATOM 2810 C CA . ASP A 1 358 ? 8.680 7.899 41.764 1.00 81.19 358 ASP A CA 1
ATOM 2811 C C . ASP A 1 358 ? 7.774 8.965 42.411 1.00 81.19 358 ASP A C 1
ATOM 2813 O O . ASP A 1 358 ? 7.857 9.218 43.615 1.00 81.19 358 ASP A O 1
ATOM 2817 N N . GLU A 1 359 ? 6.866 9.550 41.621 1.00 82.88 359 GLU A N 1
ATOM 2818 C CA . GLU A 1 359 ? 5.835 10.486 42.071 1.00 82.88 359 GLU A CA 1
ATOM 2819 C C . GLU A 1 359 ? 4.431 9.898 41.820 1.00 82.88 359 GLU A C 1
ATOM 2821 O O . GLU A 1 359 ? 4.067 9.628 40.672 1.00 82.88 359 GLU A O 1
ATOM 2826 N N . PRO A 1 360 ? 3.611 9.675 42.865 1.00 80.88 360 PRO A N 1
ATOM 2827 C CA . PRO A 1 360 ? 2.302 9.054 42.702 1.00 80.88 360 PRO A CA 1
ATOM 2828 C C . PRO A 1 360 ? 1.313 10.004 42.020 1.00 80.88 360 PRO A C 1
ATOM 2830 O O . PRO A 1 360 ? 1.100 11.125 42.476 1.00 80.88 360 PRO A O 1
ATOM 2833 N N . VAL A 1 361 ? 0.626 9.511 40.987 1.00 82.81 361 VAL A N 1
ATOM 2834 C CA . VAL A 1 361 ? -0.435 10.242 40.276 1.00 82.81 361 VAL A CA 1
ATOM 2835 C C . VAL A 1 361 ? -1.803 9.871 40.872 1.00 82.81 361 VAL A C 1
ATOM 2837 O O . VAL A 1 361 ? -2.252 8.726 40.719 1.00 82.81 361 VAL A O 1
ATOM 2840 N N . PRO A 1 362 ? -2.502 10.790 41.569 1.00 81.25 362 PRO A N 1
ATOM 2841 C CA . PRO A 1 362 ? -3.772 10.482 42.221 1.00 81.25 362 PRO A CA 1
ATOM 2842 C C . PRO A 1 362 ? -4.841 9.999 41.234 1.00 81.25 362 PRO A C 1
ATOM 2844 O O . PRO A 1 362 ? -5.115 10.637 40.224 1.00 81.25 362 PRO A O 1
ATOM 2847 N N . GLY A 1 363 ? -5.479 8.868 41.543 1.00 82.06 363 GLY A N 1
ATOM 2848 C CA . GLY A 1 363 ? -6.532 8.279 40.706 1.00 82.06 363 GLY A CA 1
ATOM 2849 C C . GLY A 1 363 ? -6.034 7.387 39.566 1.00 82.06 363 GLY A C 1
ATOM 2850 O O . GLY A 1 363 ? -6.827 6.605 39.044 1.00 82.06 363 GLY A O 1
ATOM 2851 N N . LEU A 1 364 ? -4.735 7.403 39.240 1.00 82.56 364 LEU A N 1
ATOM 2852 C CA . LEU A 1 364 ? -4.183 6.610 38.134 1.00 82.56 364 LEU A CA 1
ATOM 2853 C C . LEU A 1 364 ? -4.393 5.107 38.334 1.00 82.56 364 LEU A C 1
ATOM 2855 O O . LEU A 1 364 ? -4.834 4.425 37.418 1.00 82.56 364 LEU A O 1
ATOM 2859 N N . ALA A 1 365 ? -4.199 4.597 39.553 1.00 82.06 365 ALA A N 1
ATOM 2860 C CA . ALA A 1 365 ? -4.415 3.181 39.875 1.00 82.06 365 ALA A CA 1
ATOM 2861 C C . ALA A 1 365 ? -5.867 2.696 39.658 1.00 82.06 365 ALA A C 1
ATOM 2863 O O . ALA A 1 365 ? -6.121 1.492 39.667 1.00 82.06 365 ALA A O 1
ATOM 2864 N N . GLN A 1 366 ? -6.824 3.618 39.506 1.00 80.00 366 GLN A N 1
ATOM 2865 C CA . GLN A 1 366 ? -8.230 3.321 39.229 1.00 80.00 366 GLN A CA 1
ATOM 2866 C C . GLN A 1 366 ? -8.579 3.495 37.748 1.00 80.00 366 GLN A C 1
ATOM 2868 O O . GLN A 1 366 ? -9.662 3.076 37.346 1.00 80.00 366 GLN A O 1
ATOM 2873 N N . ALA A 1 367 ? -7.703 4.099 36.942 1.00 83.38 367 ALA A N 1
ATOM 2874 C CA . ALA A 1 367 ? -7.945 4.338 35.529 1.00 83.38 367 ALA A CA 1
ATOM 2875 C C . ALA A 1 367 ? -7.885 3.036 34.714 1.00 83.38 367 ALA A C 1
ATOM 2877 O O . ALA A 1 367 ? -7.181 2.086 35.060 1.00 83.38 367 ALA A O 1
ATOM 2878 N N . LEU A 1 368 ? -8.627 3.005 33.606 1.00 83.00 368 LEU A N 1
ATOM 2879 C CA . LEU A 1 368 ? -8.566 1.920 32.625 1.00 83.00 368 LEU A CA 1
ATOM 2880 C C . LEU A 1 368 ? -7.947 2.457 31.336 1.00 83.00 368 LEU A C 1
ATOM 2882 O O . LEU A 1 368 ? -8.560 3.285 30.668 1.00 83.00 368 LEU A O 1
ATOM 2886 N N . VAL A 1 369 ? -6.750 1.991 30.987 1.00 76.81 369 VAL A N 1
ATOM 2887 C CA . VAL A 1 369 ? -6.069 2.378 29.745 1.00 76.81 369 VAL A CA 1
ATOM 2888 C C . VAL A 1 369 ? -6.533 1.491 28.597 1.00 76.81 369 VAL A C 1
ATOM 2890 O O . VAL A 1 369 ? -6.658 0.276 28.740 1.00 76.81 369 VAL A O 1
ATOM 2893 N N . PHE A 1 370 ? -6.762 2.112 27.449 1.00 76.88 370 PHE A N 1
ATOM 2894 C CA . PHE A 1 370 ? -7.047 1.452 26.188 1.00 76.88 370 PHE A CA 1
ATOM 2895 C C . PHE A 1 370 ? -6.328 2.197 25.057 1.00 76.88 370 PHE A C 1
ATOM 2897 O O . PHE A 1 370 ? -6.113 3.411 25.106 1.00 76.88 370 PHE A O 1
ATOM 2904 N N . HIS A 1 371 ? -5.937 1.481 24.008 1.00 73.31 371 HIS A N 1
ATOM 2905 C CA . HIS A 1 371 ? -5.491 2.140 22.782 1.00 73.31 371 HIS A CA 1
ATOM 2906 C C . HIS A 1 371 ? -6.714 2.748 22.086 1.00 73.31 371 HIS A C 1
ATOM 2908 O O . HIS A 1 371 ? -7.826 2.289 22.292 1.00 73.31 371 HIS A O 1
ATOM 2914 N N . GLY A 1 372 ? -6.563 3.839 21.336 1.00 60.59 372 GLY A N 1
ATOM 2915 C CA . GLY A 1 372 ? -7.730 4.577 20.824 1.00 60.59 372 GLY A CA 1
ATOM 2916 C C . GLY A 1 372 ? -7.620 5.063 19.387 1.00 60.59 372 GLY A C 1
ATOM 2917 O O . GLY A 1 372 ? -8.447 5.843 18.920 1.00 60.59 372 GLY A O 1
ATOM 2918 N N . GLY A 1 373 ? -6.599 4.594 18.672 1.00 58.97 373 GLY A N 1
ATOM 2919 C CA . GLY A 1 373 ? -6.301 5.002 17.306 1.00 58.97 373 GLY A CA 1
ATOM 2920 C C . GLY A 1 373 ? -5.677 6.399 17.184 1.00 58.97 373 GLY A C 1
ATOM 2921 O O . GLY A 1 373 ? -6.020 7.326 17.916 1.00 58.97 373 GLY A O 1
ATOM 2922 N N . TRP A 1 374 ? -4.811 6.541 16.171 1.00 55.62 374 TRP A N 1
ATOM 2923 C CA . TRP A 1 374 ? -3.882 7.658 15.908 1.00 55.62 374 TRP A CA 1
ATOM 2924 C C . TRP A 1 374 ? -2.807 7.836 16.978 1.00 55.62 374 TRP A C 1
ATOM 2926 O O . TRP A 1 374 ? -3.033 8.466 18.002 1.00 55.62 374 TRP A O 1
ATOM 2936 N N . HIS A 1 375 ? -1.613 7.320 16.701 1.00 52.28 375 HIS A N 1
ATOM 2937 C CA . HIS A 1 375 ? -0.466 7.461 17.589 1.00 52.28 375 HIS A CA 1
ATOM 2938 C C . HIS A 1 375 ? 0.306 8.746 17.281 1.00 52.28 375 HIS A C 1
ATOM 2940 O O . HIS A 1 375 ? 1.252 8.747 16.501 1.00 52.28 375 HIS A O 1
ATOM 2946 N N . ASP A 1 376 ? -0.070 9.847 17.919 1.00 50.09 376 ASP A N 1
ATOM 2947 C CA . ASP A 1 376 ? 0.832 10.990 18.107 1.00 50.09 376 ASP A CA 1
ATOM 2948 C C . ASP A 1 376 ? 1.865 10.749 19.228 1.00 50.09 376 ASP A C 1
ATOM 2950 O O . ASP A 1 376 ? 2.644 11.645 19.534 1.00 50.09 376 ASP A O 1
ATOM 2954 N N . GLY A 1 377 ? 1.903 9.544 19.812 1.00 54.00 377 GLY A N 1
ATOM 2955 C CA . GLY A 1 377 ? 2.703 9.224 20.998 1.00 54.00 377 GLY A CA 1
ATOM 2956 C C . GLY A 1 377 ? 1.875 8.804 22.212 1.00 54.00 377 GLY A C 1
ATOM 2957 O O . GLY A 1 377 ? 2.471 8.436 23.216 1.00 54.00 377 GLY A O 1
ATOM 2958 N N . ALA A 1 378 ? 0.537 8.866 22.146 1.00 59.38 378 ALA A N 1
ATOM 2959 C CA . ALA A 1 378 ? -0.330 8.653 23.306 1.00 59.38 378 ALA A CA 1
ATOM 2960 C C . ALA A 1 378 ? -1.387 7.546 23.112 1.00 59.38 378 ALA A C 1
ATOM 2962 O O . ALA A 1 378 ? -2.006 7.411 22.053 1.00 59.38 378 ALA A O 1
ATOM 2963 N N . SER A 1 379 ? -1.622 6.786 24.182 1.00 76.88 379 SER A N 1
ATOM 2964 C CA . SER A 1 379 ? -2.792 5.926 24.409 1.00 76.88 379 SER A CA 1
ATOM 2965 C C . SER A 1 379 ? -3.941 6.749 25.015 1.00 76.88 379 SER A C 1
ATOM 2967 O O . SER A 1 379 ? -3.840 7.972 25.133 1.00 76.88 379 SER A O 1
ATOM 2969 N N . PHE A 1 380 ? -5.049 6.111 25.397 1.00 84.81 380 PHE A N 1
ATOM 2970 C CA . PHE A 1 380 ? -6.149 6.764 26.108 1.00 84.81 380 PHE A CA 1
ATOM 2971 C C . PHE A 1 380 ? -6.436 6.061 27.429 1.00 84.81 380 PHE A C 1
ATOM 2973 O O . PHE A 1 380 ? -6.129 4.885 27.604 1.00 84.81 380 PHE A O 1
ATOM 2980 N N . LEU A 1 381 ? -7.038 6.783 28.364 1.00 86.56 381 LEU A N 1
ATOM 2981 C CA . LEU A 1 381 ? -7.531 6.227 29.614 1.00 86.56 381 LEU A CA 1
ATOM 2982 C C . LEU A 1 381 ? -8.958 6.679 29.885 1.00 86.56 381 LEU A C 1
ATOM 2984 O O . LEU A 1 381 ? -9.360 7.765 29.463 1.00 86.56 381 LEU A O 1
ATOM 2988 N N . PHE A 1 382 ? -9.686 5.857 30.632 1.00 89.69 382 PHE A N 1
ATOM 2989 C CA . PHE A 1 382 ? -10.906 6.242 31.325 1.00 89.69 382 PHE A CA 1
ATOM 2990 C C . PHE A 1 382 ? -10.571 6.711 32.742 1.00 89.69 382 PHE A C 1
ATOM 2992 O O . PHE A 1 382 ? -10.061 5.928 33.550 1.00 89.69 382 PHE A O 1
ATOM 2999 N N . ASP A 1 383 ? -10.887 7.966 33.053 1.00 89.56 383 ASP A N 1
ATOM 3000 C CA . ASP A 1 383 ? -10.854 8.512 34.406 1.00 89.56 383 ASP A CA 1
ATOM 3001 C C . ASP A 1 383 ? -12.138 8.115 35.139 1.00 89.56 383 ASP A C 1
ATOM 3003 O O . ASP A 1 383 ? -13.234 8.576 34.819 1.00 89.56 383 ASP A O 1
ATOM 3007 N N . ARG A 1 384 ? -11.988 7.227 36.123 1.00 89.44 384 ARG A N 1
ATOM 3008 C CA . ARG A 1 384 ? -13.103 6.628 36.867 1.00 89.44 384 ARG A CA 1
ATOM 3009 C C . ARG A 1 384 ? -13.458 7.381 38.150 1.00 89.44 384 ARG A C 1
ATOM 3011 O O . ARG A 1 384 ? -14.287 6.900 38.919 1.00 89.44 384 ARG A O 1
ATOM 3018 N N . ARG A 1 385 ? -12.846 8.547 38.396 1.00 89.38 385 ARG A N 1
ATOM 3019 C CA . ARG A 1 385 ? -13.130 9.393 39.571 1.00 89.38 385 ARG A CA 1
ATOM 3020 C C . ARG A 1 385 ? -14.501 10.078 39.497 1.00 89.38 385 ARG A C 1
ATOM 3022 O O . ARG A 1 385 ? -15.056 10.431 40.536 1.00 89.38 385 ARG A O 1
ATOM 3029 N N . SER A 1 386 ? -15.058 10.240 38.298 1.00 91.00 386 SER A N 1
ATOM 3030 C CA . SER A 1 386 ? -16.405 10.764 38.043 1.00 91.00 386 SER A CA 1
ATOM 3031 C C . SER A 1 386 ? -17.121 9.930 36.980 1.00 91.00 386 SER A C 1
ATOM 3033 O O . SER A 1 386 ? -16.481 9.262 36.170 1.00 91.00 386 SER A O 1
ATOM 3035 N N . GLN A 1 387 ? -18.457 9.941 36.995 1.00 93.62 387 GLN A N 1
ATOM 3036 C CA . GLN A 1 387 ? -19.261 9.239 35.995 1.00 93.62 387 GLN A CA 1
ATOM 3037 C C . GLN A 1 387 ? -20.590 9.948 35.719 1.00 93.62 387 GLN A C 1
ATOM 3039 O O . GLN A 1 387 ? -21.126 10.631 36.597 1.00 93.62 387 GLN A O 1
ATOM 3044 N N . THR A 1 388 ? -21.140 9.758 34.519 1.00 94.44 388 THR A N 1
ATOM 3045 C CA . THR A 1 388 ? -22.500 10.211 34.180 1.00 94.44 388 THR A CA 1
ATOM 3046 C C . THR A 1 388 ? -23.569 9.329 34.831 1.00 94.44 388 THR A C 1
ATOM 3048 O O . THR A 1 388 ? -23.270 8.293 35.428 1.00 94.44 388 THR A O 1
ATOM 3051 N N . THR A 1 389 ? -24.845 9.710 34.705 1.00 91.81 389 THR A N 1
ATOM 3052 C CA . THR A 1 389 ? -25.972 8.875 35.164 1.00 91.81 389 THR A CA 1
ATOM 3053 C C . THR A 1 389 ? -26.039 7.538 34.418 1.00 91.81 389 THR A C 1
ATOM 3055 O O . THR A 1 389 ? -26.421 6.522 34.993 1.00 91.81 389 THR A O 1
ATOM 3058 N N . GLU A 1 390 ? -25.605 7.523 33.162 1.00 90.69 390 GLU A N 1
ATOM 3059 C CA . GLU A 1 390 ? -25.502 6.346 32.301 1.00 90.69 390 GLU A CA 1
ATOM 3060 C C . GLU A 1 390 ? -24.218 5.534 32.556 1.00 90.69 390 GLU A C 1
ATOM 3062 O O . GLU A 1 390 ? -24.062 4.449 32.004 1.00 90.69 390 GLU A O 1
ATOM 3067 N N . GLY A 1 391 ? -23.316 6.021 33.419 1.00 93.69 391 GLY A N 1
ATOM 3068 C CA . GLY A 1 391 ? -22.076 5.339 33.795 1.00 93.69 391 GLY A CA 1
ATOM 3069 C C . GLY A 1 391 ? -20.884 5.611 32.874 1.00 93.69 391 GLY A C 1
ATOM 3070 O O . GLY A 1 391 ? -19.919 4.856 32.908 1.00 93.69 391 GLY A O 1
ATOM 3071 N N . GLU A 1 392 ? -20.932 6.655 32.043 1.00 95.56 392 GLU A N 1
ATOM 3072 C CA . GLU A 1 392 ? -19.808 7.041 31.179 1.00 95.56 392 GLU A CA 1
ATOM 3073 C C . GLU A 1 392 ? -18.676 7.679 31.990 1.00 95.56 392 GLU A C 1
ATOM 3075 O O . GLU A 1 392 ? -18.936 8.398 32.955 1.00 95.56 392 GLU A O 1
ATOM 3080 N N . TYR A 1 393 ? -17.433 7.461 31.557 1.00 93.19 393 TYR A N 1
ATOM 3081 C CA . TYR A 1 393 ? -16.215 7.957 32.206 1.00 93.19 393 TYR A CA 1
ATOM 3082 C C . TYR A 1 393 ? -15.496 8.988 31.332 1.00 93.19 393 TYR A C 1
ATOM 3084 O O . TYR A 1 393 ? -15.569 8.925 30.104 1.00 93.19 393 TYR A O 1
ATOM 3092 N N . GLY A 1 394 ? -14.760 9.913 31.955 1.00 91.62 394 GLY A N 1
ATOM 3093 C CA . GLY A 1 394 ? -13.933 10.878 31.224 1.00 91.62 394 GLY A CA 1
ATOM 3094 C C . GLY A 1 394 ? -12.836 10.175 30.418 1.00 91.62 394 GLY A C 1
ATOM 3095 O O . GLY A 1 394 ? -12.175 9.281 30.939 1.00 91.62 394 GLY A O 1
ATOM 3096 N N . ILE A 1 395 ? -12.635 10.562 29.155 1.00 91.50 395 ILE A N 1
ATOM 3097 C CA . ILE A 1 395 ? -11.600 9.984 28.284 1.00 91.50 395 ILE A CA 1
ATOM 3098 C C . ILE A 1 395 ? -10.449 10.977 28.139 1.00 91.50 395 ILE A C 1
ATOM 3100 O O . ILE A 1 395 ? -10.633 12.078 27.619 1.00 91.50 395 ILE A O 1
ATOM 3104 N N . HIS A 1 396 ? -9.248 10.566 28.539 1.00 88.06 396 HIS A N 1
ATOM 3105 C CA . HIS A 1 396 ? -8.053 11.409 28.501 1.00 88.06 396 HIS A CA 1
ATOM 3106 C C . HIS A 1 396 ? -6.937 10.753 27.699 1.00 88.06 396 HIS A C 1
ATOM 3108 O O . HIS A 1 396 ? -6.868 9.530 27.587 1.00 88.06 396 HIS A O 1
ATOM 3114 N N . ARG A 1 397 ? -6.061 11.579 27.122 1.00 86.69 397 ARG A N 1
ATOM 3115 C CA . ARG A 1 397 ? -4.808 11.097 26.535 1.00 86.69 397 ARG A CA 1
ATOM 3116 C C . ARG A 1 397 ? -3.921 10.548 27.648 1.00 86.69 397 ARG A C 1
ATOM 3118 O O . ARG A 1 397 ? -3.916 11.087 28.748 1.00 86.69 397 ARG A O 1
ATOM 3125 N N . PHE A 1 398 ? -3.168 9.508 27.336 1.00 81.56 398 PHE A N 1
ATOM 3126 C CA . PHE A 1 398 ? -2.303 8.807 28.268 1.00 81.56 398 PHE A CA 1
ATOM 3127 C C . PHE A 1 398 ? -0.927 8.590 27.637 1.00 81.56 398 PHE A C 1
ATOM 3129 O O . PHE A 1 398 ? -0.815 7.931 26.602 1.00 81.56 398 PHE A O 1
ATOM 3136 N N . ASN A 1 399 ? 0.112 9.147 28.256 1.00 80.25 399 ASN A N 1
ATOM 3137 C CA . ASN A 1 399 ? 1.507 8.878 27.922 1.00 80.25 399 ASN A CA 1
ATOM 3138 C C . ASN A 1 399 ? 2.076 7.940 28.987 1.00 80.25 399 ASN A C 1
ATOM 3140 O O . ASN A 1 399 ? 2.048 8.258 30.167 1.00 80.25 399 ASN A O 1
ATOM 3144 N N . GLU A 1 400 ? 2.588 6.785 28.582 1.00 73.88 400 GLU A N 1
ATOM 3145 C CA . GLU A 1 400 ? 3.141 5.812 29.527 1.00 73.88 400 GLU A CA 1
ATOM 3146 C C . GLU A 1 400 ? 4.464 6.246 30.161 1.00 73.88 400 GLU A C 1
ATOM 3148 O O . GLU A 1 400 ? 4.770 5.832 31.275 1.00 73.88 400 GLU A O 1
ATOM 3153 N N . ASN A 1 401 ? 5.236 7.087 29.468 1.00 76.62 401 ASN A N 1
ATOM 3154 C CA . ASN A 1 401 ? 6.527 7.571 29.960 1.00 76.62 401 ASN A CA 1
ATOM 3155 C C . ASN A 1 401 ? 6.362 8.721 30.960 1.00 76.62 401 ASN A C 1
ATOM 3157 O O . ASN A 1 401 ? 7.209 8.916 31.824 1.00 76.62 401 ASN A O 1
ATOM 3161 N N . GLU A 1 402 ? 5.276 9.480 30.819 1.00 81.88 402 GLU A N 1
ATOM 3162 C CA . GLU A 1 402 ? 4.929 10.635 31.650 1.00 81.88 402 GLU A CA 1
ATOM 3163 C C . GLU A 1 402 ? 3.414 10.583 31.911 1.00 81.88 402 GLU A C 1
ATOM 3165 O O . GLU A 1 402 ? 2.641 11.289 31.256 1.00 81.88 402 GLU A O 1
ATOM 3170 N N . PRO A 1 403 ? 2.950 9.658 32.772 1.00 82.56 403 PRO A N 1
ATOM 3171 C CA . PRO A 1 403 ? 1.527 9.468 32.997 1.00 82.56 403 PRO A CA 1
ATOM 3172 C C . PRO A 1 403 ? 0.947 10.649 33.766 1.00 82.56 403 PRO A C 1
ATOM 3174 O O . PRO A 1 403 ? 1.357 10.950 34.882 1.00 82.56 403 PRO A O 1
ATOM 3177 N N . GLU A 1 404 ? -0.064 11.281 33.182 1.00 84.19 404 GLU A N 1
ATOM 3178 C CA . GLU A 1 404 ? -0.746 12.433 33.761 1.00 84.19 404 GLU A CA 1
ATOM 3179 C C . GLU A 1 404 ? -2.257 12.195 33.809 1.00 84.19 404 GLU A C 1
ATOM 3181 O O . GLU A 1 404 ? -2.852 11.567 32.927 1.00 84.19 404 GLU A O 1
ATOM 3186 N N . LEU A 1 405 ? -2.888 12.737 34.847 1.00 83.88 405 LEU A N 1
ATOM 3187 C CA . LEU A 1 405 ? -4.331 12.901 34.942 1.00 83.88 405 LEU A CA 1
ATOM 3188 C C . LEU A 1 405 ? -4.636 14.370 35.234 1.00 83.88 405 LEU A C 1
ATOM 3190 O O . LEU A 1 405 ? -3.838 15.030 35.902 1.00 83.88 405 LEU A O 1
ATOM 3194 N N . PRO A 1 406 ? -5.798 14.884 34.799 1.00 85.12 406 PRO A N 1
ATOM 3195 C CA . PRO A 1 406 ? -6.268 16.182 35.261 1.00 85.12 406 PRO A CA 1
ATOM 3196 C C . PRO A 1 406 ? -6.309 16.230 36.795 1.00 85.12 406 PRO A C 1
ATOM 3198 O O . PRO A 1 406 ? -6.720 15.250 37.427 1.00 85.12 406 PRO A O 1
ATOM 3201 N N . GLU A 1 407 ? -5.919 17.365 37.385 1.00 86.56 407 GLU A N 1
ATOM 3202 C CA . GLU A 1 407 ? -5.967 17.561 38.843 1.00 86.56 407 GLU A CA 1
ATOM 3203 C C . GLU A 1 407 ? -7.375 17.272 39.381 1.00 86.56 407 GLU A C 1
ATOM 3205 O O . GLU A 1 407 ? -7.549 16.444 40.276 1.00 86.56 407 GLU A O 1
ATOM 3210 N N . GLU A 1 408 ? -8.383 17.871 38.744 1.00 88.44 408 GLU A N 1
ATOM 3211 C CA . GLU A 1 408 ? -9.798 17.667 39.045 1.00 88.44 408 GLU A CA 1
ATOM 3212 C C . GLU A 1 408 ? -10.447 16.699 38.043 1.00 88.44 408 GLU A C 1
ATOM 3214 O O . GLU A 1 408 ? -10.160 16.770 36.844 1.00 88.44 408 GLU A O 1
ATOM 3219 N N . PRO A 1 409 ? -11.343 15.803 38.491 1.00 89.00 409 PRO A N 1
ATOM 3220 C CA . PRO A 1 409 ? -12.046 14.897 37.595 1.00 89.00 409 PRO A CA 1
ATOM 3221 C C . PRO A 1 409 ? -12.989 15.661 36.656 1.00 89.00 409 PRO A C 1
ATOM 3223 O O . PRO A 1 409 ? -13.584 16.673 37.029 1.00 89.00 409 PRO A O 1
ATOM 3226 N N . THR A 1 410 ? -13.179 15.139 35.442 1.00 91.69 410 THR A N 1
ATOM 3227 C CA . THR A 1 410 ? -14.115 15.725 34.468 1.00 91.69 410 THR A CA 1
ATOM 3228 C C . THR A 1 410 ? -15.526 15.769 35.055 1.00 91.69 410 THR A C 1
ATOM 3230 O O . THR A 1 410 ? -16.038 14.744 35.513 1.00 91.69 410 THR A O 1
ATOM 3233 N N . ALA A 1 411 ? -16.178 16.933 35.044 1.00 93.38 411 ALA A N 1
ATOM 3234 C CA . ALA A 1 411 ? -17.539 17.056 35.560 1.00 93.38 411 ALA A CA 1
ATOM 3235 C C . ALA A 1 411 ? -18.510 16.172 34.745 1.00 93.38 411 ALA A C 1
ATOM 3237 O O . ALA A 1 411 ? -18.359 16.112 33.522 1.00 93.38 411 ALA A O 1
ATOM 3238 N N . PRO A 1 412 ? -19.501 15.491 35.360 1.00 94.56 412 PRO A N 1
ATOM 3239 C CA . PRO A 1 412 ? -20.388 14.559 34.655 1.00 94.56 412 PRO A CA 1
ATOM 3240 C C . PRO A 1 412 ? -21.035 15.131 33.385 1.00 94.56 412 PRO A C 1
ATOM 3242 O O . PRO A 1 412 ? -21.104 14.457 32.365 1.00 94.56 412 PRO A O 1
ATOM 3245 N N . GLU A 1 413 ? -21.452 16.393 33.406 1.00 93.94 413 GLU A N 1
ATOM 3246 C CA . GLU A 1 413 ? -22.051 17.101 32.270 1.00 93.94 413 GLU A CA 1
ATOM 3247 C C . GLU A 1 413 ? -21.072 17.417 31.123 1.00 93.94 413 GLU A C 1
ATOM 3249 O O . GLU A 1 413 ? -21.500 17.791 30.032 1.00 93.94 413 GLU A O 1
ATOM 3254 N N . GLN A 1 414 ? -19.767 17.275 31.363 1.00 94.62 414 GLN A N 1
ATOM 3255 C CA . GLN A 1 414 ? -18.691 17.472 30.388 1.00 94.62 414 GLN A CA 1
ATOM 3256 C C . GLN A 1 414 ? -18.127 16.149 29.853 1.00 94.62 414 GLN A C 1
ATOM 3258 O O . GLN A 1 414 ? -17.321 16.165 28.921 1.00 94.62 414 GLN A O 1
ATOM 3263 N N . ILE A 1 415 ? -18.525 15.005 30.423 1.00 95.62 415 ILE A N 1
ATOM 3264 C CA . ILE A 1 415 ? -18.054 13.693 29.977 1.00 95.62 415 ILE A CA 1
ATOM 3265 C C . ILE A 1 415 ? -18.613 13.406 28.581 1.00 95.62 415 ILE A C 1
ATOM 3267 O O . ILE A 1 415 ? -19.826 13.354 28.378 1.00 95.62 415 ILE A O 1
ATOM 3271 N N . GLN A 1 416 ? -17.719 13.179 27.615 1.00 94.81 416 GLN A N 1
ATOM 3272 C CA . GLN A 1 416 ? -18.086 12.632 26.312 1.00 94.81 416 GLN A CA 1
ATOM 3273 C C . GLN A 1 416 ? -18.307 11.115 26.446 1.00 94.81 416 GLN A C 1
ATOM 3275 O O . GLN A 1 416 ? -17.358 10.409 26.789 1.00 94.81 416 GLN A O 1
ATOM 3280 N N . PRO A 1 417 ? -19.503 10.587 26.123 1.00 96.31 417 PRO A N 1
ATOM 3281 C CA . PRO A 1 417 ? -19.740 9.146 26.120 1.00 96.31 417 PRO A CA 1
ATOM 3282 C C . PRO A 1 417 ? -18.813 8.398 25.157 1.00 96.31 417 PRO A C 1
ATOM 3284 O O . PRO A 1 417 ? -18.588 8.854 24.027 1.00 96.31 417 PRO A O 1
ATOM 3287 N N . PHE A 1 418 ? -18.348 7.212 25.560 1.00 95.19 418 PHE A N 1
ATOM 3288 C CA . PHE A 1 418 ? -17.410 6.402 24.777 1.00 95.19 418 PHE A CA 1
ATOM 3289 C C . PHE A 1 418 ? -17.906 6.123 23.357 1.00 95.19 418 PHE A C 1
ATOM 3291 O O . PHE A 1 418 ? -17.142 6.226 22.399 1.00 95.19 418 PHE A O 1
ATOM 3298 N N . GLY A 1 419 ? -19.189 5.809 23.190 1.00 96.50 419 GLY A N 1
ATOM 3299 C CA . GLY A 1 419 ? -19.753 5.503 21.882 1.00 96.50 419 GLY A CA 1
ATOM 3300 C C . GLY A 1 419 ? -19.633 6.651 20.882 1.00 96.50 419 GLY A C 1
ATOM 3301 O O . GLY A 1 419 ? -19.262 6.424 19.730 1.00 96.50 419 GLY A O 1
ATOM 3302 N N . PHE A 1 420 ? -19.887 7.892 21.313 1.00 96.69 420 PHE A N 1
ATOM 3303 C CA . PHE A 1 420 ? -19.711 9.062 20.447 1.00 96.69 420 PHE A CA 1
ATOM 3304 C C . PHE A 1 420 ? -18.238 9.312 20.139 1.00 96.69 420 PHE A C 1
ATOM 3306 O O . PHE A 1 420 ? -17.898 9.555 18.981 1.00 96.69 420 PHE A O 1
ATOM 3313 N N . TRP A 1 421 ? -17.369 9.174 21.143 1.00 94.38 421 TRP A N 1
ATOM 3314 C CA . TRP A 1 421 ? -15.922 9.260 20.960 1.00 94.38 421 TRP A CA 1
ATOM 3315 C C . TRP A 1 421 ? -15.417 8.233 19.925 1.00 94.38 421 TRP A C 1
ATOM 3317 O O . TRP A 1 421 ? -14.669 8.585 19.009 1.00 94.38 421 TRP A O 1
ATOM 3327 N N . LEU A 1 422 ? -15.879 6.977 20.004 1.00 94.00 422 LEU A N 1
ATOM 3328 C CA . LEU A 1 422 ? -15.501 5.899 19.085 1.00 94.00 422 LEU A CA 1
ATOM 3329 C C . LEU A 1 422 ? -16.001 6.182 17.664 1.00 94.00 422 LEU A C 1
ATOM 3331 O O . LEU A 1 422 ? -15.249 6.022 16.701 1.00 94.00 422 LEU A O 1
ATOM 3335 N N . PHE A 1 423 ? -17.253 6.622 17.523 1.00 95.06 423 PHE A N 1
ATOM 3336 C CA . PHE A 1 423 ? -17.833 6.970 16.228 1.00 95.06 423 PHE A CA 1
ATOM 3337 C C . PHE A 1 423 ? -17.059 8.098 15.539 1.00 95.06 423 PHE A C 1
ATOM 3339 O O . PHE A 1 423 ? -16.640 7.943 14.390 1.00 95.06 423 PHE A O 1
ATOM 3346 N N . GLU A 1 424 ? -16.806 9.202 16.246 1.00 92.75 424 GLU A N 1
ATOM 3347 C CA . GLU A 1 424 ? -16.027 10.334 15.729 1.00 92.75 424 GLU A CA 1
ATOM 3348 C C . GLU A 1 424 ? -14.615 9.897 15.318 1.00 92.75 424 GLU A C 1
ATOM 3350 O O . GLU A 1 424 ? -14.126 10.273 14.248 1.00 92.75 424 GLU A O 1
ATOM 3355 N N . ARG A 1 425 ? -13.985 9.024 16.114 1.00 89.25 425 ARG A N 1
ATOM 3356 C CA . ARG A 1 425 ? -12.664 8.463 15.812 1.00 89.25 425 ARG A CA 1
ATOM 3357 C C . ARG A 1 425 ? -12.669 7.619 14.539 1.00 89.25 425 ARG A C 1
ATOM 3359 O O . ARG A 1 425 ? -11.805 7.812 13.684 1.00 89.25 425 ARG A O 1
ATOM 3366 N N . VAL A 1 426 ? -13.624 6.700 14.390 1.00 91.69 426 VAL A N 1
ATOM 3367 C CA . VAL A 1 426 ? -13.738 5.838 13.201 1.00 91.69 426 VAL A CA 1
ATOM 3368 C C . VAL A 1 426 ? -14.012 6.667 11.947 1.00 91.69 426 VAL A C 1
ATOM 3370 O O . VAL A 1 426 ? -13.381 6.423 10.917 1.00 91.69 426 VAL A O 1
ATOM 3373 N N . VAL A 1 427 ? -14.886 7.675 12.029 1.00 91.38 427 VAL A N 1
ATOM 3374 C CA . VAL A 1 427 ? -15.152 8.606 10.921 1.00 91.38 427 VAL A CA 1
ATOM 3375 C C . VAL A 1 427 ? -13.871 9.333 10.509 1.00 91.38 427 VAL A C 1
ATOM 3377 O O . VAL A 1 427 ? -13.502 9.284 9.335 1.00 91.38 427 VAL A O 1
ATOM 3380 N N . ALA A 1 428 ? -13.133 9.905 11.464 1.00 88.06 428 ALA A N 1
ATOM 3381 C CA . ALA A 1 428 ? -11.884 10.606 11.179 1.00 88.06 428 ALA A CA 1
ATOM 3382 C C . ALA A 1 428 ? -10.816 9.689 10.549 1.00 88.06 428 ALA A C 1
ATOM 3384 O O . ALA A 1 428 ? -10.141 10.091 9.597 1.00 88.06 428 ALA A O 1
ATOM 3385 N N . ILE A 1 429 ? -10.651 8.446 11.038 1.00 86.94 429 ILE A N 1
ATOM 3386 C CA . ILE A 1 429 ? -9.731 7.468 10.418 1.00 86.94 429 ILE A CA 1
ATOM 3387 C C . ILE A 1 429 ? -10.171 7.181 8.981 1.00 86.94 429 ILE A C 1
ATOM 3389 O O . ILE A 1 429 ? -9.352 7.221 8.061 1.00 86.94 429 ILE A O 1
ATOM 3393 N N . ARG A 1 430 ? -11.463 6.898 8.780 1.00 87.75 430 ARG A N 1
ATOM 3394 C CA . ARG A 1 430 ? -12.039 6.548 7.477 1.00 87.75 430 ARG A CA 1
ATOM 3395 C C . ARG A 1 430 ? -11.807 7.647 6.446 1.00 87.75 430 ARG A C 1
ATOM 3397 O O . ARG A 1 430 ? -11.401 7.329 5.333 1.00 87.75 430 ARG A O 1
ATOM 3404 N N . GLU A 1 431 ? -12.002 8.912 6.808 1.00 86.62 431 GLU A N 1
ATOM 3405 C CA . GLU A 1 431 ? -11.767 10.055 5.914 1.00 86.62 431 GLU A CA 1
ATOM 3406 C C . GLU A 1 431 ? -10.332 10.105 5.375 1.00 86.62 431 GLU A C 1
ATOM 3408 O O . GLU A 1 431 ? -10.127 10.413 4.200 1.00 86.62 431 GLU A O 1
ATOM 3413 N N . LYS A 1 432 ? -9.335 9.750 6.195 1.00 83.75 432 LYS A N 1
ATOM 3414 C CA . LYS A 1 432 ? -7.928 9.735 5.764 1.00 83.75 432 LYS A CA 1
ATOM 3415 C C . LYS A 1 432 ? -7.519 8.453 5.056 1.00 83.75 432 LYS A C 1
ATOM 3417 O O . LYS A 1 432 ? -6.718 8.496 4.122 1.00 83.75 432 LYS A O 1
ATOM 3422 N N . LEU A 1 433 ? -8.047 7.318 5.502 1.00 84.38 433 LEU A N 1
ATOM 3423 C CA . LEU A 1 433 ? -7.620 6.008 5.031 1.00 84.38 433 LEU A CA 1
ATOM 3424 C C . LEU A 1 433 ? -8.309 5.608 3.720 1.00 84.38 433 LEU A C 1
ATOM 3426 O O . LEU A 1 433 ? -7.649 5.063 2.840 1.00 84.38 433 LEU A O 1
ATOM 3430 N N . VAL A 1 434 ? -9.595 5.925 3.532 1.00 86.31 434 VAL A N 1
ATOM 3431 C CA . VAL A 1 434 ? -10.351 5.543 2.323 1.00 86.31 434 VAL A CA 1
ATOM 3432 C C . VAL A 1 434 ? -9.699 6.024 1.022 1.00 86.31 434 VAL A C 1
ATOM 3434 O O . VAL A 1 434 ? -9.583 5.196 0.118 1.00 86.31 434 VAL A O 1
ATOM 3437 N N . PRO A 1 435 ? -9.242 7.287 0.881 1.00 80.56 435 PRO A N 1
ATOM 3438 C CA . PRO A 1 435 ? -8.547 7.724 -0.330 1.00 80.56 435 PRO A CA 1
ATOM 3439 C C . PRO A 1 435 ? -7.329 6.855 -0.656 1.00 80.56 435 PRO A C 1
ATOM 3441 O O . PRO A 1 435 ? -7.139 6.459 -1.800 1.00 80.56 435 PRO A O 1
ATOM 3444 N N . ALA A 1 436 ? -6.548 6.486 0.358 1.00 78.62 436 ALA A N 1
ATOM 3445 C CA . ALA A 1 436 ? -5.367 5.663 0.167 1.00 78.62 436 ALA A CA 1
ATOM 3446 C C . ALA A 1 436 ? -5.702 4.195 -0.137 1.00 78.62 436 ALA A C 1
ATOM 3448 O O . ALA A 1 436 ? -5.095 3.606 -1.025 1.00 78.62 436 ALA A O 1
ATOM 3449 N N . LEU A 1 437 ? -6.696 3.609 0.539 1.00 81.75 437 LEU A N 1
ATOM 3450 C CA . LEU A 1 437 ? -7.162 2.249 0.238 1.00 81.75 437 LEU A CA 1
ATOM 3451 C C . LEU A 1 437 ? -7.737 2.147 -1.172 1.00 81.75 437 LEU A C 1
ATOM 3453 O O . LEU A 1 437 ? -7.561 1.129 -1.837 1.00 81.75 437 LEU A O 1
ATOM 3457 N N . ARG A 1 438 ? -8.405 3.205 -1.636 1.00 78.88 438 ARG A N 1
ATOM 3458 C CA . ARG A 1 438 ? -8.908 3.336 -3.005 1.00 78.88 438 ARG A CA 1
ATOM 3459 C C . ARG A 1 438 ? -7.784 3.307 -4.036 1.00 78.88 438 ARG A C 1
ATOM 3461 O O . ARG A 1 438 ? -7.940 2.652 -5.057 1.00 78.88 438 ARG A O 1
ATOM 3468 N N . GLU A 1 439 ? -6.639 3.923 -3.748 1.00 74.19 439 GLU A N 1
ATOM 3469 C CA . GLU A 1 439 ? -5.445 3.835 -4.604 1.00 74.19 439 GLU A CA 1
ATOM 3470 C C . GLU A 1 439 ? -4.807 2.426 -4.632 1.00 74.19 439 GLU A C 1
ATOM 3472 O O . GLU A 1 439 ? -3.911 2.184 -5.443 1.00 74.19 439 GLU A O 1
ATOM 3477 N N . LEU A 1 440 ? -5.222 1.511 -3.746 1.00 76.25 440 LEU A N 1
ATOM 3478 C CA . LEU A 1 440 ? -4.734 0.128 -3.680 1.00 76.25 440 LEU A CA 1
ATOM 3479 C C . LEU A 1 440 ? -5.710 -0.899 -4.278 1.00 76.25 440 LEU A C 1
ATOM 3481 O O . LEU A 1 440 ? -5.303 -2.044 -4.477 1.00 76.25 440 LEU A O 1
ATOM 3485 N N . GLN A 1 441 ? -6.981 -0.540 -4.507 1.00 71.69 441 GLN A N 1
ATOM 3486 C CA . GLN A 1 441 ? -7.979 -1.499 -4.993 1.00 71.69 441 GLN A CA 1
ATOM 3487 C C . GLN A 1 441 ? -7.768 -1.805 -6.480 1.00 71.69 441 GLN A C 1
ATOM 3489 O O . GLN A 1 441 ? -7.804 -0.855 -7.269 1.00 71.69 441 GLN A O 1
ATOM 3494 N N . PRO A 1 442 ? -7.652 -3.095 -6.873 1.00 60.59 442 PRO A N 1
ATOM 3495 C CA . PRO A 1 442 ? -7.510 -3.496 -8.269 1.00 60.59 442 PRO A CA 1
ATOM 3496 C C . PRO A 1 442 ? -8.609 -2.864 -9.109 1.00 60.59 442 PRO A C 1
ATOM 3498 O O . PRO A 1 442 ? -9.779 -2.861 -8.721 1.00 60.59 442 PRO A O 1
ATOM 3501 N N . SER A 1 443 ? -8.233 -2.349 -10.278 1.00 52.56 443 SER A N 1
ATOM 3502 C CA . SER A 1 443 ? -9.215 -1.997 -11.294 1.00 52.56 443 SER A CA 1
ATOM 3503 C C . SER A 1 443 ? -9.993 -3.265 -11.629 1.00 52.56 443 SER A C 1
ATOM 3505 O O . SER A 1 443 ? -9.414 -4.256 -12.076 1.00 52.56 443 SER A O 1
ATOM 3507 N N .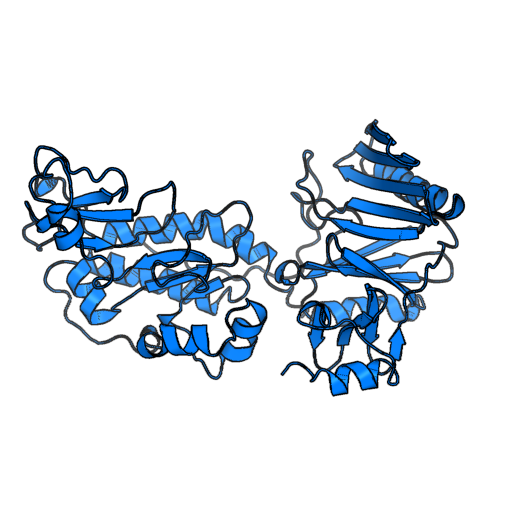 VAL A 1 444 ? -11.298 -3.258 -11.365 1.00 46.28 444 VAL A N 1
ATOM 3508 C CA . VAL A 1 444 ? -12.193 -4.298 -11.858 1.00 46.28 444 VAL A CA 1
ATOM 3509 C C . VAL A 1 444 ? -12.228 -4.099 -13.363 1.00 46.28 444 VAL A C 1
ATOM 3511 O O . VAL A 1 444 ? -12.892 -3.190 -13.861 1.00 46.28 444 VAL A O 1
ATOM 3514 N N . VAL A 1 445 ? -11.427 -4.887 -14.076 1.00 38.03 445 VAL A N 1
ATOM 3515 C CA . VAL A 1 445 ? -11.556 -5.000 -15.524 1.00 38.03 445 VAL A CA 1
ATOM 3516 C C . VAL A 1 445 ? -12.896 -5.708 -15.760 1.00 38.03 445 VAL A C 1
ATOM 3518 O O . VAL A 1 445 ? -13.052 -6.817 -15.241 1.00 38.03 445 VAL A O 1
ATOM 3521 N N . PRO A 1 446 ? -13.875 -5.060 -16.417 1.00 35.91 446 PRO A N 1
ATOM 3522 C CA . PRO A 1 446 ? -15.179 -5.662 -16.677 1.00 35.91 446 PRO A CA 1
ATOM 3523 C C . PRO A 1 446 ? -15.093 -6.929 -17.534 1.00 35.91 446 PRO A C 1
ATOM 3525 O O . PRO A 1 446 ? -14.138 -7.050 -18.340 1.00 35.91 446 PRO A O 1
#

Sequence (446 aa):
MARSYSAIRELNRGRAIAPGDRVRVWDVPEECWFYDSENRLQVWTRETLLEFNAMPAPSVARQRHFLVSRLEGLFVEVALYEDGAICTRGMLGGRVTQSRVRLSDVDALVLHYGRLGFHSGLGWNVSSNRLVRRELRVTQSGLLRSETVSVDGAVLHTVSVRVAGLEKTSQEERTPFATREEALIAAEQRLFNLEQEGLSAFTCSTPPAREENPAPPSQSPWVELSSVARPTTAHEAVDAAVALLTELHHKLPVGHFVVELIDPTQDRARLERMGYGSEFFRSMHEKRFGRWTKPEAVEAAGSSFDYFMRRYGTATWVAMAPSNVTTHLSGNVSGGGSCVLEINAHEYNVKELAENLDEPVPGLAQALVFHGGWHDGASFLFDRRSQTTEGEYGIHRFNENEPELPEEPTAPEQIQPFGFWLFERVVAIREKLVPALRELQPSVVP

pLDDT: mean 85.92, std 11.51, range [35.91, 98.12]

Organism: NCBI:txid2590453

Foldseek 3Di:
DFDDPVVVCVLVVVAAFPDDPQAFLDGDPAKTWGGGNVRAIWIDGRNDIAGADFDADPDQFPAKKWWDQVLSQWIWIWTHDDAWIKIWIDGAVFFIGIDIDGPVCVVVVVVVVLVVQIDTAGPFANFQFKGKKWKWWDDDVQKTWIKIWHQFWQKIKIKIWIDHPNDIDIDIDIDGDPGSVVSVSVRSVVSNVVVVVVTGTTHIHIDTHPHGDDGDPQLDDQQDDDDDDQDPDLLVLQVSLVVNLVRCCPRLVAFKHKQLADDLVPCLVVCVSNVNNDPVLCVLSVVRYPCVVQWDDDDPAAASLVVCCRGRNKIWMAGNDDPFQDWDQDLSDDPNHTTQAIFHQPRDQQLVLQVPDPDHAPQSNVKTWTAGGDPPQWTKIFRQPDAAPSGAGAIDTAHSVDGHDPPDGDYHVRHDGPSSSSSVSSVVNCVRVVVVSSSNGRSPND

Radius of gyration: 26.53 Å; chains: 1; bounding box: 66×52×78 Å